Protein AF-A0A4S9BN67-F1 (afdb_monomer)

Solvent-accessible surface area (backbone atoms only — not comparable to full-atom values): 34639 Å² total; per-residue (Å²): 129,88,78,80,85,72,80,57,74,89,67,45,72,92,75,36,45,82,51,56,74,88,72,64,49,84,76,34,68,39,73,64,24,27,38,58,34,31,24,82,40,77,30,44,48,76,21,60,56,23,36,31,45,32,31,34,93,87,68,48,74,55,38,37,35,37,30,78,44,66,63,93,40,48,26,54,73,75,50,36,58,68,39,36,32,40,32,46,40,45,26,28,33,76,42,99,84,75,40,75,28,40,46,38,69,35,67,54,31,52,41,80,52,52,81,88,38,92,84,45,57,75,94,74,57,73,99,70,82,76,51,24,66,56,28,40,53,52,13,52,52,28,45,76,68,67,37,39,70,61,14,34,51,25,26,51,52,13,58,72,53,46,62,92,81,49,53,68,62,48,21,54,39,25,44,53,30,19,56,29,27,50,75,71,60,18,30,58,56,11,38,50,23,16,58,64,25,52,74,92,47,90,51,71,70,41,31,56,50,31,20,53,23,28,38,52,26,10,53,26,26,44,78,70,67,41,33,72,61,10,40,54,25,24,50,55,15,31,76,58,39,79,80,44,65,67,49,52,54,53,37,56,54,32,52,54,33,41,45,18,32,75,70,60,63,74,66,63,68,61,43,52,54,39,13,70,74,54,82,35,44,58,98,66,43,47,15,49,80,48,45,44,80,44,79,40,98,83,67,54,62,24,26,26,24,71,42,69,41,54,56,45,37,80,50,33,36,40,50,45,74,38,69,22,62,36,46,100,88,71,43,88,66,30,62,70,55,31,53,49,53,47,51,52,52,31,61,44,22,37,80,56,26,40,63,58,60,64,49,67,49,62,85,78,70,71,93,69,65,46,58,48,49,73,51,88,91,31,53,45,60,52,65,60,58,52,52,37,27,47,74,72,37,54,46,78,49,64,56,73,93,63,98,57,51,42,40,80,75,75,82,80,71,100,81,62,37,49,30,41,32,36,36,76,71,71,53,35,42,39,77,29,81,83,30,46,33,34,58,17,44,59,64,42,31,42,30,32,15,20,55,20,72,38,54,52,71,37,74,44,21,26,57,87,60,81,67,68,54,82,45,66,66,61,51,38,49,51,38,32,76,74,71,71,44,73,74,81,43,72,64,51,53,52,56,73,71,56,86,60,74,50,62,60,53,48,49,51,50,52,53,54,63,73,62,73,72,80,53,75,72,49,52,55,52,47,52,51,54,45,52,57,45,48,63,63,37,42,70,37,60,76,71,39,35,56,45,51,67,53,33,66,55,32,51,51,51,21,53,53,26,52,77,70,64,38,63,70,54,24,50,52,22,24,51,47,34,34,39,30,21,10,30,49,76,47,77,59,92,65,44,73,47,75,45,32,90,45,27,54,85,45,73,64,47,24,50,27,27,44,50,50,11,55,49,28,45,74,69,70,35,57,56,48,13,50,51,28,40,53,50,18,49,38,43,42,18,22,42,17,58,43,60,68,62,48,84,80,75,108

Mean predicted aligned error: 7.05 Å

Organism: Aureobasidium pullulans (NCBI:txid5580)

Nearest PDB structures (foldseek):
  4wuy-assembly1_A  TM=5.006E-01  e=1.202E-11  Homo sapiens
  5a7d-assembly2_E  TM=5.986E-01  e=4.647E-02  Drosophila melanogaster
  7t7t-assembly2_B  TM=6.307E-01  e=1.067E-01  Citrus unshiu
  4a1s-assembly1_B  TM=3.667E-01  e=1.932E-02  Drosophila melanogaster
  1hz4-assembly1_A  TM=2.964E-01  e=7.423E-01  Escherichia coli

Radius of gyration: 30.55 Å; Cα contacts (8 Å, |Δi|>4): 1208; chains: 1; bounding box: 81×44×96 Å

Secondary structure (DSSP, 8-state):
------PPP-S-GGGSEEE-GGGPPTTEE-TTEEEEEEE-S--B-BSSSEEEEEE-TTS-EEEEEE-S--TTSBHHHHS-TT-EEEEES-EEEE-TTS-EEEEE-STTSEEEEPTTSTTS-GGG--SSPPPHHHHHHHHHHHHHTT-HHHHHHHHHHHHHTS-TT-HHHHHHHHHHHHHHHHHHT-HHHHHHHHHHT-----SHHHHHHHHHHHHHHHHHHHHHT-HHHHHHHHHHHHHHSTT-HHHHHHHHHHHHHHHHHHH----HHHHHHHHHHTTT------B-TTEEEEE-SSSSEEEEESS-B-TT-EEEEEE-SEEEE--TTS-S--HHHHHHHHHHHHHH-GGGHHHHTTS---SSPP---SS--EETTEE---HHHHHHHHHHHEEEEEE-SSSS-EES--SS-TTPEEEEEE-TTGGGPEE-TT-SEEEEEETTEEEEEESS-B-TT-EEEE-SS-TTSS-HHHHHHHHHHHHS----SHHHHHHHT--S-HHHHHHHHHHHHHTT--SHHHHHHHHHHHHHHHHHTHHHHHTT---GGGHHHHHHHHHHHHHHT-HHHHHHHHHHHHHHTT-EEEEETTEEEEE-TT----HHHHHHHHHHHHHHHHTT-HHHHHHHHHHHHHHHHHHHSSSTTSTTT-

Sequence (650 aa):
MSRRSYPPCLHPFSDLSKISLVDLKLDTHHHGHYLLLRTFCQPLGVGSPLLAAIEDESGGVDRLACFNVKVALKASDVLPEGSVVGVKEPYYCLGPDEKWLVRVDHASDLVVLEEEHELYPEQWKTASPKTAMVWKLEGNAALAREKVLEAHRCYTRALAATEADAVDLKRDIYRNRSQASLRLGHYDATISDAFWALTNEQDQASKIKDAKAHFRRGLANYRFGHFSSALRSLSQALELSPSDKQVIAEKTKTEKRLGEQNEGVYDFAEIIEEVTKNGFVADRASFTSKTEVRESAEYGRGLFATQAISMGDLILCEKAFVVAHETVSGTKNPSPALWRSCIEKVTDNPSLGRGLFNLYAGEPLPSTPISIPIIDGKPVVDMMNISEILKHNIFSYTVGREARPYGTSAMTTTHELKSLALFLRASLANHNCLFNTKRSFIGDLIIFRATKDIPKDAEITIAYLDPGGADNDLLQDTLFKNLGFRCGCLVCQAEAKCTTDRKSLIRTVRTFLSSQRVGPMFVRQAEALAVDLEEAYSLHLSLGLPCVGISPIWQWLCQEYFLLGDRDQVERCAMNVLKVHGYKVEIEGSKVSFDATCGFPSMAVVGALSFLSKMYERDENVALSQEFETLAKTVYKIENGTPIGYDLRY

Structure (mmCIF, N/CA/C/O backbone):
data_AF-A0A4S9BN67-F1
#
_entry.id   AF-A0A4S9BN67-F1
#
loop_
_atom_site.group_PDB
_atom_site.id
_atom_site.type_symbol
_atom_site.label_atom_id
_atom_site.label_alt_id
_atom_site.label_comp_id
_atom_site.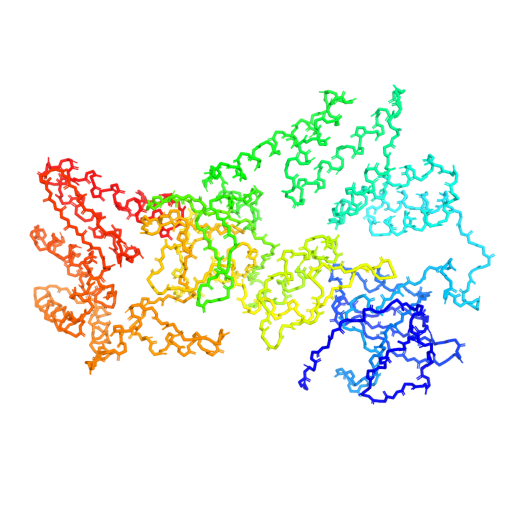label_asym_id
_atom_site.label_entity_id
_atom_site.label_seq_id
_atom_site.pdbx_PDB_ins_code
_atom_site.Cartn_x
_atom_site.Cartn_y
_atom_site.Cartn_z
_atom_site.occupancy
_atom_site.B_iso_or_equiv
_atom_site.auth_seq_id
_atom_site.auth_comp_id
_atom_site.auth_asym_id
_atom_site.auth_atom_id
_atom_site.pdbx_PDB_model_num
ATOM 1 N N . MET A 1 1 ? -20.713 5.867 -24.079 1.00 31.44 1 MET A N 1
ATOM 2 C CA . MET A 1 1 ? -20.636 4.465 -24.539 1.00 31.44 1 MET A CA 1
ATOM 3 C C . MET A 1 1 ? -19.972 3.634 -23.455 1.00 31.44 1 MET A C 1
ATOM 5 O O . MET A 1 1 ? -18.921 4.029 -22.963 1.00 31.44 1 MET A O 1
ATOM 9 N N . SER A 1 2 ? -20.633 2.559 -23.023 1.00 31.81 2 SER A N 1
ATOM 10 C CA . SER A 1 2 ? -20.079 1.551 -22.109 1.00 31.81 2 SER A CA 1
ATOM 11 C C . SER A 1 2 ? -18.741 1.050 -22.669 1.00 31.81 2 SER A C 1
ATOM 13 O O . SER A 1 2 ? -18.708 0.518 -23.777 1.00 31.81 2 SER A O 1
ATOM 15 N N . ARG A 1 3 ? -17.629 1.304 -21.963 1.00 55.59 3 ARG A N 1
ATOM 16 C CA . ARG A 1 3 ? -16.307 0.784 -22.340 1.00 55.59 3 ARG A CA 1
ATOM 17 C C . ARG A 1 3 ? -16.336 -0.719 -22.088 1.00 55.59 3 ARG A C 1
ATOM 19 O O . ARG A 1 3 ? -16.378 -1.129 -20.932 1.00 55.59 3 ARG A O 1
ATOM 26 N N . ARG A 1 4 ? -16.346 -1.535 -23.144 1.00 60.31 4 ARG A N 1
ATOM 27 C CA . ARG A 1 4 ? -16.098 -2.972 -22.989 1.00 60.31 4 ARG A CA 1
ATOM 28 C C . ARG A 1 4 ? -14.666 -3.135 -22.480 1.00 60.31 4 ARG A C 1
ATOM 30 O O . ARG A 1 4 ? -13.741 -2.655 -23.125 1.00 60.31 4 ARG A O 1
ATOM 37 N N . SER A 1 5 ? -14.511 -3.736 -21.304 1.00 75.88 5 SER A N 1
ATOM 38 C CA . SER A 1 5 ? -13.204 -4.157 -20.798 1.00 75.88 5 SER A CA 1
ATOM 39 C C . SER A 1 5 ? -12.680 -5.285 -21.686 1.00 75.88 5 SER A C 1
ATOM 41 O O . SER A 1 5 ? -13.453 -6.174 -22.047 1.00 75.88 5 SER A O 1
ATOM 43 N N . TYR A 1 6 ? -11.403 -5.236 -22.053 1.00 84.25 6 TYR A N 1
ATOM 44 C CA . TYR A 1 6 ? -10.732 -6.278 -22.827 1.00 84.25 6 TYR A CA 1
ATOM 45 C C . TYR A 1 6 ? -9.284 -6.445 -22.335 1.00 84.25 6 TYR A C 1
ATOM 47 O O . TYR A 1 6 ? -8.688 -5.455 -21.891 1.00 84.25 6 TYR A O 1
ATOM 55 N N . PRO A 1 7 ? -8.726 -7.669 -22.364 1.00 87.00 7 PRO A N 1
ATOM 56 C CA . PRO A 1 7 ? -7.366 -7.936 -21.900 1.00 87.00 7 PRO A CA 1
ATOM 57 C C . PRO A 1 7 ? -6.314 -7.423 -22.902 1.00 87.00 7 PRO A C 1
ATOM 59 O O . PRO A 1 7 ? -6.641 -7.224 -24.072 1.00 87.00 7 PRO A O 1
ATOM 62 N N . PRO A 1 8 ? -5.055 -7.219 -22.474 1.00 91.81 8 PRO A N 1
ATOM 63 C CA . PRO A 1 8 ? -3.951 -6.933 -23.389 1.00 91.81 8 PRO A CA 1
ATOM 64 C C . PRO A 1 8 ? -3.631 -8.141 -24.279 1.00 91.81 8 PRO A C 1
ATOM 66 O O . PRO A 1 8 ? -3.965 -9.281 -23.941 1.00 91.81 8 PRO A O 1
ATOM 69 N N . CYS A 1 9 ? -2.912 -7.912 -25.378 1.00 92.81 9 CYS A N 1
ATOM 70 C CA . CYS A 1 9 ? -2.427 -8.995 -26.225 1.00 92.81 9 CYS A CA 1
ATOM 71 C C . CYS A 1 9 ? -1.350 -9.818 -25.497 1.00 92.81 9 CYS A C 1
ATOM 73 O O . CYS A 1 9 ? -0.311 -9.301 -25.076 1.00 92.81 9 CYS A O 1
ATOM 75 N N . LEU A 1 10 ? -1.587 -11.128 -25.384 1.00 93.06 10 LEU A N 1
ATOM 76 C CA . LEU A 1 10 ? -0.672 -12.094 -24.762 1.00 93.06 10 LEU A CA 1
ATOM 77 C C . LEU A 1 10 ? 0.171 -12.877 -25.782 1.00 93.06 10 LEU A C 1
ATOM 79 O O . LEU A 1 10 ? 0.845 -13.834 -25.409 1.00 93.06 10 LEU A O 1
ATOM 83 N N . HIS A 1 11 ? 0.144 -12.480 -27.054 1.00 94.19 11 HIS A N 1
ATOM 84 C CA . HIS A 1 11 ? 0.861 -13.154 -28.132 1.00 94.19 11 HIS A CA 1
ATOM 85 C C . HIS A 1 11 ? 2.093 -12.344 -28.575 1.00 94.19 11 HIS A C 1
ATOM 87 O O . HIS A 1 11 ? 2.015 -11.111 -28.697 1.00 94.19 11 HIS A O 1
ATOM 93 N N . PRO A 1 12 ? 3.254 -12.989 -28.795 1.00 95.75 12 PRO A N 1
ATOM 94 C CA . PRO A 1 12 ? 4.374 -12.361 -29.493 1.00 95.75 12 PRO A CA 1
ATOM 95 C C . PRO A 1 12 ? 4.006 -12.092 -30.955 1.00 95.75 12 PRO A C 1
ATOM 97 O O . PRO A 1 12 ? 3.109 -12.735 -31.501 1.00 95.75 12 PRO A O 1
ATOM 100 N N . PHE A 1 13 ? 4.709 -11.172 -31.619 1.00 95.69 13 PHE A N 1
ATOM 101 C CA . PHE A 1 13 ? 4.452 -10.911 -33.042 1.00 95.69 13 PHE A CA 1
ATOM 102 C C . PHE A 1 13 ? 4.603 -12.153 -33.931 1.00 95.69 13 PHE A C 1
ATOM 104 O O . PHE A 1 13 ? 3.898 -12.250 -34.931 1.00 95.69 13 PHE A O 1
ATOM 111 N N . SER A 1 14 ? 5.462 -13.109 -33.560 1.00 95.19 14 SER A N 1
ATOM 112 C CA . SER A 1 14 ? 5.641 -14.377 -34.284 1.00 95.19 14 SER A CA 1
ATOM 113 C C . SER A 1 14 ? 4.358 -15.202 -34.418 1.00 95.19 14 SER A C 1
ATOM 115 O O . SER A 1 14 ? 4.252 -16.020 -35.328 1.00 95.19 14 SER A O 1
ATOM 117 N N . ASP A 1 15 ? 3.393 -14.982 -33.523 1.00 96.88 15 ASP A N 1
ATOM 118 C CA . ASP A 1 15 ? 2.130 -15.718 -33.465 1.00 96.88 15 ASP A CA 1
ATOM 119 C C . ASP A 1 15 ? 0.978 -14.936 -34.122 1.00 96.88 15 ASP A C 1
ATOM 121 O O . ASP A 1 15 ? -0.149 -15.427 -34.200 1.00 96.88 15 ASP A O 1
ATOM 125 N N . LEU A 1 16 ? 1.239 -13.706 -34.578 1.00 97.56 16 LEU A N 1
ATOM 126 C CA . LEU A 1 16 ? 0.244 -12.804 -35.147 1.00 97.56 16 LEU A CA 1
ATOM 127 C C . LEU A 1 16 ? 0.405 -12.700 -36.666 1.00 97.56 16 LEU A C 1
ATOM 129 O O . LEU A 1 16 ? 1.504 -12.743 -37.213 1.00 97.56 16 LEU A O 1
ATOM 133 N N . SER A 1 17 ? -0.712 -12.500 -37.362 1.00 98.00 17 SER A N 1
ATOM 134 C CA . SER A 1 17 ? -0.722 -12.283 -38.811 1.00 98.00 17 SER A CA 1
ATOM 135 C C . SER A 1 17 ? -0.706 -10.793 -39.153 1.00 98.00 17 SER A C 1
ATOM 137 O O . SER A 1 17 ? -1.498 -10.012 -38.627 1.00 98.00 17 SER A O 1
ATOM 139 N N . LYS A 1 18 ? 0.183 -10.380 -40.056 1.00 97.50 18 LYS A N 1
ATOM 140 C CA . LYS A 1 18 ? 0.262 -8.985 -40.503 1.00 97.50 18 LYS A CA 1
ATOM 141 C C . LYS A 1 18 ? -0.983 -8.599 -41.303 1.00 97.50 18 LYS A C 1
ATOM 143 O O . LYS A 1 18 ? -1.379 -9.333 -42.206 1.00 97.50 18 LYS A O 1
ATOM 148 N N . ILE A 1 19 ? -1.537 -7.427 -41.014 1.00 97.56 19 ILE A N 1
ATOM 149 C CA . ILE A 1 19 ? -2.570 -6.756 -41.815 1.00 97.56 19 ILE A CA 1
ATOM 150 C C . ILE A 1 19 ? -2.123 -5.335 -42.169 1.00 97.56 19 ILE A C 1
ATOM 152 O O . ILE A 1 19 ? -1.133 -4.834 -41.631 1.00 97.56 19 ILE A O 1
ATOM 156 N N . SER A 1 20 ? -2.842 -4.697 -43.087 1.00 96.94 20 SER A N 1
ATOM 157 C CA . SER A 1 20 ? -2.662 -3.296 -43.479 1.00 96.94 20 SER A CA 1
ATOM 158 C C . SER A 1 20 ? -3.841 -2.434 -43.019 1.00 96.94 20 SER A C 1
ATOM 160 O O . SER A 1 20 ? -4.861 -2.952 -42.558 1.00 96.94 20 SER A O 1
ATOM 162 N N . LEU A 1 21 ? -3.730 -1.108 -43.134 1.00 97.25 21 LEU A N 1
ATOM 163 C CA . LEU A 1 21 ? -4.810 -0.205 -42.721 1.00 97.25 21 LEU A CA 1
ATOM 164 C C . LEU A 1 21 ? -6.085 -0.414 -43.550 1.00 97.25 21 LEU A C 1
ATOM 166 O O . LEU A 1 21 ? -7.184 -0.246 -43.026 1.00 97.25 21 LEU A O 1
ATOM 170 N N . VAL A 1 22 ? -5.958 -0.830 -44.815 1.00 96.12 22 VAL A N 1
ATOM 171 C CA . VAL A 1 22 ? -7.113 -1.088 -45.692 1.00 96.12 22 VAL A CA 1
ATOM 172 C C . VAL A 1 22 ? -7.906 -2.338 -45.300 1.00 96.12 22 VAL A C 1
ATOM 174 O O . VAL A 1 22 ? -9.062 -2.471 -45.697 1.00 96.12 22 VAL A O 1
ATOM 177 N N . ASP A 1 23 ? -7.315 -3.230 -44.500 1.00 96.56 23 ASP A N 1
ATOM 178 C CA . ASP A 1 23 ? -7.966 -4.454 -44.023 1.00 96.56 23 ASP A CA 1
ATOM 179 C C . ASP A 1 23 ? -8.822 -4.218 -42.766 1.00 96.56 23 ASP A C 1
ATOM 181 O O . ASP A 1 23 ? -9.577 -5.104 -42.348 1.00 96.56 23 ASP A O 1
ATOM 185 N N . LEU A 1 24 ? -8.713 -3.035 -42.144 1.00 96.88 24 LEU A N 1
ATOM 186 C CA . LEU A 1 24 ? -9.399 -2.721 -40.895 1.00 96.88 24 LEU A CA 1
ATOM 187 C C . LEU A 1 24 ? -10.913 -2.599 -41.085 1.00 96.88 24 LEU A C 1
ATOM 189 O O . LEU A 1 24 ? -11.421 -1.893 -41.957 1.00 96.88 24 LEU A O 1
ATOM 193 N N . LYS A 1 25 ? -11.656 -3.250 -40.190 1.00 96.69 25 LYS A N 1
ATOM 194 C CA . LYS A 1 25 ? -13.115 -3.167 -40.104 1.00 96.69 25 LYS A CA 1
ATOM 195 C C . LYS A 1 25 ? -13.537 -2.202 -39.005 1.00 96.69 25 LYS A C 1
ATOM 197 O O . LYS A 1 25 ? -12.951 -2.167 -37.926 1.00 96.69 25 LYS A O 1
ATOM 202 N N . LEU A 1 26 ? -14.587 -1.433 -39.286 1.00 94.50 26 LEU A N 1
ATOM 203 C CA . LEU A 1 26 ? -15.172 -0.485 -38.339 1.00 94.50 26 LEU A CA 1
ATOM 204 C C . LEU A 1 26 ? -15.637 -1.202 -37.064 1.00 94.50 26 LEU A C 1
ATOM 206 O O . LEU A 1 26 ? -16.232 -2.276 -37.131 1.00 94.50 26 LEU A O 1
ATOM 210 N N . ASP A 1 27 ? -15.366 -0.586 -35.917 1.00 92.31 27 ASP A N 1
ATOM 211 C CA . ASP A 1 27 ? -15.749 -1.045 -34.573 1.00 92.31 27 ASP A CA 1
ATOM 212 C C . ASP A 1 27 ? -15.308 -2.489 -34.273 1.00 92.31 27 ASP A C 1
ATOM 214 O O . ASP A 1 27 ? -16.027 -3.275 -33.657 1.00 92.31 27 ASP A O 1
ATOM 218 N N . THR A 1 28 ? -14.116 -2.863 -34.753 1.00 94.12 28 THR A N 1
ATOM 219 C CA . THR A 1 28 ? -13.615 -4.243 -34.698 1.00 94.12 28 THR A CA 1
ATOM 220 C C . THR A 1 28 ? -12.247 -4.323 -34.030 1.00 94.12 28 THR A C 1
ATOM 222 O O . THR A 1 28 ? -11.318 -3.591 -34.380 1.00 94.12 28 THR A O 1
ATOM 225 N N . HIS A 1 29 ? -12.120 -5.254 -33.081 1.00 93.62 29 HIS A N 1
ATOM 226 C CA . HIS A 1 29 ? -10.851 -5.666 -32.483 1.00 93.62 29 HIS A CA 1
ATOM 227 C C . HIS A 1 29 ? -10.265 -6.818 -33.310 1.00 93.62 29 HIS A C 1
ATOM 229 O O . HIS A 1 29 ? -10.870 -7.888 -33.411 1.00 93.62 29 HIS A O 1
ATOM 235 N N . HIS A 1 30 ? -9.116 -6.603 -33.949 1.00 96.50 30 HIS A N 1
ATOM 236 C CA . HIS A 1 30 ? -8.546 -7.558 -34.906 1.00 96.50 30 HIS A CA 1
ATOM 237 C C . HIS A 1 30 ? -7.638 -8.566 -34.194 1.00 96.50 30 HIS A C 1
ATOM 239 O O . HIS A 1 30 ? -6.419 -8.545 -34.351 1.00 96.50 30 HIS A O 1
ATOM 245 N N . HIS A 1 31 ? -8.234 -9.442 -33.383 1.00 95.31 31 HIS A N 1
ATOM 246 C CA . HIS A 1 31 ? -7.503 -10.478 -32.644 1.00 95.31 31 HIS A CA 1
ATOM 247 C C . HIS A 1 31 ? -6.682 -11.385 -33.568 1.00 95.31 31 HIS A C 1
ATOM 249 O O . HIS A 1 31 ? -7.102 -11.666 -34.694 1.00 95.31 31 HIS A O 1
ATOM 255 N N . GLY A 1 32 ? -5.512 -11.830 -33.106 1.00 96.75 32 GLY A N 1
ATOM 256 C CA . GLY A 1 32 ? -4.589 -12.651 -33.899 1.00 96.75 32 GLY A CA 1
ATOM 257 C C . GLY A 1 32 ? -3.857 -11.914 -35.029 1.00 96.75 32 GLY A C 1
ATOM 258 O O . GLY A 1 32 ? -3.160 -12.554 -35.816 1.00 96.75 32 GLY A O 1
ATOM 259 N N . HIS A 1 33 ? -3.989 -10.586 -35.126 1.00 98.19 33 HIS A N 1
ATOM 260 C CA . HIS A 1 33 ? -3.348 -9.785 -36.170 1.00 98.19 33 HIS A CA 1
ATOM 261 C C . HIS A 1 33 ? -2.484 -8.655 -35.602 1.00 98.19 33 HIS A C 1
ATOM 263 O O . HIS A 1 33 ? -2.617 -8.280 -34.436 1.00 98.19 33 HIS A O 1
ATOM 269 N N . TYR A 1 34 ? -1.605 -8.088 -36.431 1.00 98.06 34 TYR A N 1
ATOM 270 C CA . TYR A 1 34 ? -0.835 -6.888 -36.099 1.00 98.06 34 TYR A CA 1
ATOM 271 C C . TYR A 1 34 ? -0.678 -5.937 -37.294 1.00 98.06 34 TYR A C 1
ATOM 273 O O . TYR A 1 34 ? -0.709 -6.364 -38.447 1.00 98.06 34 TYR A O 1
ATOM 281 N N . LEU A 1 35 ? -0.479 -4.648 -37.010 1.00 98.06 35 LEU A N 1
ATOM 282 C CA . LEU A 1 35 ? -0.107 -3.618 -37.989 1.00 98.06 35 LEU A CA 1
ATOM 283 C C . LEU A 1 35 ? 1.367 -3.242 -37.831 1.00 98.06 35 LEU A C 1
ATOM 285 O O . LEU A 1 35 ? 1.853 -3.152 -36.703 1.00 98.06 35 LEU A O 1
ATOM 289 N N . LEU A 1 36 ? 2.039 -2.936 -38.943 1.00 97.44 36 LEU A N 1
ATOM 290 C CA . LEU A 1 36 ? 3.306 -2.198 -38.958 1.00 97.44 36 LEU A CA 1
ATOM 291 C C . LEU A 1 36 ? 3.060 -0.790 -39.477 1.00 97.44 36 LEU A C 1
ATOM 293 O O . LEU A 1 36 ? 2.512 -0.610 -40.563 1.00 97.44 36 LEU A O 1
ATOM 297 N N . LEU A 1 37 ? 3.452 0.198 -38.682 1.00 97.31 37 LEU A N 1
ATOM 298 C CA . LEU A 1 37 ? 3.129 1.596 -38.922 1.00 97.31 37 LEU A CA 1
ATOM 299 C C . LEU A 1 37 ? 4.358 2.473 -38.705 1.00 97.31 37 LEU A C 1
ATOM 301 O O . LEU A 1 37 ? 5.181 2.180 -37.839 1.00 97.31 37 LEU A O 1
ATOM 305 N N . ARG A 1 38 ? 4.451 3.587 -39.426 1.00 96.31 38 ARG A N 1
ATOM 306 C CA . ARG A 1 38 ? 5.440 4.642 -39.186 1.00 96.31 38 ARG A CA 1
ATOM 307 C C . ARG A 1 38 ? 4.741 5.942 -38.824 1.00 96.31 38 ARG A C 1
ATOM 309 O O . ARG A 1 38 ? 3.768 6.327 -39.467 1.00 96.31 38 ARG A O 1
ATOM 316 N N . THR A 1 39 ? 5.230 6.642 -37.804 1.00 95.25 39 THR A N 1
ATOM 317 C CA . THR A 1 39 ? 4.798 8.020 -37.554 1.00 95.25 39 THR A CA 1
ATOM 318 C C . THR A 1 39 ? 5.481 8.966 -38.531 1.00 95.25 39 THR A C 1
ATOM 320 O O . THR A 1 39 ? 6.703 8.963 -38.654 1.00 95.25 39 THR A O 1
ATOM 323 N N . PHE A 1 40 ? 4.707 9.809 -39.211 1.00 92.19 40 PHE A N 1
ATOM 324 C CA . PHE A 1 40 ? 5.235 10.750 -40.212 1.00 92.19 40 PHE A CA 1
ATOM 325 C C . PHE A 1 40 ? 5.009 12.223 -39.840 1.00 92.19 40 PHE A C 1
ATOM 327 O O . PHE A 1 40 ? 5.290 13.123 -40.626 1.00 92.19 40 PHE A O 1
ATOM 334 N N . CYS A 1 41 ? 4.495 12.484 -38.635 1.00 89.69 41 CYS A N 1
ATOM 335 C CA . CYS A 1 41 ? 4.414 13.822 -38.064 1.00 89.69 41 CYS A CA 1
ATOM 336 C C . CYS A 1 41 ? 4.661 13.790 -36.553 1.00 89.69 41 CYS A C 1
ATOM 338 O O . CYS A 1 41 ? 4.590 12.737 -35.911 1.00 89.69 41 CYS A O 1
ATOM 340 N N . GLN A 1 42 ? 4.891 14.967 -35.968 1.00 88.31 42 GLN A N 1
ATOM 341 C CA . GLN A 1 42 ? 4.960 15.114 -34.517 1.00 88.31 42 GLN A CA 1
ATOM 342 C C . GLN A 1 42 ? 3.644 14.659 -33.867 1.00 88.31 42 GLN A C 1
ATOM 344 O O . GLN A 1 42 ? 2.573 15.125 -34.276 1.00 88.31 42 GLN A O 1
ATOM 349 N N . PRO A 1 43 ? 3.693 13.771 -32.859 1.00 88.12 43 PRO A N 1
ATOM 350 C CA . PRO A 1 43 ? 2.496 13.368 -32.142 1.00 88.12 43 PRO A CA 1
ATOM 351 C C . PRO A 1 43 ? 1.970 14.519 -31.273 1.00 88.12 43 PRO A C 1
ATOM 353 O O . PRO A 1 43 ? 2.722 15.364 -30.778 1.00 88.12 43 PRO A O 1
ATOM 356 N N . LEU A 1 44 ? 0.661 14.524 -31.050 1.00 86.44 44 LEU A N 1
ATOM 357 C CA . LEU A 1 44 ? -0.044 15.497 -30.229 1.00 86.44 44 LEU A CA 1
ATOM 358 C C . LEU A 1 44 ? -0.468 14.873 -28.898 1.00 86.44 44 LEU A C 1
ATOM 360 O O . LEU A 1 44 ? -0.878 13.715 -28.831 1.00 86.44 44 LEU A O 1
ATOM 364 N N . GLY A 1 45 ? -0.425 15.682 -27.843 1.00 74.12 45 GLY A N 1
ATOM 365 C CA . GLY A 1 45 ? -0.925 15.323 -26.518 1.00 74.12 45 GLY A CA 1
ATOM 366 C C . GLY A 1 45 ? 0.136 15.394 -25.421 1.00 74.12 45 GLY A C 1
ATOM 367 O O . GLY A 1 45 ? 1.331 15.211 -25.646 1.00 74.12 45 GLY A O 1
ATOM 368 N N . VAL A 1 46 ? -0.324 15.669 -24.203 1.00 60.94 46 VAL A N 1
ATOM 369 C CA . VAL A 1 46 ? 0.449 15.494 -22.968 1.00 60.94 46 VAL A CA 1
ATOM 370 C C . VAL A 1 46 ? -0.332 14.486 -22.131 1.00 60.94 46 VAL A C 1
ATOM 372 O O . VAL A 1 46 ? -1.429 14.789 -21.664 1.00 60.94 46 VAL A O 1
ATOM 375 N N . GLY A 1 47 ? 0.185 13.264 -22.003 1.00 63.00 47 GLY A N 1
ATOM 376 C CA . GLY A 1 47 ? -0.518 12.157 -21.352 1.00 63.00 47 GLY A CA 1
ATOM 377 C C . GLY A 1 47 ? -1.363 11.314 -22.315 1.00 63.00 47 GLY A C 1
ATOM 378 O O . GLY A 1 47 ? -0.836 10.761 -23.274 1.00 63.00 47 GLY A O 1
ATOM 379 N N . SER A 1 48 ? -2.659 11.161 -22.020 1.00 70.94 48 SER A N 1
ATOM 380 C CA . SER A 1 48 ? -3.556 10.188 -22.662 1.00 70.94 48 SER A CA 1
ATOM 381 C C . SER A 1 48 ? -4.882 10.832 -23.121 1.00 70.94 48 SER A C 1
ATOM 383 O O . SER A 1 48 ? -5.554 11.438 -22.283 1.00 70.94 48 SER A O 1
ATOM 385 N N . PRO A 1 49 ? -5.327 10.630 -24.380 1.00 82.94 49 PRO A N 1
ATOM 386 C CA . PRO A 1 49 ? -4.622 9.877 -25.413 1.00 82.94 49 PRO A CA 1
ATOM 387 C C . PRO A 1 49 ? -3.459 10.675 -26.016 1.00 82.94 49 PRO A C 1
ATOM 389 O O . PRO A 1 49 ? -3.565 11.880 -26.239 1.00 82.94 49 PRO A O 1
ATOM 392 N N . LEU A 1 50 ? -2.370 9.975 -26.321 1.00 88.31 50 LEU A N 1
ATOM 393 C CA . LEU A 1 50 ? -1.381 10.415 -27.298 1.00 88.31 50 LEU A CA 1
ATOM 394 C C . LEU A 1 50 ? -1.954 10.150 -28.688 1.00 88.31 50 LEU A C 1
ATOM 396 O O . LEU A 1 50 ? -2.392 9.035 -28.964 1.00 88.31 50 LEU A O 1
ATOM 400 N N . LEU A 1 51 ? -1.941 11.160 -29.554 1.00 90.75 51 LEU A N 1
ATOM 401 C CA . LEU A 1 51 ? -2.410 11.068 -30.933 1.00 90.75 51 LEU A CA 1
ATOM 402 C C . LEU A 1 51 ? -1.233 11.164 -31.901 1.00 90.75 51 LEU A C 1
ATOM 404 O O . LEU A 1 51 ? -0.422 12.079 -31.791 1.00 90.75 51 LEU A O 1
ATOM 408 N N . ALA A 1 52 ? -1.153 10.262 -32.871 1.00 92.94 52 ALA A N 1
ATOM 409 C CA . ALA A 1 52 ? -0.140 10.300 -33.923 1.00 92.94 52 ALA A CA 1
ATOM 410 C C . ALA A 1 52 ? -0.773 10.059 -35.296 1.00 92.94 52 ALA A C 1
ATOM 412 O O . ALA A 1 52 ? -1.710 9.269 -35.408 1.00 92.94 52 ALA A O 1
ATOM 413 N N . ALA A 1 53 ? -0.262 10.726 -36.334 1.00 94.88 53 ALA A N 1
ATOM 414 C CA . ALA A 1 53 ? -0.551 10.331 -37.708 1.00 94.88 53 ALA A CA 1
ATOM 415 C C . ALA A 1 53 ? 0.394 9.191 -38.099 1.00 94.88 53 ALA A C 1
ATOM 417 O O . ALA A 1 53 ? 1.600 9.262 -37.838 1.00 94.88 53 ALA A O 1
ATOM 418 N N . ILE A 1 54 ? -0.179 8.143 -38.677 1.00 96.50 54 ILE A N 1
ATOM 419 C CA . ILE A 1 54 ? 0.499 6.886 -38.985 1.00 96.50 54 ILE A CA 1
ATOM 420 C C . ILE A 1 54 ? 0.321 6.533 -40.454 1.00 96.50 54 ILE A C 1
ATOM 422 O O . ILE A 1 54 ? -0.753 6.747 -41.013 1.00 96.50 54 ILE A O 1
ATOM 426 N N . GLU A 1 55 ? 1.364 5.985 -41.062 1.00 97.25 55 GLU A N 1
ATOM 427 C CA . GLU A 1 55 ? 1.306 5.377 -42.389 1.00 97.25 55 GLU A CA 1
ATOM 428 C C . GLU A 1 55 ? 1.678 3.894 -42.315 1.00 97.25 55 GLU A C 1
ATOM 430 O O . GLU A 1 55 ? 2.506 3.510 -41.485 1.00 97.25 55 GLU A O 1
ATOM 435 N N . ASP A 1 56 ? 1.073 3.066 -43.163 1.00 96.62 56 ASP A N 1
ATOM 436 C CA . ASP A 1 56 ? 1.498 1.679 -43.366 1.00 96.62 56 ASP A CA 1
ATOM 437 C C . ASP A 1 56 ? 2.445 1.542 -44.570 1.00 96.62 56 ASP A C 1
ATOM 439 O O . ASP A 1 56 ? 2.745 2.504 -45.280 1.00 96.62 56 ASP A O 1
ATOM 443 N N . GLU A 1 57 ? 2.944 0.331 -44.820 1.00 94.38 57 GLU A N 1
ATOM 444 C CA . GLU A 1 57 ? 3.874 0.081 -45.928 1.00 94.38 57 GLU A CA 1
ATOM 445 C C . GLU A 1 57 ? 3.267 0.293 -47.320 1.00 94.38 57 GLU A C 1
ATOM 447 O O . GLU A 1 57 ? 4.015 0.504 -48.274 1.00 94.38 57 GLU A O 1
ATOM 452 N N . SER A 1 58 ? 1.935 0.269 -47.442 1.00 92.56 58 SER A N 1
ATOM 453 C CA . SER A 1 58 ? 1.226 0.532 -48.699 1.00 92.56 58 SER A CA 1
ATOM 454 C C . SER A 1 58 ? 1.040 2.028 -48.981 1.00 92.56 58 SER A C 1
ATOM 456 O O . SER A 1 58 ? 0.582 2.398 -50.063 1.00 92.56 58 SER A O 1
ATOM 458 N N . GLY A 1 59 ? 1.407 2.892 -48.026 1.00 91.94 59 GLY A N 1
ATOM 459 C CA . GLY A 1 59 ? 1.175 4.335 -48.075 1.00 91.94 59 GLY A CA 1
ATOM 460 C C . GLY A 1 59 ? -0.226 4.747 -47.615 1.00 91.94 59 GLY A C 1
ATOM 461 O O . GLY A 1 59 ? -0.597 5.913 -47.761 1.00 91.94 59 GLY A O 1
ATOM 462 N N . GLY A 1 60 ? -1.014 3.816 -47.065 1.00 95.06 60 GLY A N 1
ATOM 463 C CA . GLY A 1 60 ? -2.266 4.136 -46.388 1.00 95.06 60 GLY A CA 1
ATOM 464 C C . GLY A 1 60 ? -1.983 4.968 -45.142 1.00 95.06 60 GLY A C 1
ATOM 465 O O . GLY A 1 60 ? -0.989 4.728 -44.462 1.00 95.06 60 GLY A O 1
ATOM 466 N N . VAL A 1 61 ? -2.838 5.946 -44.838 1.00 96.56 61 VAL A N 1
ATOM 467 C CA . VAL A 1 61 ? -2.662 6.841 -43.684 1.00 96.56 61 VAL A CA 1
ATOM 468 C C . VAL A 1 61 ? -3.890 6.845 -42.789 1.00 96.56 61 VAL A C 1
ATOM 470 O O . VAL A 1 61 ? -5.020 6.884 -43.274 1.00 96.56 61 VAL A O 1
ATOM 473 N N . ASP A 1 62 ? -3.669 6.859 -41.478 1.00 95.56 62 ASP A N 1
ATOM 474 C CA . ASP A 1 62 ? -4.731 7.028 -40.486 1.00 95.56 62 ASP A CA 1
ATOM 475 C C . ASP A 1 62 ? -4.175 7.651 -39.186 1.00 95.56 62 ASP A C 1
ATOM 477 O O . ASP A 1 62 ? -3.077 8.220 -39.146 1.00 95.56 62 ASP A O 1
ATOM 481 N N . ARG A 1 63 ? -4.956 7.593 -38.109 1.00 93.62 63 ARG A N 1
ATOM 482 C CA . ARG A 1 63 ? -4.668 8.139 -36.788 1.00 93.62 63 ARG A CA 1
ATOM 483 C C . ARG A 1 63 ? -4.514 7.009 -35.783 1.00 93.62 63 ARG A C 1
ATOM 485 O O . ARG A 1 63 ? -5.354 6.117 -35.704 1.00 93.62 63 ARG A O 1
ATOM 492 N N . LEU A 1 64 ? -3.490 7.109 -34.949 1.00 94.12 64 LEU A N 1
ATOM 493 C CA . LEU A 1 64 ? -3.262 6.247 -33.796 1.00 94.12 64 LEU A CA 1
ATOM 494 C C . LEU A 1 64 ? -3.578 7.017 -32.513 1.00 94.12 64 LEU A C 1
ATOM 496 O O . LEU A 1 64 ? -3.046 8.107 -32.308 1.00 94.12 64 LEU A O 1
ATOM 500 N N . ALA A 1 65 ? -4.395 6.439 -31.634 1.00 92.12 65 ALA A N 1
ATOM 501 C CA . ALA A 1 65 ? -4.638 6.937 -30.286 1.00 92.12 65 ALA A CA 1
ATOM 502 C C . ALA A 1 65 ? -4.128 5.937 -29.246 1.00 92.12 65 ALA A C 1
ATOM 504 O O . ALA A 1 65 ? -4.696 4.858 -29.076 1.00 92.12 65 ALA A O 1
ATOM 505 N N . CYS A 1 66 ? -3.079 6.319 -28.522 1.00 89.31 66 CYS A N 1
ATOM 506 C CA . CYS A 1 66 ? -2.516 5.533 -27.430 1.00 89.31 66 CYS A CA 1
ATOM 507 C C . CYS A 1 66 ? -3.010 6.087 -26.097 1.00 89.31 66 CYS A C 1
ATOM 509 O O . CYS A 1 66 ? -2.689 7.218 -25.724 1.00 89.31 66 CYS A O 1
ATOM 511 N N . PHE A 1 67 ? -3.787 5.299 -25.370 1.00 85.81 67 PHE A N 1
ATOM 512 C CA . PHE A 1 67 ? -4.266 5.637 -24.041 1.00 85.81 67 PHE A CA 1
ATOM 513 C C . PHE A 1 67 ? -3.299 5.127 -22.968 1.00 85.81 67 PHE A C 1
ATOM 515 O O . PHE A 1 67 ? -2.455 4.269 -23.211 1.00 85.81 67 PHE A O 1
ATOM 522 N N . ASN A 1 68 ? -3.416 5.690 -21.764 1.00 78.94 68 ASN A N 1
ATOM 523 C CA . ASN A 1 68 ? -2.717 5.241 -20.551 1.00 78.94 68 ASN A CA 1
ATOM 524 C C . ASN A 1 68 ? -1.184 5.287 -20.640 1.00 78.94 68 ASN A C 1
ATOM 526 O O . ASN A 1 68 ? -0.468 4.553 -19.962 1.00 78.94 68 ASN A O 1
ATOM 530 N N . VAL A 1 69 ? -0.680 6.204 -21.461 1.00 76.94 69 VAL A N 1
ATOM 531 C CA . VAL A 1 69 ? 0.738 6.533 -21.571 1.00 76.94 69 VAL A CA 1
ATOM 532 C C . VAL A 1 69 ? 1.197 7.314 -20.331 1.00 76.94 69 VAL A C 1
ATOM 534 O O . VAL A 1 69 ? 0.429 8.106 -19.775 1.00 76.94 69 VAL A O 1
ATOM 537 N N . LYS A 1 70 ? 2.456 7.118 -19.905 1.00 76.25 70 LYS A N 1
ATOM 538 C CA . LYS A 1 70 ? 3.047 7.813 -18.746 1.00 76.25 70 LYS A CA 1
ATOM 539 C C . LYS A 1 70 ? 2.878 9.329 -18.850 1.00 76.25 70 LYS A C 1
ATOM 541 O O . LYS A 1 70 ? 3.390 9.952 -19.778 1.00 76.25 70 LYS A O 1
ATOM 546 N N . VAL A 1 71 ? 2.227 9.932 -17.854 1.00 70.12 71 VAL A N 1
ATOM 547 C CA . VAL A 1 71 ? 1.847 11.362 -17.874 1.00 70.12 71 VAL A CA 1
ATOM 548 C C . VAL A 1 71 ? 3.063 12.288 -17.831 1.00 70.12 71 VAL A C 1
ATOM 550 O O . VAL A 1 71 ? 3.029 13.384 -18.384 1.00 70.12 71 VAL A O 1
ATOM 553 N N . ALA A 1 72 ? 4.148 11.847 -17.194 1.00 72.50 72 ALA A N 1
ATOM 554 C CA . ALA A 1 72 ? 5.382 12.621 -17.087 1.00 72.50 72 ALA A CA 1
ATOM 555 C C . ALA A 1 72 ? 6.129 12.781 -18.426 1.00 72.50 72 ALA A C 1
ATOM 557 O O . ALA A 1 72 ? 7.060 13.581 -18.507 1.00 72.50 72 ALA A O 1
ATOM 558 N N . LEU A 1 73 ? 5.755 12.019 -19.459 1.00 76.31 73 LEU A N 1
ATOM 559 C CA . LEU A 1 73 ? 6.422 12.030 -20.756 1.00 76.31 73 LEU A CA 1
ATOM 560 C C . LEU A 1 73 ? 5.675 12.920 -21.751 1.00 76.31 73 LEU A C 1
ATOM 562 O O . LEU A 1 73 ? 4.444 12.910 -21.822 1.00 76.31 73 LEU A O 1
ATOM 566 N N . LYS A 1 74 ? 6.423 13.667 -22.570 1.00 81.31 74 LYS A N 1
ATOM 567 C CA . LYS A 1 74 ? 5.841 14.350 -23.732 1.00 81.31 74 LYS A CA 1
ATOM 568 C C . LYS A 1 74 ? 5.469 13.311 -24.784 1.00 81.31 74 LYS A C 1
ATOM 570 O O . LYS A 1 74 ? 6.111 12.265 -24.873 1.00 81.31 74 LYS A O 1
ATOM 575 N N . ALA A 1 75 ? 4.503 13.614 -25.650 1.00 80.88 75 ALA A N 1
ATOM 576 C CA . ALA A 1 75 ? 4.168 12.706 -26.746 1.00 80.88 75 ALA A CA 1
ATOM 577 C C . ALA A 1 75 ? 5.387 12.368 -27.624 1.00 80.88 75 ALA A C 1
ATOM 579 O O . ALA A 1 75 ? 5.606 11.201 -27.940 1.00 80.88 75 ALA A O 1
ATOM 580 N N . SER A 1 76 ? 6.241 13.355 -27.913 1.00 82.88 76 SER A N 1
ATOM 581 C CA . SER A 1 76 ? 7.506 13.159 -28.637 1.00 82.88 76 SER A CA 1
ATOM 582 C C . SER A 1 76 ? 8.510 12.280 -27.888 1.00 82.88 76 SER A C 1
ATOM 584 O O . SER A 1 76 ? 9.367 11.667 -28.512 1.00 82.88 76 SER A O 1
ATOM 586 N N . ASP A 1 77 ? 8.428 12.215 -26.556 1.00 82.38 77 ASP A N 1
ATOM 587 C CA . ASP A 1 77 ? 9.261 11.310 -25.768 1.00 82.38 77 ASP A CA 1
ATOM 588 C C . ASP A 1 77 ? 8.735 9.883 -25.868 1.00 82.38 77 ASP A C 1
ATOM 590 O O . ASP A 1 77 ? 9.520 8.953 -25.785 1.00 82.38 77 ASP A O 1
ATOM 594 N N . VAL A 1 78 ? 7.435 9.670 -26.053 1.00 80.44 78 VAL A N 1
ATOM 595 C CA . VAL A 1 78 ? 6.836 8.329 -26.116 1.00 80.44 78 VAL A CA 1
ATOM 596 C C . VAL A 1 78 ? 6.960 7.756 -27.520 1.00 80.44 78 VAL A C 1
ATOM 598 O O . VAL A 1 78 ? 7.454 6.639 -27.671 1.00 80.44 78 VAL A O 1
ATOM 601 N N . LEU A 1 79 ? 6.552 8.536 -28.521 1.00 85.94 79 LEU A N 1
ATOM 602 C CA . LEU A 1 79 ? 6.478 8.129 -29.916 1.00 85.94 79 LEU A CA 1
ATOM 603 C C . LEU A 1 79 ? 7.023 9.241 -30.835 1.00 85.94 79 LEU A C 1
ATOM 605 O O . LEU A 1 79 ? 6.238 9.955 -31.455 1.00 85.94 79 LEU A O 1
ATOM 609 N N . PRO A 1 80 ? 8.354 9.436 -30.904 1.00 85.81 80 PRO A N 1
ATOM 610 C CA . PRO A 1 80 ? 8.968 10.432 -31.785 1.00 85.81 80 PRO A CA 1
ATOM 611 C C . PRO A 1 80 ? 8.486 10.332 -33.241 1.00 85.81 80 PRO A C 1
ATOM 613 O O . PRO A 1 80 ? 8.112 9.253 -33.704 1.00 85.81 80 PRO A O 1
ATOM 616 N N . GLU A 1 81 ? 8.554 11.432 -33.989 1.00 90.56 81 GLU A N 1
ATOM 617 C CA . GLU A 1 81 ? 8.385 11.403 -35.449 1.00 90.56 81 GLU A CA 1
ATOM 618 C C . GLU A 1 81 ? 9.408 10.454 -36.099 1.00 90.56 81 GLU A C 1
ATOM 620 O O . GLU A 1 81 ? 10.567 10.402 -35.681 1.00 90.56 81 GLU A O 1
ATOM 625 N N . GLY A 1 82 ? 8.966 9.687 -37.096 1.00 90.88 82 GLY A N 1
ATOM 626 C CA . GLY A 1 82 ? 9.761 8.659 -37.767 1.00 90.88 82 GLY A CA 1
ATOM 627 C C . GLY A 1 82 ? 9.826 7.323 -37.022 1.00 90.88 82 GLY A C 1
ATOM 628 O O . GLY A 1 82 ? 10.509 6.410 -37.482 1.00 90.88 82 GLY A O 1
ATOM 629 N N . SER A 1 83 ? 9.137 7.177 -35.886 1.00 91.06 83 SER A N 1
ATOM 630 C CA . SER A 1 83 ? 9.105 5.913 -35.146 1.00 91.06 83 SER A CA 1
ATOM 631 C C . SER A 1 83 ? 8.341 4.858 -35.933 1.00 91.06 83 SER A C 1
ATOM 633 O O . SER A 1 83 ? 7.198 5.086 -36.330 1.00 91.06 83 SER A O 1
ATOM 635 N N . VAL A 1 84 ? 8.946 3.684 -36.089 1.00 94.69 84 VAL A N 1
ATOM 636 C CA . VAL A 1 84 ? 8.269 2.491 -36.599 1.00 94.69 84 VAL A CA 1
ATOM 637 C C . VAL A 1 84 ? 7.696 1.726 -35.415 1.00 94.69 84 VAL A C 1
ATOM 639 O O . VAL A 1 84 ? 8.382 1.497 -34.417 1.00 94.69 84 VAL A O 1
ATOM 642 N N . VAL A 1 85 ? 6.424 1.356 -35.501 1.00 95.00 85 VAL A N 1
ATOM 643 C CA . VAL A 1 85 ? 5.704 0.659 -34.441 1.00 95.00 85 VAL A CA 1
ATOM 644 C C . VAL A 1 85 ? 4.960 -0.552 -34.967 1.00 95.00 85 VAL A C 1
ATOM 646 O O . VAL A 1 85 ? 4.358 -0.515 -36.038 1.00 95.00 85 VAL A O 1
ATOM 649 N N . GLY A 1 86 ? 4.966 -1.612 -34.168 1.00 96.25 86 GLY A N 1
ATOM 650 C CA . GLY A 1 86 ? 4.025 -2.711 -34.286 1.00 96.25 86 GLY A CA 1
ATOM 651 C C . GLY A 1 86 ? 2.838 -2.485 -33.351 1.00 96.25 86 GLY A C 1
ATOM 652 O O . GLY A 1 86 ? 3.043 -2.268 -32.154 1.00 96.25 86 GLY A O 1
ATOM 653 N N . VAL A 1 87 ? 1.613 -2.538 -33.876 1.00 97.00 87 VAL A N 1
ATOM 654 C CA . VAL A 1 87 ? 0.377 -2.530 -33.073 1.00 97.00 87 VAL A CA 1
ATOM 655 C C . VAL A 1 87 ? -0.228 -3.925 -33.094 1.00 97.00 87 VAL A C 1
ATOM 657 O O . VAL A 1 87 ? -0.654 -4.394 -34.147 1.00 97.00 87 VAL A O 1
ATOM 660 N N . LYS A 1 88 ? -0.264 -4.581 -31.937 1.00 96.94 88 LYS A N 1
ATOM 661 C CA . LYS A 1 88 ? -0.865 -5.902 -31.750 1.00 96.94 88 LYS A CA 1
ATOM 662 C C . LYS A 1 88 ? -2.369 -5.785 -31.568 1.00 96.94 88 LYS A C 1
ATOM 664 O O . LYS A 1 88 ? -2.833 -4.876 -30.889 1.00 96.94 88 LYS A O 1
ATOM 669 N N . GLU A 1 89 ? -3.101 -6.724 -32.157 1.00 95.75 89 GLU A N 1
ATOM 670 C CA . GLU A 1 89 ? -4.561 -6.837 -32.094 1.00 95.75 89 GLU A CA 1
ATOM 671 C C . GLU A 1 89 ? -5.284 -5.484 -32.198 1.00 95.75 89 GLU A C 1
ATOM 673 O O . GLU A 1 89 ? -6.023 -5.101 -31.291 1.00 95.75 89 GLU A O 1
ATOM 678 N N . PRO A 1 90 ? -5.057 -4.712 -33.274 1.00 95.62 90 PRO A N 1
ATOM 679 C CA . PRO A 1 90 ? -5.502 -3.328 -33.349 1.00 95.62 90 PRO A CA 1
ATOM 680 C C . PRO A 1 90 ? -7.023 -3.211 -33.226 1.00 95.62 90 PRO A C 1
ATOM 682 O O . PRO A 1 90 ? -7.787 -3.918 -33.899 1.00 95.62 90 PRO A O 1
ATOM 685 N N . TYR A 1 91 ? -7.463 -2.254 -32.410 1.00 94.88 91 TYR A N 1
ATOM 686 C CA . TYR A 1 91 ? -8.868 -1.896 -32.299 1.00 94.88 91 TYR A CA 1
ATOM 687 C C . TYR A 1 91 ? -9.174 -0.685 -33.174 1.00 94.88 91 TYR A C 1
ATOM 689 O O . TYR A 1 91 ? -8.690 0.411 -32.902 1.00 94.88 91 TYR A O 1
ATOM 697 N N . TYR A 1 92 ? -9.978 -0.865 -34.221 1.00 96.06 92 TYR A N 1
ATOM 698 C CA . TYR A 1 92 ? -10.400 0.246 -35.071 1.00 96.06 92 TYR A CA 1
ATOM 699 C C . TYR A 1 92 ? -11.787 0.723 -34.651 1.00 96.06 92 TYR A C 1
ATOM 701 O O . TYR A 1 92 ? -12.776 0.019 -34.851 1.00 96.06 92 TYR A O 1
ATOM 709 N N . CYS A 1 93 ? -11.866 1.894 -34.017 1.00 93.00 93 CYS A N 1
ATOM 710 C CA . CYS A 1 93 ? -13.093 2.363 -33.374 1.00 93.00 93 CYS A CA 1
ATOM 711 C C . CYS A 1 93 ? -13.309 3.871 -33.533 1.00 93.00 93 CYS A C 1
ATOM 713 O O . CYS A 1 93 ? -12.415 4.613 -33.946 1.00 93.00 93 CYS A O 1
ATOM 715 N N . LEU A 1 94 ? -14.506 4.333 -33.169 1.00 91.31 94 LEU A N 1
ATOM 716 C CA . LEU A 1 94 ? -14.832 5.754 -33.160 1.00 91.31 94 LEU A CA 1
ATOM 717 C C . LEU A 1 94 ? -14.164 6.452 -31.962 1.00 91.31 94 LEU A C 1
ATOM 719 O O . LEU A 1 94 ? -14.316 6.036 -30.810 1.00 91.31 94 LEU A O 1
ATOM 723 N N . GLY A 1 95 ? -13.408 7.511 -32.236 1.00 83.94 95 GLY A N 1
ATOM 724 C CA . GLY A 1 95 ? -12.786 8.374 -31.242 1.00 83.94 95 GLY A CA 1
ATOM 725 C C . GLY A 1 95 ? -13.774 9.338 -30.570 1.00 83.94 95 GLY A C 1
ATOM 726 O O . GLY A 1 95 ? -14.926 9.460 -30.991 1.00 83.94 95 GLY A O 1
ATOM 727 N N . PRO A 1 96 ? -13.336 10.069 -29.525 1.00 77.19 96 PRO A N 1
ATOM 728 C CA . PRO A 1 96 ? -14.164 11.074 -28.850 1.00 77.19 96 PRO A CA 1
ATOM 729 C C . PRO A 1 96 ? -14.601 12.241 -29.746 1.00 77.19 96 PRO A C 1
ATOM 731 O O . PRO A 1 96 ? -15.563 12.926 -29.421 1.00 77.19 96 PRO A O 1
ATOM 734 N N . ASP A 1 97 ? -13.882 12.483 -30.843 1.00 82.75 97 ASP A N 1
ATOM 735 C CA . ASP A 1 97 ? -14.174 13.494 -31.862 1.00 82.75 97 ASP A CA 1
ATOM 736 C C . ASP A 1 97 ? -15.069 12.961 -32.995 1.00 82.75 97 ASP A C 1
ATOM 738 O O . ASP A 1 97 ? -15.160 13.592 -34.047 1.00 82.75 97 ASP A O 1
ATOM 742 N N . GLU A 1 98 ? -15.697 11.798 -32.790 1.00 86.19 98 GLU A N 1
ATOM 743 C CA . GLU A 1 98 ? -16.535 11.098 -33.770 1.00 86.19 98 GLU A CA 1
ATOM 744 C C . GLU A 1 98 ? -15.794 10.745 -35.072 1.00 86.19 98 GLU A C 1
ATOM 746 O O . GLU A 1 98 ? -16.397 10.623 -36.139 1.00 86.19 98 GLU A O 1
ATOM 751 N N . LYS A 1 99 ? -14.469 10.556 -35.000 1.00 90.00 99 LYS A N 1
ATOM 752 C CA . LYS A 1 99 ? -13.636 10.113 -36.128 1.00 90.00 99 LYS A CA 1
ATOM 753 C C . LYS A 1 99 ? -13.019 8.752 -35.855 1.00 90.00 99 LYS A C 1
ATOM 755 O O . LYS A 1 99 ? -12.654 8.448 -34.723 1.00 90.00 99 LYS A O 1
ATOM 760 N N . TRP A 1 100 ? -12.907 7.933 -36.895 1.00 92.94 100 TRP A N 1
ATOM 761 C CA . TRP A 1 100 ? -12.272 6.621 -36.803 1.00 92.94 100 TRP A CA 1
ATOM 762 C C . TRP A 1 100 ? -10.773 6.750 -36.544 1.00 92.94 100 TRP A C 1
ATOM 764 O O . TRP A 1 100 ? -10.137 7.707 -36.993 1.00 92.94 100 TRP A O 1
ATOM 774 N N . LEU A 1 101 ? -10.243 5.816 -35.760 1.00 94.94 101 LEU A N 1
ATOM 775 C CA . LEU A 1 101 ? -8.834 5.747 -35.398 1.00 94.94 101 LEU A CA 1
ATOM 776 C C . LEU A 1 101 ? -8.449 4.325 -34.978 1.00 94.94 101 LEU A C 1
ATOM 778 O O . LEU A 1 101 ? -9.296 3.535 -34.551 1.00 94.94 101 LEU A O 1
ATOM 782 N N . VAL A 1 102 ? -7.153 4.025 -35.045 1.00 95.94 102 VAL A N 1
ATOM 783 C CA . VAL A 1 102 ? -6.549 2.850 -34.408 1.00 95.94 102 VAL A CA 1
ATOM 784 C C . VAL A 1 102 ? -6.331 3.169 -32.932 1.00 95.94 102 VAL A C 1
ATOM 786 O O . VAL A 1 102 ? -5.610 4.103 -32.584 1.00 95.94 102 VAL A O 1
ATOM 789 N N . ARG A 1 103 ? -6.968 2.411 -32.046 1.00 93.25 103 ARG A N 1
ATOM 790 C CA . ARG A 1 103 ? -6.946 2.601 -30.596 1.00 93.25 103 ARG A CA 1
ATOM 791 C C . ARG A 1 103 ? -6.051 1.566 -29.925 1.00 93.25 103 ARG A C 1
ATOM 793 O O . ARG A 1 103 ? -6.186 0.372 -30.169 1.00 93.25 103 ARG A O 1
ATOM 800 N N . VAL A 1 104 ? -5.205 2.033 -29.010 1.00 92.12 104 VAL A N 1
ATOM 801 C CA . VAL A 1 104 ? -4.390 1.199 -28.119 1.00 92.12 104 VAL A CA 1
ATOM 802 C C . VAL A 1 104 ? -4.668 1.607 -26.676 1.00 92.12 104 VAL A C 1
ATOM 804 O O . VAL A 1 104 ? -4.355 2.732 -26.294 1.00 92.12 104 VAL A O 1
ATOM 807 N N . ASP A 1 105 ? -5.259 0.717 -25.875 1.00 88.88 105 ASP A N 1
ATOM 808 C CA . ASP A 1 105 ? -5.517 0.969 -24.448 1.00 88.88 105 ASP A CA 1
ATOM 809 C C . ASP A 1 105 ? -4.433 0.413 -23.519 1.00 88.88 105 ASP A C 1
ATOM 811 O O . ASP A 1 105 ? -4.166 1.018 -22.476 1.00 88.88 105 ASP A O 1
ATOM 815 N N . HIS A 1 106 ? -3.797 -0.701 -23.892 1.00 90.19 106 HIS A N 1
ATOM 816 C CA . HIS A 1 106 ? -2.715 -1.312 -23.122 1.00 90.19 106 HIS A CA 1
AT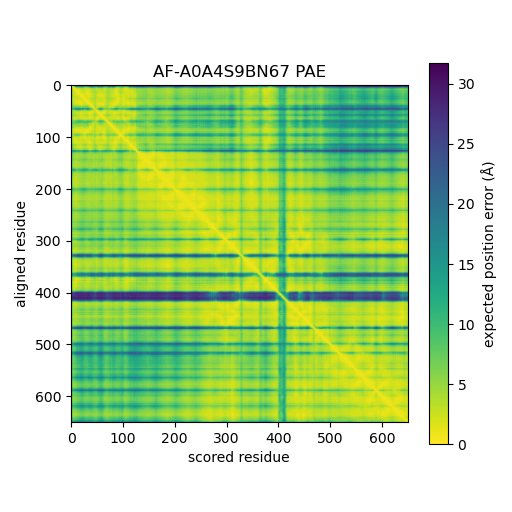OM 817 C C . HIS A 1 106 ? -1.364 -0.976 -23.752 1.00 90.19 106 HIS A C 1
ATOM 819 O O . HIS A 1 106 ? -1.120 -1.244 -24.926 1.00 90.19 106 HIS A O 1
ATOM 825 N N . ALA A 1 107 ? -0.447 -0.406 -22.970 1.00 87.62 107 ALA A N 1
ATOM 826 C CA . ALA A 1 107 ? 0.851 0.055 -23.477 1.00 87.62 107 ALA A CA 1
ATOM 827 C C . ALA A 1 107 ? 1.755 -1.057 -24.045 1.00 87.62 107 ALA A C 1
ATOM 829 O O . ALA A 1 107 ? 2.698 -0.754 -24.780 1.00 87.62 107 ALA A O 1
ATOM 830 N N . SER A 1 108 ? 1.501 -2.322 -23.702 1.00 89.94 108 SER A N 1
ATOM 831 C CA . SER A 1 108 ? 2.210 -3.486 -24.246 1.00 89.94 108 SER A CA 1
ATOM 832 C C . SER A 1 108 ? 1.830 -3.812 -25.687 1.00 89.94 108 SER A C 1
ATOM 834 O O . SER A 1 108 ? 2.636 -4.406 -26.399 1.00 89.94 108 SER A O 1
ATOM 836 N N . ASP A 1 109 ? 0.637 -3.405 -26.122 1.00 93.75 109 ASP A N 1
ATOM 837 C CA . ASP A 1 109 ? 0.119 -3.724 -27.456 1.00 93.75 109 ASP A CA 1
ATOM 838 C C . ASP A 1 109 ? 0.723 -2.807 -28.531 1.00 93.75 109 ASP A C 1
ATOM 840 O O . ASP A 1 109 ? 0.615 -3.085 -29.721 1.00 93.75 109 ASP A O 1
ATOM 844 N N . LEU A 1 110 ? 1.416 -1.738 -28.124 1.00 92.75 110 LEU A N 1
ATOM 845 C CA . LEU A 1 110 ? 2.233 -0.895 -28.993 1.00 92.75 110 LEU A CA 1
ATOM 846 C C . LEU A 1 110 ? 3.716 -1.147 -28.719 1.00 92.75 110 LEU A C 1
ATOM 848 O O . LEU A 1 110 ? 4.232 -0.785 -27.658 1.00 92.75 110 LEU A O 1
ATOM 852 N N . VAL A 1 111 ? 4.448 -1.672 -29.695 1.00 91.75 111 VAL A N 1
ATOM 853 C CA . VAL A 1 111 ? 5.899 -1.889 -29.601 1.00 91.75 111 VAL A CA 1
ATOM 854 C C . VAL A 1 111 ? 6.609 -0.949 -30.566 1.00 91.75 111 VAL A C 1
ATOM 856 O O . VAL A 1 111 ? 6.326 -0.962 -31.756 1.00 91.75 111 VAL A O 1
ATOM 859 N N . VAL A 1 112 ? 7.530 -0.124 -30.059 1.00 89.94 112 VAL A N 1
ATOM 860 C CA . VAL A 1 112 ? 8.414 0.679 -30.917 1.00 89.94 112 VAL A CA 1
ATOM 861 C C . VAL A 1 112 ? 9.527 -0.238 -31.394 1.00 89.94 112 VAL A C 1
ATOM 863 O O . VAL A 1 112 ? 10.237 -0.804 -30.562 1.00 89.94 112 VAL A O 1
ATOM 866 N N . LEU A 1 113 ? 9.630 -0.413 -32.708 1.00 89.31 113 LEU A N 1
ATOM 867 C CA . LEU A 1 113 ? 10.605 -1.289 -33.335 1.00 89.31 113 LEU A CA 1
ATOM 868 C C . LEU A 1 113 ? 11.887 -0.505 -33.604 1.00 89.31 113 LEU A C 1
ATOM 870 O O . LEU A 1 113 ? 11.860 0.586 -34.174 1.00 89.31 113 LEU A O 1
ATOM 874 N N . GLU A 1 114 ? 13.008 -1.077 -33.183 1.00 84.62 114 GLU A N 1
ATOM 875 C CA . GLU A 1 114 ? 14.331 -0.589 -33.562 1.00 84.62 114 GLU A CA 1
ATOM 876 C C . GLU A 1 114 ? 14.693 -1.111 -34.956 1.00 84.62 114 GLU A C 1
ATOM 878 O O . GLU A 1 114 ? 14.154 -2.124 -35.398 1.00 84.62 114 GLU A O 1
ATOM 883 N N . GLU A 1 115 ? 15.596 -0.423 -35.651 1.00 85.38 115 GLU A N 1
ATOM 884 C CA . GLU A 1 115 ? 15.947 -0.721 -37.046 1.00 85.38 115 GLU A CA 1
ATOM 885 C C . GLU A 1 115 ? 16.496 -2.144 -37.243 1.00 85.38 115 GLU A C 1
ATOM 887 O O . GLU A 1 115 ? 16.310 -2.767 -38.289 1.00 85.38 115 GLU A O 1
ATOM 892 N N . GLU A 1 116 ? 17.136 -2.678 -36.205 1.00 80.62 116 GLU A N 1
ATOM 893 C CA . GLU A 1 116 ? 17.687 -4.029 -36.155 1.00 80.62 116 GLU A CA 1
ATOM 894 C C . GLU A 1 116 ? 16.626 -5.113 -35.884 1.00 80.62 116 GLU A C 1
ATOM 896 O O . GLU A 1 116 ? 16.937 -6.303 -35.937 1.00 80.62 116 GLU A O 1
ATOM 901 N N . HIS A 1 117 ? 15.381 -4.734 -35.574 1.00 85.94 117 HIS A N 1
ATOM 902 C CA . HIS A 1 117 ? 14.294 -5.677 -35.318 1.00 85.94 117 HIS A CA 1
ATOM 903 C C . HIS A 1 117 ? 13.891 -6.415 -36.605 1.00 85.94 117 HIS A C 1
ATOM 905 O O . HIS A 1 117 ? 13.764 -5.807 -37.665 1.00 85.94 117 HIS A O 1
ATOM 911 N N . GLU A 1 118 ? 13.610 -7.718 -36.514 1.00 88.50 118 GLU A N 1
ATOM 912 C CA . GLU A 1 118 ? 13.312 -8.573 -37.680 1.00 88.50 118 GLU A CA 1
ATOM 913 C C . GLU A 1 118 ? 12.106 -8.091 -38.507 1.00 88.50 118 GLU A C 1
ATOM 915 O O . GLU A 1 118 ? 12.090 -8.200 -39.728 1.00 88.50 118 GLU A O 1
ATOM 920 N N . LEU A 1 119 ? 11.111 -7.512 -37.830 1.00 91.81 119 LEU A N 1
ATOM 921 C CA . LEU A 1 119 ? 9.899 -6.960 -38.445 1.00 91.81 119 LEU A CA 1
ATOM 922 C C . LEU A 1 119 ? 10.054 -5.527 -38.965 1.00 91.81 119 LEU A C 1
ATOM 924 O O . LEU A 1 119 ? 9.076 -4.966 -39.452 1.00 91.81 119 LEU A O 1
ATOM 928 N N . TYR A 1 120 ? 11.222 -4.899 -38.824 1.00 92.50 120 TYR A N 1
ATOM 929 C CA . TYR A 1 120 ? 11.410 -3.521 -39.262 1.00 92.50 120 TYR A CA 1
ATOM 930 C C . TYR A 1 120 ? 11.408 -3.440 -40.802 1.00 92.50 120 TYR A C 1
ATOM 932 O O . TYR A 1 120 ? 12.283 -4.039 -41.435 1.00 92.50 120 TYR A O 1
ATOM 940 N N . PRO A 1 121 ? 10.479 -2.698 -41.438 1.00 93.62 121 PRO A N 1
ATOM 941 C CA . PRO A 1 121 ? 10.379 -2.662 -42.897 1.00 93.62 121 PRO A CA 1
ATOM 942 C C . PRO A 1 121 ? 11.619 -2.073 -43.578 1.00 93.62 121 PRO A C 1
ATOM 944 O O . PRO A 1 121 ? 12.052 -0.967 -43.252 1.00 93.62 121 PRO A O 1
ATOM 947 N N . GLU A 1 122 ? 12.147 -2.776 -44.586 1.00 90.50 122 GLU A N 1
ATOM 948 C CA . GLU A 1 122 ? 13.354 -2.378 -45.336 1.00 90.50 122 GLU A CA 1
ATOM 949 C C . GLU A 1 122 ? 13.257 -0.963 -45.923 1.00 90.50 122 GLU A C 1
ATOM 951 O O . GLU A 1 122 ? 14.214 -0.196 -45.879 1.00 90.50 122 GLU A O 1
ATOM 956 N N . GLN A 1 123 ? 12.075 -0.575 -46.411 1.00 91.06 123 GLN A N 1
ATOM 957 C CA . GLN A 1 123 ? 11.830 0.748 -46.998 1.00 91.06 123 GLN A CA 1
ATOM 958 C C . GLN A 1 123 ? 11.974 1.920 -46.013 1.00 91.06 123 GLN A C 1
ATOM 960 O O . GLN A 1 123 ? 12.029 3.076 -46.435 1.00 91.06 123 GLN A O 1
ATOM 965 N N . TRP A 1 124 ? 11.998 1.645 -44.708 1.00 92.06 124 TRP A N 1
ATOM 966 C CA . TRP A 1 124 ? 12.128 2.658 -43.663 1.00 92.06 124 TRP A CA 1
ATOM 967 C C . TRP A 1 124 ? 13.496 2.636 -42.973 1.00 92.06 124 TRP A C 1
ATOM 969 O O . TRP A 1 124 ? 13.739 3.488 -42.120 1.00 92.06 124 TRP A O 1
ATOM 979 N N . LYS A 1 125 ? 14.390 1.701 -43.332 1.00 88.31 125 LYS A N 1
ATOM 980 C CA . LYS A 1 125 ? 15.731 1.596 -42.741 1.00 88.31 125 LYS A CA 1
ATOM 981 C C . LYS A 1 125 ? 16.623 2.769 -43.143 1.00 88.31 125 LYS A C 1
ATOM 983 O O . LYS A 1 125 ? 16.513 3.327 -44.237 1.00 88.31 125 LYS A O 1
ATOM 988 N N . THR A 1 126 ? 17.523 3.150 -42.245 1.00 79.62 126 THR A N 1
ATOM 989 C CA . THR A 1 126 ? 18.556 4.143 -42.509 1.00 79.62 126 THR A CA 1
ATOM 990 C C . THR A 1 126 ? 19.737 3.494 -43.227 1.00 79.62 126 THR A C 1
ATOM 992 O O . THR A 1 126 ? 20.097 2.343 -43.015 1.00 79.62 126 THR A O 1
ATOM 995 N N . ALA A 1 127 ? 20.399 4.247 -44.105 1.00 69.94 127 ALA A N 1
ATOM 996 C CA . ALA A 1 127 ? 21.495 3.705 -44.908 1.00 69.94 127 ALA A CA 1
ATOM 997 C C . ALA A 1 127 ? 22.777 3.394 -44.101 1.00 69.94 127 ALA A C 1
ATOM 999 O O . ALA A 1 127 ? 23.759 2.924 -44.673 1.00 69.94 127 ALA A O 1
ATOM 1000 N N . SER A 1 128 ? 22.843 3.731 -42.806 1.00 78.19 128 SER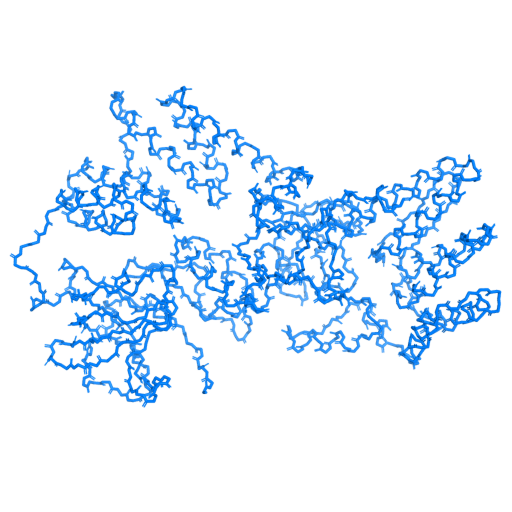 A N 1
ATOM 1001 C CA . SER A 1 128 ? 24.058 3.599 -41.989 1.00 78.19 128 SER A CA 1
ATOM 1002 C C . SER A 1 128 ? 23.724 3.439 -40.495 1.00 78.19 128 SER A C 1
ATOM 1004 O O . SER A 1 128 ? 23.628 4.450 -39.789 1.00 78.19 128 SER A O 1
ATOM 1006 N N . PRO A 1 129 ? 23.581 2.197 -39.986 1.00 80.75 129 PRO A N 1
ATOM 1007 C CA . PRO A 1 129 ? 23.282 1.949 -38.579 1.00 80.75 129 PRO A CA 1
ATOM 1008 C C . PRO A 1 129 ? 24.445 2.387 -37.678 1.00 80.75 129 PRO A C 1
ATOM 1010 O O . PRO A 1 129 ? 25.625 2.250 -38.017 1.00 80.75 129 PRO A O 1
ATOM 1013 N N . LYS A 1 130 ? 24.123 2.933 -36.501 1.00 86.81 130 LYS A N 1
ATOM 1014 C CA . LYS A 1 130 ? 25.133 3.384 -35.532 1.00 86.81 130 LYS A CA 1
ATOM 1015 C C . LYS A 1 130 ? 25.732 2.191 -34.784 1.00 86.81 130 LYS A C 1
ATOM 1017 O O . LYS A 1 130 ? 25.025 1.274 -34.384 1.00 86.81 130 LYS A O 1
ATOM 1022 N N . THR A 1 131 ? 27.033 2.248 -34.501 1.00 91.12 131 THR A N 1
ATOM 1023 C CA . THR A 1 131 ? 27.707 1.216 -33.696 1.00 91.12 131 THR A CA 1
ATOM 1024 C C . THR A 1 131 ? 27.331 1.308 -32.213 1.00 91.12 131 THR A C 1
ATOM 1026 O O . THR A 1 131 ? 26.965 2.377 -31.710 1.00 91.12 131 THR A O 1
ATOM 1029 N N . ALA A 1 132 ? 27.515 0.212 -31.466 1.00 93.25 132 ALA A N 1
ATOM 1030 C CA . ALA A 1 132 ? 27.304 0.181 -30.014 1.00 93.25 132 ALA A CA 1
ATOM 1031 C C . ALA A 1 132 ? 28.064 1.289 -29.262 1.00 93.25 132 ALA A C 1
ATOM 1033 O O . ALA A 1 132 ? 27.541 1.887 -28.318 1.00 93.25 132 ALA A O 1
ATOM 1034 N N . MET A 1 133 ? 29.292 1.600 -29.691 1.00 95.56 133 MET A N 1
ATOM 1035 C CA . MET A 1 133 ? 30.104 2.650 -29.075 1.00 95.56 133 MET A CA 1
ATOM 1036 C C . MET A 1 133 ? 29.507 4.043 -29.303 1.00 95.56 133 MET A C 1
ATOM 1038 O O . MET A 1 133 ? 29.475 4.849 -28.372 1.00 95.56 133 MET A O 1
ATOM 1042 N N . VAL A 1 134 ? 28.993 4.323 -30.505 1.00 95.00 134 VAL A N 1
ATOM 1043 C CA . VAL A 1 134 ? 28.325 5.600 -30.799 1.00 95.00 134 VAL A CA 1
ATOM 1044 C C . VAL A 1 134 ? 27.076 5.749 -29.931 1.00 95.00 134 VAL A C 1
ATOM 1046 O O . VAL A 1 134 ? 26.933 6.762 -29.246 1.00 95.00 134 VAL A O 1
ATOM 1049 N N . TRP A 1 135 ? 26.232 4.715 -29.857 1.00 95.19 135 TRP A N 1
ATOM 1050 C CA . TRP A 1 135 ? 25.056 4.725 -28.982 1.00 95.19 135 TRP A CA 1
ATOM 1051 C C . TRP A 1 135 ? 25.419 4.921 -27.502 1.00 95.19 135 TRP A C 1
ATOM 1053 O O . TRP A 1 135 ? 24.794 5.728 -26.812 1.00 95.19 135 TRP A O 1
ATOM 1063 N N . LYS A 1 136 ? 26.472 4.255 -27.004 1.00 97.38 136 LYS A N 1
ATOM 1064 C CA . LYS A 1 136 ? 26.984 4.458 -25.637 1.00 97.38 136 LYS A CA 1
ATOM 1065 C C . LYS A 1 136 ? 27.386 5.916 -25.395 1.00 97.38 136 LYS A C 1
ATOM 1067 O O . LYS A 1 136 ? 27.043 6.475 -24.353 1.00 97.38 136 LYS A O 1
ATOM 1072 N N . LEU A 1 137 ? 28.130 6.529 -26.317 1.00 97.75 137 LEU A N 1
ATOM 1073 C CA . LEU A 1 137 ? 28.594 7.913 -26.180 1.00 97.75 137 LEU A CA 1
ATOM 1074 C C . LEU A 1 137 ? 27.434 8.915 -26.217 1.00 97.75 137 LEU A C 1
ATOM 1076 O O . LEU A 1 137 ? 27.405 9.837 -25.401 1.00 97.75 137 LEU A O 1
ATOM 1080 N N . GLU A 1 138 ? 26.449 8.706 -27.089 1.00 96.81 138 GLU A N 1
ATOM 1081 C CA . GLU A 1 138 ? 25.222 9.509 -27.108 1.00 96.81 138 GLU A CA 1
ATOM 1082 C C . GLU A 1 138 ? 24.431 9.362 -25.807 1.00 96.81 138 GLU A C 1
ATOM 1084 O O . GLU A 1 138 ? 23.981 10.361 -25.248 1.00 96.81 138 GLU A O 1
ATOM 1089 N N . GLY A 1 139 ? 24.334 8.144 -25.266 1.00 97.19 139 GLY A N 1
ATOM 1090 C CA . GLY A 1 139 ? 23.719 7.897 -23.962 1.00 97.19 139 GLY A CA 1
ATOM 1091 C C . GLY A 1 139 ? 24.427 8.636 -22.825 1.00 97.19 139 GLY A C 1
ATOM 1092 O O . GLY A 1 139 ? 23.770 9.254 -21.983 1.00 97.19 139 GLY A O 1
ATOM 1093 N N . ASN A 1 140 ? 25.764 8.654 -22.830 1.00 98.00 140 ASN A N 1
ATOM 1094 C CA . ASN A 1 140 ? 26.553 9.416 -21.858 1.00 98.00 140 ASN A CA 1
ATOM 1095 C C . ASN A 1 140 ? 26.271 10.921 -21.973 1.00 98.00 140 ASN A C 1
ATOM 1097 O O . ASN A 1 140 ? 26.060 11.590 -20.960 1.00 98.00 140 ASN A O 1
ATOM 1101 N N . ALA A 1 141 ? 26.233 11.446 -23.201 1.00 98.00 141 ALA A N 1
ATOM 1102 C CA . ALA A 1 141 ? 25.939 12.851 -23.460 1.00 98.00 141 ALA A CA 1
ATOM 1103 C C . ALA A 1 141 ? 24.505 13.224 -23.045 1.00 98.00 141 ALA A C 1
ATOM 1105 O O . ALA A 1 141 ? 24.293 14.279 -22.451 1.00 98.00 141 ALA A O 1
ATOM 1106 N N . ALA A 1 142 ? 23.524 12.356 -23.301 1.00 96.44 142 ALA A N 1
ATOM 1107 C CA . ALA A 1 142 ? 22.144 12.541 -22.860 1.00 96.44 142 ALA A CA 1
ATOM 1108 C C . ALA A 1 142 ? 22.035 12.552 -21.327 1.00 96.44 142 ALA A C 1
ATOM 1110 O O . ALA A 1 142 ? 21.383 13.432 -20.767 1.00 96.44 142 ALA A O 1
ATOM 1111 N N . LEU A 1 143 ? 22.734 11.642 -20.635 1.00 95.19 143 LEU A N 1
ATOM 1112 C CA . LEU A 1 143 ? 22.740 11.580 -19.172 1.00 95.19 143 LEU A CA 1
ATOM 1113 C C . LEU A 1 143 ? 23.397 12.818 -18.542 1.00 95.19 143 LEU A C 1
ATOM 1115 O O . LEU A 1 143 ? 22.915 13.302 -17.519 1.00 95.19 143 LEU A O 1
ATOM 1119 N N . ALA A 1 144 ? 24.456 13.348 -19.165 1.00 96.38 144 ALA A N 1
ATOM 1120 C CA . ALA A 1 144 ? 25.098 14.600 -18.760 1.00 96.38 144 ALA A CA 1
ATOM 1121 C C . ALA A 1 144 ? 24.182 15.826 -18.938 1.00 96.38 144 ALA A C 1
ATOM 1123 O O . ALA A 1 144 ? 24.312 16.793 -18.197 1.00 96.38 144 ALA A O 1
ATOM 1124 N N . ARG A 1 145 ? 23.231 15.768 -19.882 1.00 96.31 145 ARG A N 1
ATOM 1125 C CA . ARG A 1 145 ? 22.177 16.778 -20.091 1.00 96.31 145 ARG A CA 1
ATOM 1126 C C . ARG A 1 145 ? 20.887 16.488 -19.308 1.00 96.31 145 ARG A C 1
ATOM 1128 O O . ARG A 1 145 ? 19.848 17.047 -19.638 1.00 96.31 145 ARG A O 1
ATOM 1135 N N . GLU A 1 146 ? 20.927 15.564 -18.346 1.00 93.50 146 GLU A N 1
ATOM 1136 C CA . GLU A 1 146 ? 19.777 15.123 -17.536 1.00 93.50 146 GLU A CA 1
ATOM 1137 C C . GLU A 1 146 ? 18.598 14.529 -18.329 1.00 93.50 146 GLU A C 1
ATOM 1139 O O . GLU A 1 146 ? 17.516 14.294 -17.790 1.00 93.50 146 GLU A O 1
ATOM 1144 N N . LYS A 1 147 ? 18.811 14.169 -19.598 1.00 92.44 147 LYS A N 1
ATOM 1145 C CA . LYS A 1 147 ? 17.821 13.474 -20.424 1.00 92.44 147 LYS A CA 1
ATOM 1146 C C . LYS A 1 147 ? 17.868 11.971 -20.156 1.00 92.44 147 LYS A C 1
ATOM 1148 O O . LYS A 1 147 ? 18.349 11.182 -20.968 1.00 92.44 147 LYS A O 1
ATOM 1153 N N . VAL A 1 148 ? 17.403 11.571 -18.973 1.00 93.69 148 VAL A N 1
ATOM 1154 C CA . VAL A 1 148 ? 17.570 10.200 -18.456 1.00 93.69 148 VAL A CA 1
ATOM 1155 C C . VAL A 1 148 ? 16.881 9.147 -19.335 1.00 93.69 148 VAL A C 1
ATOM 1157 O O . VAL A 1 148 ? 17.466 8.093 -19.582 1.00 93.69 148 VAL A O 1
ATOM 1160 N N . LEU A 1 149 ? 15.677 9.428 -19.847 1.00 89.44 149 LEU A N 1
ATOM 1161 C CA . LEU A 1 149 ? 14.955 8.499 -20.726 1.00 89.44 149 LEU A CA 1
ATOM 1162 C C . LEU A 1 149 ? 15.676 8.295 -22.069 1.00 89.44 149 LEU A C 1
ATOM 1164 O O . LEU A 1 149 ? 15.826 7.161 -22.520 1.00 89.44 149 LEU A O 1
ATOM 1168 N N . GLU A 1 150 ? 16.164 9.379 -22.679 1.00 90.31 150 GLU A N 1
ATOM 1169 C CA . GLU A 1 150 ? 16.972 9.327 -23.907 1.00 90.31 150 GLU A CA 1
ATOM 1170 C C . GLU A 1 150 ? 18.250 8.510 -23.667 1.00 90.31 150 GLU A C 1
ATOM 1172 O O . GLU A 1 150 ? 18.551 7.596 -24.430 1.00 90.31 150 GLU A O 1
ATOM 1177 N N . ALA A 1 151 ? 18.941 8.747 -22.547 1.00 95.62 151 ALA A N 1
ATOM 1178 C CA . ALA A 1 151 ? 20.122 7.976 -22.173 1.00 95.62 151 ALA A CA 1
ATOM 1179 C C . ALA A 1 151 ? 19.823 6.475 -22.039 1.00 95.62 151 ALA A C 1
ATOM 1181 O O . ALA A 1 151 ? 20.552 5.650 -22.587 1.00 95.62 151 ALA A O 1
ATOM 1182 N N . HIS A 1 152 ? 18.733 6.112 -21.356 1.00 94.19 152 HIS A N 1
ATOM 1183 C CA . HIS A 1 152 ? 18.305 4.720 -21.212 1.00 94.19 152 HIS A CA 1
ATOM 1184 C C . HIS A 1 152 ? 18.048 4.047 -22.571 1.00 94.19 152 HIS A C 1
ATOM 1186 O O . HIS A 1 152 ? 18.474 2.907 -22.783 1.00 94.19 152 HIS A O 1
ATOM 1192 N N . ARG A 1 153 ? 17.393 4.748 -23.509 1.00 89.62 153 ARG A N 1
ATOM 1193 C CA . ARG A 1 153 ? 17.181 4.260 -24.883 1.00 89.62 153 ARG A CA 1
ATOM 1194 C C . ARG A 1 153 ? 18.495 4.047 -25.617 1.00 89.62 153 ARG A C 1
ATOM 1196 O O . ARG A 1 153 ? 18.716 2.959 -26.137 1.00 89.62 153 ARG A O 1
ATOM 1203 N N . CYS A 1 154 ? 19.395 5.027 -25.582 1.00 93.44 154 CYS A N 1
ATOM 1204 C CA . CYS A 1 154 ? 20.712 4.911 -26.202 1.00 93.44 154 CYS A CA 1
ATOM 1205 C C . CYS A 1 154 ? 21.509 3.726 -25.642 1.00 93.44 154 CYS A C 1
ATOM 1207 O O . CYS A 1 154 ? 22.079 2.967 -26.413 1.00 93.44 154 CYS A O 1
ATOM 1209 N N . TYR A 1 155 ? 21.509 3.491 -24.326 1.00 96.62 155 TYR A N 1
ATOM 1210 C CA . TYR A 1 155 ? 22.185 2.316 -23.761 1.00 96.62 155 TYR A CA 1
ATOM 1211 C C . TYR A 1 155 ? 21.511 0.992 -24.134 1.00 96.62 155 TYR A C 1
ATOM 1213 O O . TYR A 1 155 ? 22.192 -0.017 -24.293 1.00 96.62 155 TYR A O 1
ATOM 1221 N N . THR A 1 156 ? 20.188 0.983 -24.289 1.00 92.56 156 THR A N 1
ATOM 1222 C CA . THR A 1 156 ? 19.454 -0.204 -24.750 1.00 92.56 156 THR A CA 1
ATOM 1223 C C . THR A 1 156 ? 19.814 -0.534 -26.199 1.00 92.56 156 THR A C 1
ATOM 1225 O O . THR A 1 156 ? 20.179 -1.672 -26.480 1.00 92.56 156 THR A O 1
ATOM 1228 N N . ARG A 1 157 ? 19.837 0.474 -27.081 1.00 89.25 157 ARG A N 1
ATOM 1229 C CA . ARG A 1 157 ? 20.318 0.345 -28.467 1.00 89.25 157 ARG A CA 1
ATOM 1230 C C . ARG A 1 157 ? 21.788 -0.055 -28.532 1.00 89.25 157 ARG A C 1
ATOM 1232 O O . ARG A 1 157 ? 22.160 -0.911 -29.323 1.00 89.25 157 ARG A O 1
ATOM 1239 N N . ALA A 1 158 ? 22.620 0.499 -27.650 1.00 93.88 158 ALA A N 1
ATOM 1240 C CA . ALA A 1 158 ? 24.023 0.122 -27.556 1.00 93.88 158 ALA A CA 1
ATOM 1241 C C . ALA A 1 158 ? 24.179 -1.370 -27.237 1.00 93.88 158 ALA A C 1
ATOM 1243 O O . ALA A 1 158 ? 24.955 -2.038 -27.908 1.00 93.88 158 ALA A O 1
ATOM 1244 N N . LEU A 1 159 ? 23.426 -1.905 -26.267 1.00 93.00 159 LEU A N 1
ATOM 1245 C CA . LEU A 1 159 ? 23.455 -3.335 -25.936 1.00 93.00 159 LEU A CA 1
ATOM 1246 C C . LEU A 1 159 ? 22.986 -4.213 -27.099 1.00 93.00 159 LEU A C 1
ATOM 1248 O O . LEU A 1 159 ? 23.630 -5.225 -27.360 1.00 93.00 159 LEU A O 1
ATOM 1252 N N . ALA A 1 160 ? 21.918 -3.816 -27.797 1.00 87.94 160 ALA A N 1
ATOM 1253 C CA . ALA A 1 160 ? 21.414 -4.539 -28.966 1.00 87.94 160 ALA A CA 1
ATOM 1254 C C . ALA A 1 160 ? 22.443 -4.585 -30.110 1.00 87.94 160 ALA A C 1
ATOM 1256 O O . ALA A 1 160 ? 22.629 -5.625 -30.729 1.00 87.94 160 ALA A O 1
ATOM 1257 N N . ALA A 1 161 ? 23.171 -3.486 -30.328 1.00 88.56 161 ALA A N 1
ATOM 1258 C CA . ALA A 1 161 ? 24.217 -3.381 -31.343 1.00 88.56 161 ALA A CA 1
ATOM 1259 C C . ALA A 1 161 ? 25.583 -3.952 -30.904 1.00 88.56 161 ALA A C 1
ATOM 1261 O O . ALA A 1 161 ? 26.562 -3.819 -31.640 1.00 88.56 161 ALA A O 1
ATOM 1262 N N . THR A 1 162 ? 25.711 -4.506 -29.688 1.00 91.44 162 THR A N 1
ATOM 1263 C CA . THR A 1 162 ? 27.001 -5.008 -29.186 1.00 91.44 162 THR A CA 1
ATOM 1264 C C . THR A 1 162 ? 27.212 -6.471 -29.570 1.00 91.44 162 THR A C 1
ATOM 1266 O O . THR A 1 162 ? 26.409 -7.335 -29.216 1.00 91.44 162 THR A O 1
ATOM 1269 N N . GLU A 1 163 ? 28.350 -6.767 -30.199 1.00 89.00 163 GLU A N 1
ATOM 1270 C CA . GLU A 1 163 ? 28.758 -8.128 -30.565 1.00 89.00 163 GLU A CA 1
ATOM 1271 C C . GLU A 1 163 ? 28.857 -9.066 -29.347 1.00 89.00 163 GLU A C 1
ATOM 1273 O O . GLU A 1 163 ? 29.008 -8.638 -28.196 1.00 89.00 163 GLU A O 1
ATOM 1278 N N . ALA A 1 164 ? 28.715 -10.374 -29.581 1.00 83.56 164 ALA A N 1
ATOM 1279 C CA . ALA A 1 164 ? 28.642 -11.387 -28.527 1.00 83.56 164 ALA A CA 1
ATOM 1280 C C . ALA A 1 164 ? 29.855 -11.349 -27.575 1.00 83.56 164 ALA A C 1
ATOM 1282 O O . ALA A 1 164 ? 29.665 -11.390 -26.357 1.00 83.56 164 ALA A O 1
ATOM 1283 N N . ASP A 1 165 ? 31.051 -11.194 -28.136 1.00 90.44 165 ASP A N 1
ATOM 1284 C CA . ASP A 1 165 ? 32.380 -11.270 -27.525 1.00 90.44 165 ASP A CA 1
ATOM 1285 C C . ASP A 1 165 ? 32.907 -9.943 -26.945 1.00 90.44 165 ASP A C 1
ATOM 1287 O O . ASP A 1 165 ? 33.868 -9.951 -26.175 1.00 90.44 165 ASP A O 1
ATOM 1291 N N . ALA A 1 166 ? 32.248 -8.810 -27.207 1.00 92.44 166 ALA A N 1
ATOM 1292 C CA . ALA A 1 166 ? 32.604 -7.497 -26.657 1.00 92.44 166 ALA A CA 1
ATOM 1293 C C . ALA A 1 166 ? 32.186 -7.327 -25.174 1.00 92.44 166 ALA A C 1
ATOM 1295 O O . ALA A 1 166 ? 31.457 -6.401 -24.798 1.00 92.44 166 ALA A O 1
ATOM 1296 N N . VAL A 1 167 ? 32.646 -8.238 -24.309 1.00 92.69 167 VAL A N 1
ATOM 1297 C CA . VAL A 1 167 ? 32.232 -8.384 -22.900 1.00 92.69 167 VAL A CA 1
ATOM 1298 C C . VAL A 1 167 ? 32.448 -7.105 -22.085 1.00 92.69 167 VAL A C 1
ATOM 1300 O O . VAL A 1 167 ? 31.541 -6.670 -21.372 1.00 92.69 167 VAL A O 1
ATOM 1303 N N . ASP A 1 168 ? 33.607 -6.458 -22.209 1.00 92.19 168 ASP A N 1
ATOM 1304 C CA . ASP A 1 168 ? 33.915 -5.251 -21.430 1.00 92.19 168 ASP A CA 1
ATOM 1305 C C . ASP A 1 168 ? 33.055 -4.057 -21.834 1.00 92.19 168 ASP A C 1
ATOM 1307 O O . ASP A 1 168 ? 32.591 -3.295 -20.978 1.00 92.19 168 ASP A O 1
ATOM 1311 N N . LEU A 1 169 ? 32.773 -3.925 -23.134 1.00 94.94 169 LEU A N 1
ATOM 1312 C CA . LEU A 1 169 ? 31.858 -2.907 -23.632 1.00 94.94 169 LEU A CA 1
ATOM 1313 C C . LEU A 1 169 ? 30.443 -3.154 -23.095 1.00 94.94 169 LEU A C 1
ATOM 1315 O O . LEU A 1 169 ? 29.827 -2.214 -22.591 1.00 94.94 169 LEU A O 1
ATOM 1319 N N . LYS A 1 170 ? 29.959 -4.406 -23.110 1.00 96.19 170 LYS A N 1
ATOM 1320 C CA . LYS A 1 170 ? 28.656 -4.769 -22.523 1.00 96.19 170 LYS A CA 1
ATOM 1321 C C . LYS A 1 170 ? 28.583 -4.418 -21.043 1.00 96.19 170 LYS A C 1
ATOM 1323 O O . LYS A 1 170 ? 27.637 -3.753 -20.632 1.00 96.19 170 LYS A O 1
ATOM 1328 N N . ARG A 1 171 ? 29.584 -4.804 -20.245 1.00 96.62 171 ARG A N 1
ATOM 1329 C CA . ARG A 1 171 ? 29.652 -4.494 -18.804 1.00 96.62 171 ARG A CA 1
ATOM 1330 C C . ARG A 1 171 ? 29.609 -2.989 -18.544 1.00 96.62 171 ARG A C 1
ATOM 1332 O O . ARG A 1 171 ? 28.893 -2.530 -17.654 1.00 96.62 171 ARG A O 1
ATOM 1339 N N . ASP A 1 172 ? 30.343 -2.204 -19.330 1.00 96.00 172 ASP A N 1
ATOM 1340 C CA . ASP A 1 172 ? 30.316 -0.744 -19.243 1.00 96.00 172 ASP A CA 1
ATOM 1341 C C . ASP A 1 172 ? 28.937 -0.163 -19.599 1.00 96.00 172 ASP A C 1
ATOM 1343 O O . ASP A 1 172 ? 28.460 0.742 -18.907 1.00 96.00 172 ASP A O 1
ATOM 1347 N N . ILE A 1 173 ? 28.277 -0.682 -20.640 1.00 97.88 173 ILE A N 1
ATOM 1348 C CA . ILE A 1 173 ? 26.932 -0.236 -21.020 1.00 97.88 173 ILE A CA 1
ATOM 1349 C C . ILE A 1 173 ? 25.907 -0.632 -19.953 1.00 97.88 173 ILE A C 1
ATOM 1351 O O . ILE A 1 173 ? 25.127 0.225 -19.545 1.00 97.88 173 ILE A O 1
ATOM 1355 N N . TYR A 1 174 ? 25.939 -1.861 -19.425 1.00 98.44 174 TYR A N 1
ATOM 1356 C CA . TYR A 1 174 ? 25.096 -2.280 -18.299 1.00 98.44 174 TYR A CA 1
ATOM 1357 C C . TYR A 1 174 ? 25.295 -1.376 -17.082 1.00 98.44 174 TYR A C 1
ATOM 1359 O O . TYR A 1 174 ? 24.328 -0.911 -16.474 1.00 98.44 174 TYR A O 1
ATOM 1367 N N . ARG A 1 175 ? 26.546 -1.021 -16.761 1.00 97.75 175 ARG A N 1
ATOM 1368 C CA . ARG A 1 175 ? 26.836 -0.076 -15.680 1.00 97.75 175 ARG A CA 1
ATOM 1369 C C . ARG A 1 175 ? 26.152 1.263 -15.942 1.00 97.75 175 ARG A C 1
ATOM 1371 O O . ARG A 1 175 ? 25.514 1.798 -15.040 1.00 97.75 175 ARG A O 1
ATOM 1378 N N . ASN A 1 176 ? 26.221 1.806 -17.150 1.00 97.75 176 ASN A N 1
ATOM 1379 C CA . ASN A 1 176 ? 25.590 3.089 -17.458 1.00 97.75 176 ASN A CA 1
ATOM 1380 C C . ASN A 1 176 ? 24.056 3.006 -17.524 1.00 97.75 176 ASN A C 1
ATOM 1382 O O . ASN A 1 176 ? 23.381 3.886 -16.981 1.00 97.75 176 ASN A O 1
ATOM 1386 N N . ARG A 1 177 ? 23.498 1.928 -18.085 1.00 98.12 177 ARG A N 1
ATOM 1387 C CA . ARG A 1 177 ? 22.050 1.697 -18.119 1.00 98.12 177 ARG A CA 1
ATOM 1388 C C . ARG A 1 177 ? 21.483 1.531 -16.717 1.00 98.12 177 ARG A C 1
ATOM 1390 O O . ARG A 1 177 ? 20.522 2.218 -16.404 1.00 98.12 177 ARG A O 1
ATOM 1397 N N . SER A 1 178 ? 22.152 0.794 -15.823 1.00 98.19 178 SER A N 1
ATOM 1398 C CA . SER A 1 178 ? 21.728 0.654 -14.418 1.00 98.19 178 SER A CA 1
ATOM 1399 C C . SER A 1 178 ? 21.573 2.005 -13.706 1.00 98.19 178 SER A C 1
ATOM 1401 O O . SER A 1 178 ? 20.643 2.185 -12.923 1.00 98.19 178 SER A O 1
ATOM 1403 N N . GLN A 1 179 ? 22.442 2.981 -14.006 1.00 97.62 179 GLN A N 1
ATOM 1404 C CA . GLN A 1 179 ? 22.362 4.340 -13.466 1.00 97.62 179 GLN A CA 1
ATOM 1405 C C . GLN A 1 179 ? 21.158 5.111 -14.005 1.00 97.62 179 GLN A C 1
ATOM 1407 O O . GLN A 1 179 ? 20.531 5.852 -13.246 1.00 97.62 179 GLN A O 1
ATOM 1412 N N . ALA A 1 180 ? 20.878 4.981 -15.304 1.00 97.62 180 ALA A N 1
ATOM 1413 C CA . ALA A 1 180 ? 19.716 5.601 -15.926 1.00 97.62 180 ALA A CA 1
ATOM 1414 C C . ALA A 1 180 ? 18.425 4.957 -15.398 1.00 97.62 180 ALA A C 1
ATOM 1416 O O . ALA A 1 180 ? 17.565 5.669 -14.892 1.00 97.62 180 ALA A O 1
ATOM 1417 N N . SER A 1 181 ? 18.348 3.623 -15.391 1.00 97.44 181 SER A N 1
ATOM 1418 C CA . SER A 1 181 ? 17.246 2.834 -14.827 1.00 97.44 181 SER A CA 1
ATOM 1419 C C . SER A 1 181 ? 16.971 3.191 -13.366 1.00 97.44 181 SER A C 1
ATOM 1421 O O . SER A 1 181 ? 15.820 3.398 -12.995 1.00 97.44 181 SER A O 1
ATOM 1423 N N . LEU A 1 182 ? 18.016 3.388 -12.551 1.00 97.81 182 LEU A N 1
ATOM 1424 C CA . LEU A 1 182 ? 17.854 3.750 -11.139 1.00 97.81 182 LEU A CA 1
ATOM 1425 C C . LEU A 1 182 ? 17.208 5.131 -10.980 1.00 97.81 182 LEU A C 1
ATOM 1427 O O . LEU A 1 182 ? 16.360 5.318 -10.113 1.00 97.81 182 LEU A O 1
ATOM 1431 N N . ARG A 1 183 ? 17.597 6.092 -11.829 1.00 95.88 183 ARG A N 1
ATOM 1432 C CA . ARG A 1 183 ? 17.011 7.442 -11.857 1.00 95.88 183 ARG A CA 1
ATOM 1433 C C . ARG A 1 183 ? 15.578 7.447 -12.396 1.00 95.88 183 ARG A C 1
ATOM 1435 O O . ARG A 1 183 ? 14.812 8.321 -12.015 1.00 95.88 183 ARG A O 1
ATOM 1442 N N . LEU A 1 184 ? 15.229 6.486 -13.253 1.00 93.44 184 LEU A N 1
ATOM 1443 C CA . LEU A 1 184 ? 13.869 6.286 -13.767 1.00 93.44 184 LEU A CA 1
ATOM 1444 C C . LEU A 1 184 ? 12.969 5.489 -12.808 1.00 93.44 184 LEU A C 1
ATOM 1446 O O . LEU A 1 184 ? 11.777 5.389 -13.058 1.00 93.44 184 LEU A O 1
ATOM 1450 N N . GLY A 1 185 ? 13.513 4.911 -11.730 1.00 95.31 185 GLY A N 1
ATOM 1451 C CA . GLY A 1 185 ? 12.754 4.041 -10.824 1.00 95.31 185 GLY A CA 1
ATOM 1452 C C . GLY A 1 185 ? 12.526 2.617 -11.351 1.00 95.31 185 GLY A C 1
ATOM 1453 O O . GLY A 1 185 ? 11.710 1.885 -10.797 1.00 95.31 185 GLY A O 1
ATOM 1454 N N . HIS A 1 186 ? 13.248 2.209 -12.400 1.00 95.81 186 HIS A N 1
ATOM 1455 C CA . HIS A 1 186 ? 13.205 0.860 -12.974 1.00 95.81 186 HIS A CA 1
ATOM 1456 C C . HIS A 1 186 ? 14.139 -0.073 -12.183 1.00 95.81 186 HIS A C 1
ATOM 1458 O O . HIS A 1 186 ? 15.219 -0.457 -12.640 1.00 95.81 186 HIS A O 1
ATOM 1464 N N . TYR A 1 187 ? 13.772 -0.380 -10.945 1.00 98.00 187 TYR A N 1
ATOM 1465 C CA . TYR A 1 187 ? 14.619 -1.090 -9.995 1.00 98.00 187 TYR A CA 1
ATOM 1466 C C . TYR A 1 187 ? 14.888 -2.548 -10.389 1.00 98.00 187 TYR A C 1
ATOM 1468 O O . TYR A 1 187 ? 16.022 -2.992 -10.212 1.00 98.00 187 TYR A O 1
ATOM 1476 N N . ASP A 1 188 ? 13.918 -3.268 -10.968 1.00 96.19 188 ASP A N 1
ATOM 1477 C CA . ASP A 1 188 ? 14.142 -4.624 -11.510 1.00 96.19 188 ASP A CA 1
ATOM 1478 C C . ASP A 1 188 ? 15.291 -4.613 -12.535 1.00 96.19 188 ASP A C 1
ATOM 1480 O O . ASP A 1 188 ? 16.271 -5.361 -12.420 1.00 96.19 188 ASP A O 1
ATOM 1484 N N . ALA A 1 189 ? 15.215 -3.686 -13.496 1.00 96.25 189 ALA A N 1
ATOM 1485 C CA . ALA A 1 189 ? 16.243 -3.494 -14.511 1.00 96.25 189 ALA A CA 1
ATOM 1486 C C . ALA A 1 189 ? 17.578 -3.055 -13.892 1.00 96.25 189 ALA A C 1
ATOM 1488 O O . ALA A 1 189 ? 18.621 -3.585 -14.262 1.00 96.25 189 ALA A O 1
ATOM 1489 N N . THR A 1 190 ? 17.576 -2.144 -12.909 1.00 98.62 190 THR A N 1
ATOM 1490 C CA . THR A 1 190 ? 18.806 -1.739 -12.210 1.00 98.62 190 THR A CA 1
ATOM 1491 C C . THR A 1 190 ? 19.475 -2.903 -11.490 1.00 98.62 190 THR A C 1
ATOM 1493 O O . THR A 1 190 ? 20.696 -3.012 -11.556 1.00 98.62 190 THR A O 1
ATOM 1496 N N . ILE A 1 191 ? 18.719 -3.758 -10.792 1.00 98.56 191 ILE A N 1
ATOM 1497 C CA . ILE A 1 191 ? 19.274 -4.903 -10.057 1.00 98.56 191 ILE A CA 1
ATOM 1498 C C . ILE A 1 191 ? 19.944 -5.878 -11.029 1.00 98.56 191 ILE A C 1
ATOM 1500 O O . ILE A 1 191 ? 21.065 -6.318 -10.760 1.00 98.56 191 ILE A O 1
ATOM 1504 N N . SER A 1 192 ? 19.280 -6.176 -12.149 1.00 97.38 192 SER A N 1
ATOM 1505 C CA . SER A 1 192 ? 19.813 -7.039 -13.209 1.00 97.38 192 SER A CA 1
ATOM 1506 C C . SER A 1 192 ? 21.044 -6.422 -13.879 1.00 97.38 192 SER A C 1
ATOM 1508 O O . SER A 1 192 ? 22.115 -7.026 -13.886 1.00 97.38 192 SER A O 1
ATOM 1510 N N . ASP A 1 193 ? 20.944 -5.183 -14.365 1.00 98.38 193 ASP A N 1
ATOM 1511 C CA . ASP A 1 193 ? 22.037 -4.499 -15.063 1.00 98.38 193 ASP A CA 1
ATOM 1512 C C . ASP A 1 193 ? 23.261 -4.309 -14.162 1.00 98.38 193 ASP A C 1
ATOM 1514 O O . ASP A 1 193 ? 24.395 -4.490 -14.595 1.00 98.38 193 ASP A O 1
ATOM 1518 N N . ALA A 1 194 ? 23.056 -3.967 -12.888 1.00 98.38 194 ALA A N 1
ATOM 1519 C CA . ALA A 1 194 ? 24.154 -3.838 -11.940 1.00 98.38 194 ALA A CA 1
ATOM 1520 C C . ALA A 1 194 ? 24.849 -5.183 -11.680 1.00 98.38 194 ALA A C 1
ATOM 1522 O O . ALA A 1 194 ? 26.060 -5.203 -11.495 1.00 98.38 194 ALA A O 1
ATOM 1523 N N . PHE A 1 195 ? 24.118 -6.301 -11.697 1.00 98.00 195 PHE A N 1
ATOM 1524 C CA . PHE A 1 195 ? 24.716 -7.633 -11.613 1.00 98.00 195 PHE A CA 1
ATOM 1525 C C . PHE A 1 195 ? 25.532 -7.970 -12.870 1.00 98.00 195 PHE A C 1
ATOM 1527 O O . PHE A 1 195 ? 26.688 -8.370 -12.752 1.00 98.00 195 PHE A O 1
ATOM 1534 N N . TRP A 1 196 ? 24.982 -7.733 -14.065 1.00 97.31 196 TRP A N 1
ATOM 1535 C CA . TRP A 1 196 ? 25.679 -7.981 -15.336 1.00 97.31 196 TRP A CA 1
ATOM 1536 C C . TRP A 1 196 ? 26.870 -7.045 -15.594 1.00 97.31 196 TRP A C 1
ATOM 1538 O O . TRP A 1 196 ? 27.718 -7.335 -16.436 1.00 97.31 196 TRP A O 1
ATOM 1548 N N . ALA A 1 197 ? 26.962 -5.934 -14.863 1.00 97.50 197 ALA A N 1
ATOM 1549 C CA . ALA A 1 197 ? 28.071 -4.988 -14.936 1.00 97.50 197 ALA A CA 1
ATOM 1550 C C . ALA A 1 197 ? 29.317 -5.386 -14.117 1.00 97.50 197 ALA A C 1
ATOM 1552 O O . ALA A 1 197 ? 30.332 -4.684 -14.221 1.00 97.50 197 ALA A O 1
ATOM 1553 N N . LEU A 1 198 ? 29.240 -6.439 -13.293 1.00 97.12 198 LEU A N 1
ATOM 1554 C CA . LEU A 1 198 ? 30.343 -6.889 -12.436 1.00 97.12 198 LEU A CA 1
ATOM 1555 C C . LEU A 1 198 ? 31.476 -7.520 -13.261 1.00 97.12 198 LEU A C 1
ATOM 1557 O O . LEU A 1 198 ? 31.226 -8.340 -14.151 1.00 97.12 198 LEU A O 1
ATOM 1561 N N . THR A 1 199 ? 32.723 -7.156 -12.956 1.00 94.62 199 THR A N 1
ATOM 1562 C CA . THR A 1 199 ? 33.917 -7.765 -13.561 1.00 94.62 199 THR A CA 1
ATOM 1563 C C . THR A 1 199 ? 34.442 -8.925 -12.716 1.00 94.62 199 THR A C 1
ATOM 1565 O O . THR A 1 199 ? 34.812 -9.955 -13.280 1.00 94.62 199 THR A O 1
ATOM 1568 N N . ASN A 1 200 ? 34.384 -8.803 -11.383 1.00 91.19 200 ASN A N 1
ATOM 1569 C CA . ASN A 1 200 ? 34.976 -9.707 -10.386 1.00 91.19 200 ASN A CA 1
ATOM 1570 C C . ASN A 1 200 ? 36.505 -9.848 -10.500 1.00 91.19 200 ASN A C 1
ATOM 1572 O O . ASN A 1 200 ? 37.097 -10.821 -10.026 1.00 91.19 200 ASN A O 1
ATOM 1576 N N . GLU A 1 201 ? 37.152 -8.872 -11.126 1.00 91.31 201 GLU A N 1
ATOM 1577 C CA . GLU A 1 201 ? 38.601 -8.829 -11.298 1.00 91.31 201 GLU A CA 1
ATOM 1578 C C . GLU A 1 201 ? 39.276 -8.117 -10.116 1.00 91.31 201 GLU A C 1
ATOM 1580 O O . GLU A 1 201 ? 38.685 -7.289 -9.420 1.00 91.31 201 GLU A O 1
ATOM 1585 N N . GLN A 1 202 ? 40.537 -8.467 -9.852 1.00 89.88 202 GLN A N 1
ATOM 1586 C CA . GLN A 1 202 ? 41.241 -8.031 -8.641 1.00 89.88 202 GLN A CA 1
ATOM 1587 C C . GLN A 1 202 ? 42.009 -6.717 -8.791 1.00 89.88 202 GLN A C 1
ATOM 1589 O O . GLN A 1 202 ? 42.496 -6.184 -7.784 1.00 89.88 202 GLN A O 1
ATOM 1594 N N . ASP A 1 203 ? 42.128 -6.193 -10.010 1.00 94.44 203 ASP A N 1
ATOM 1595 C CA . ASP A 1 203 ? 42.793 -4.922 -10.256 1.00 94.44 203 ASP A CA 1
ATOM 1596 C C . ASP A 1 203 ? 41.980 -3.745 -9.693 1.00 94.44 203 ASP A C 1
ATOM 1598 O O . ASP A 1 203 ? 40.767 -3.809 -9.474 1.00 94.44 203 ASP A O 1
ATOM 1602 N N . GLN A 1 204 ? 42.671 -2.636 -9.438 1.00 92.38 204 GLN A N 1
ATOM 1603 C CA . GLN A 1 204 ? 42.065 -1.489 -8.773 1.00 92.38 204 GLN A CA 1
ATOM 1604 C C . GLN A 1 204 ? 40.943 -0.844 -9.603 1.00 92.38 204 GLN A C 1
ATOM 1606 O O . GLN A 1 204 ? 39.971 -0.348 -9.030 1.00 92.38 204 GLN A O 1
ATOM 1611 N N . ALA A 1 205 ? 41.050 -0.836 -10.935 1.00 93.50 205 ALA A N 1
ATOM 1612 C CA . ALA A 1 205 ? 40.044 -0.219 -11.795 1.00 93.50 205 ALA A CA 1
ATOM 1613 C C . ALA A 1 205 ? 38.749 -1.044 -11.802 1.00 93.50 205 ALA A C 1
ATOM 1615 O O . ALA A 1 205 ? 37.658 -0.473 -11.695 1.00 93.50 205 ALA A O 1
ATOM 1616 N N . SER A 1 206 ? 38.869 -2.369 -11.849 1.00 93.75 206 SER A N 1
ATOM 1617 C CA . SER A 1 206 ? 37.761 -3.313 -11.692 1.00 93.75 206 SER A CA 1
ATOM 1618 C C . SER A 1 206 ? 37.085 -3.207 -10.333 1.00 93.75 206 SER A C 1
ATOM 1620 O O . SER A 1 206 ? 35.871 -3.033 -10.276 1.00 93.75 206 SER A O 1
ATOM 1622 N N . LYS A 1 207 ? 37.851 -3.155 -9.238 1.00 95.31 207 LYS A N 1
ATOM 1623 C CA . LYS A 1 207 ? 37.292 -2.960 -7.889 1.00 95.31 207 LYS A CA 1
ATOM 1624 C C . LYS A 1 207 ? 36.464 -1.680 -7.770 1.00 95.31 207 LYS A C 1
ATOM 1626 O O . LYS A 1 207 ? 35.383 -1.696 -7.189 1.00 95.31 207 LYS A O 1
ATOM 1631 N N . ILE A 1 208 ? 36.912 -0.577 -8.376 1.00 95.56 208 ILE A N 1
ATOM 1632 C CA . ILE A 1 208 ? 36.150 0.686 -8.417 1.00 95.56 208 ILE A CA 1
ATOM 1633 C C . ILE A 1 208 ? 34.854 0.535 -9.230 1.00 95.56 208 ILE A C 1
ATOM 1635 O O . ILE A 1 208 ? 33.813 1.091 -8.866 1.00 95.56 208 ILE A O 1
ATOM 1639 N N . LYS A 1 209 ? 34.907 -0.182 -10.357 1.00 96.06 209 LYS A N 1
ATOM 1640 C CA . LYS A 1 209 ? 33.740 -0.457 -11.206 1.00 96.06 209 LYS A CA 1
ATOM 1641 C C . LYS A 1 209 ? 32.713 -1.338 -10.485 1.00 96.06 209 LYS A C 1
ATOM 1643 O O . LYS A 1 209 ? 31.521 -1.018 -10.532 1.00 96.06 209 LYS A O 1
ATOM 1648 N N . ASP A 1 210 ? 33.171 -2.372 -9.790 1.00 97.50 210 ASP A N 1
ATOM 1649 C CA . ASP A 1 210 ? 32.339 -3.310 -9.037 1.00 97.50 210 ASP A CA 1
ATOM 1650 C C . ASP A 1 210 ? 31.739 -2.660 -7.792 1.00 97.50 210 ASP A C 1
ATOM 1652 O O . ASP A 1 210 ? 30.545 -2.818 -7.543 1.00 97.50 210 ASP A O 1
ATOM 1656 N N . ALA A 1 211 ? 32.494 -1.815 -7.080 1.00 97.44 211 ALA A N 1
ATOM 1657 C CA . ALA A 1 211 ? 31.968 -1.028 -5.963 1.00 97.44 211 ALA A CA 1
ATOM 1658 C C . ALA A 1 211 ? 30.751 -0.188 -6.392 1.00 97.44 211 ALA A C 1
ATOM 1660 O O . ALA A 1 211 ? 29.710 -0.201 -5.733 1.00 97.44 211 ALA A O 1
ATOM 1661 N N . LYS A 1 212 ? 30.833 0.483 -7.552 1.00 96.88 212 LYS A N 1
ATOM 1662 C CA . LYS A 1 212 ? 29.713 1.261 -8.119 1.00 96.88 212 LYS A CA 1
ATOM 1663 C C . LYS A 1 212 ? 28.519 0.382 -8.493 1.00 96.88 212 LYS A C 1
ATOM 1665 O O . LYS A 1 212 ? 27.376 0.802 -8.309 1.00 96.88 212 LYS A O 1
ATOM 1670 N N . ALA A 1 213 ? 28.768 -0.804 -9.044 1.00 98.00 213 ALA A N 1
ATOM 1671 C CA . ALA A 1 213 ? 27.721 -1.751 -9.409 1.00 98.00 213 ALA A CA 1
ATOM 1672 C C . ALA A 1 213 ? 26.991 -2.277 -8.159 1.00 98.00 213 ALA A C 1
ATOM 1674 O O . ALA A 1 213 ? 25.767 -2.163 -8.069 1.00 98.00 213 ALA A O 1
ATOM 1675 N N . HIS A 1 214 ? 27.734 -2.736 -7.150 1.00 98.56 214 HIS A N 1
ATOM 1676 C CA . HIS A 1 214 ? 27.191 -3.156 -5.859 1.00 98.56 214 HIS A CA 1
ATOM 1677 C C . HIS A 1 214 ? 26.409 -2.040 -5.163 1.00 98.56 214 HIS A C 1
ATOM 1679 O O . HIS A 1 214 ? 25.293 -2.276 -4.699 1.00 98.56 214 HIS A O 1
ATOM 1685 N N . PHE A 1 215 ? 26.927 -0.809 -5.166 1.00 98.50 215 PHE A N 1
ATOM 1686 C CA . PHE A 1 215 ? 26.235 0.335 -4.579 1.00 98.50 215 PHE A CA 1
ATOM 1687 C C . PHE A 1 215 ? 24.880 0.601 -5.253 1.00 98.50 215 PHE A C 1
ATOM 1689 O O . PHE A 1 215 ? 23.855 0.702 -4.578 1.00 98.50 215 PHE A O 1
ATOM 1696 N N . ARG A 1 216 ? 24.832 0.629 -6.592 1.00 98.38 216 ARG A N 1
ATOM 1697 C CA . ARG A 1 216 ? 23.579 0.821 -7.348 1.00 98.38 216 ARG A CA 1
ATOM 1698 C C . ARG A 1 216 ? 22.588 -0.316 -7.137 1.00 98.38 216 ARG A C 1
ATOM 1700 O O . ARG A 1 216 ? 21.397 -0.055 -6.977 1.00 98.38 216 ARG A O 1
ATOM 1707 N N . ARG A 1 217 ? 23.069 -1.561 -7.093 1.00 98.50 217 ARG A N 1
ATOM 1708 C CA . ARG A 1 217 ? 22.247 -2.732 -6.762 1.00 98.50 217 ARG A CA 1
ATOM 1709 C C . ARG A 1 217 ? 21.681 -2.627 -5.345 1.00 98.50 217 ARG A C 1
ATOM 1711 O O . ARG A 1 217 ? 20.515 -2.959 -5.138 1.00 98.50 217 ARG A O 1
ATOM 1718 N N . GLY A 1 218 ? 22.476 -2.138 -4.394 1.00 98.56 218 GLY A N 1
ATOM 1719 C CA . GLY A 1 218 ? 22.063 -1.857 -3.020 1.00 98.56 218 GLY A CA 1
ATOM 1720 C C . GLY A 1 218 ? 20.943 -0.825 -2.951 1.00 98.56 218 GLY A C 1
ATOM 1721 O O . GLY A 1 218 ? 19.888 -1.109 -2.391 1.00 98.56 218 GLY A O 1
ATOM 1722 N N . LEU A 1 219 ? 21.123 0.323 -3.610 1.00 98.62 219 LEU A N 1
ATOM 1723 C CA . LEU A 1 219 ? 20.101 1.371 -3.699 1.00 98.62 219 LEU A CA 1
ATOM 1724 C C . LEU A 1 219 ? 18.804 0.881 -4.350 1.00 98.62 219 LEU A C 1
ATOM 1726 O O . LEU A 1 219 ? 17.719 1.179 -3.853 1.00 98.62 219 LEU A O 1
ATOM 1730 N N . ALA A 1 220 ? 18.902 0.124 -5.444 1.00 98.56 220 ALA A N 1
ATOM 1731 C CA . ALA A 1 220 ? 17.728 -0.419 -6.115 1.00 98.56 220 ALA A CA 1
ATOM 1732 C C . ALA A 1 220 ? 16.969 -1.392 -5.209 1.00 98.56 220 ALA A C 1
ATOM 1734 O O . ALA A 1 220 ? 15.771 -1.220 -5.029 1.00 98.56 220 ALA A O 1
ATOM 1735 N N . ASN A 1 221 ? 17.659 -2.342 -4.563 1.00 98.62 221 ASN A N 1
ATOM 1736 C CA . ASN A 1 221 ? 17.029 -3.251 -3.599 1.00 98.62 221 ASN A CA 1
ATOM 1737 C C . ASN A 1 221 ? 16.414 -2.500 -2.413 1.00 98.62 221 ASN A C 1
ATOM 1739 O O . ASN A 1 221 ? 15.337 -2.875 -1.960 1.00 98.62 221 ASN A O 1
ATOM 1743 N N . TYR A 1 222 ? 17.055 -1.431 -1.931 1.00 98.50 222 TYR A N 1
ATOM 1744 C CA . TYR A 1 222 ? 16.505 -0.602 -0.861 1.00 98.50 222 TYR A CA 1
ATOM 1745 C C . TYR A 1 222 ? 15.174 0.022 -1.282 1.00 98.50 222 TYR A C 1
ATOM 1747 O O . TYR A 1 222 ? 14.178 -0.108 -0.578 1.00 98.50 222 TYR A O 1
ATOM 1755 N N . ARG A 1 223 ? 15.141 0.680 -2.449 1.00 96.81 223 ARG A N 1
ATOM 1756 C CA . ARG A 1 223 ? 13.925 1.326 -2.970 1.00 96.81 223 ARG A CA 1
ATOM 1757 C C . ARG A 1 223 ? 12.850 0.308 -3.365 1.00 96.81 223 ARG A C 1
ATOM 1759 O O . ARG A 1 223 ? 11.669 0.629 -3.294 1.00 96.81 223 ARG A O 1
ATOM 1766 N N . PHE A 1 224 ? 13.254 -0.918 -3.698 1.00 95.06 224 PHE A N 1
ATOM 1767 C CA . PHE A 1 224 ? 12.357 -2.059 -3.891 1.00 95.06 224 PHE A CA 1
ATOM 1768 C C . PHE A 1 224 ? 11.698 -2.544 -2.589 1.00 95.06 224 PHE A C 1
ATOM 1770 O O . PHE A 1 224 ? 10.654 -3.185 -2.635 1.00 95.06 224 PHE A O 1
ATOM 1777 N N . GLY A 1 225 ? 12.311 -2.279 -1.428 1.00 95.44 225 GLY A N 1
ATOM 1778 C CA . GLY A 1 225 ? 11.929 -2.864 -0.137 1.00 95.44 225 GLY A CA 1
ATOM 1779 C C . GLY A 1 225 ? 12.613 -4.205 0.176 1.00 95.44 225 GLY A C 1
ATOM 1780 O O . GLY A 1 225 ? 12.306 -4.844 1.179 1.00 95.44 225 GLY A O 1
ATOM 1781 N N . HIS A 1 226 ? 13.570 -4.643 -0.647 1.00 97.25 226 HIS A N 1
ATOM 1782 C CA . HIS A 1 226 ? 14.387 -5.840 -0.422 1.00 97.25 226 HIS A CA 1
ATOM 1783 C C . HIS A 1 226 ? 15.586 -5.533 0.492 1.00 97.25 226 HIS A C 1
ATOM 1785 O O . HIS A 1 226 ? 16.746 -5.644 0.083 1.00 97.25 226 HIS A O 1
ATOM 1791 N N . PHE A 1 227 ? 15.323 -5.137 1.740 1.00 98.31 227 PHE A N 1
ATOM 1792 C CA . PHE A 1 227 ? 16.347 -4.595 2.643 1.00 98.31 227 PHE A CA 1
ATOM 1793 C C . PHE A 1 227 ? 17.501 -5.566 2.939 1.00 98.31 227 PHE A C 1
ATOM 1795 O O . PHE A 1 227 ? 18.656 -5.147 2.933 1.00 98.31 227 PHE A O 1
ATOM 1802 N N . SER A 1 228 ? 17.249 -6.871 3.078 1.00 98.25 228 SER A N 1
ATOM 1803 C CA . SER A 1 228 ? 18.321 -7.870 3.253 1.00 98.25 228 SER A CA 1
ATOM 1804 C C . SER A 1 228 ? 19.270 -7.947 2.046 1.00 98.25 228 SER A C 1
ATOM 1806 O O . SER A 1 228 ? 20.492 -8.015 2.201 1.00 98.25 228 SER A O 1
ATOM 1808 N N . SER A 1 229 ? 18.727 -7.898 0.826 1.00 98.50 229 SER A N 1
ATOM 1809 C CA . SER A 1 229 ? 19.517 -7.881 -0.415 1.00 98.50 229 SER A CA 1
ATOM 1810 C C . SER A 1 229 ? 20.244 -6.549 -0.612 1.00 98.50 229 SER A C 1
ATOM 1812 O O . SER A 1 229 ? 21.372 -6.525 -1.119 1.00 98.50 229 SER A O 1
ATOM 1814 N N . ALA A 1 230 ? 19.622 -5.447 -0.184 1.00 98.69 230 ALA A N 1
ATOM 1815 C CA . ALA A 1 230 ? 20.232 -4.125 -0.169 1.00 98.69 230 ALA A CA 1
ATOM 1816 C C . ALA A 1 230 ? 21.448 -4.102 0.760 1.00 98.69 230 ALA A C 1
ATOM 1818 O O . ALA A 1 230 ? 22.537 -3.749 0.316 1.00 98.69 230 ALA A O 1
ATOM 1819 N N . LEU A 1 231 ? 21.286 -4.580 1.998 1.00 98.56 231 LEU A N 1
ATOM 1820 C CA . LEU A 1 231 ? 22.346 -4.644 3.000 1.00 98.56 231 LEU A CA 1
ATOM 1821 C C . LEU A 1 231 ? 23.528 -5.473 2.499 1.00 98.56 231 LEU A C 1
ATOM 1823 O O . LEU A 1 231 ? 24.666 -5.021 2.575 1.00 98.56 231 LEU A O 1
ATOM 1827 N N . ARG A 1 232 ? 23.264 -6.648 1.913 1.00 98.56 232 ARG A N 1
ATOM 1828 C CA . ARG A 1 232 ? 24.311 -7.487 1.311 1.00 98.56 232 ARG A CA 1
ATOM 1829 C C . ARG A 1 232 ? 25.089 -6.737 0.229 1.00 98.56 232 ARG A C 1
ATOM 1831 O O . ARG A 1 232 ? 26.314 -6.734 0.252 1.00 98.56 232 ARG A O 1
ATOM 1838 N N . SER A 1 233 ? 24.384 -6.087 -0.696 1.00 98.62 233 SER A N 1
ATOM 1839 C CA . SER A 1 233 ? 25.018 -5.365 -1.806 1.00 98.62 233 SER A CA 1
ATOM 1840 C C . SER A 1 233 ? 25.808 -4.145 -1.318 1.00 98.62 233 SER A C 1
ATOM 1842 O O . SER A 1 233 ? 26.894 -3.880 -1.817 1.00 98.62 233 SER A O 1
ATOM 1844 N N . LEU A 1 234 ? 25.300 -3.420 -0.317 1.00 98.69 234 LEU A N 1
ATOM 1845 C CA . LEU A 1 234 ? 25.995 -2.279 0.285 1.00 98.69 234 LEU A CA 1
ATOM 1846 C C . LEU A 1 234 ? 27.241 -2.718 1.065 1.00 98.69 234 LEU A C 1
ATOM 1848 O O . LEU A 1 234 ? 28.269 -2.056 0.969 1.00 98.69 234 LEU A O 1
ATOM 1852 N N . SER A 1 235 ? 27.189 -3.852 1.769 1.00 98.50 235 SER A N 1
ATOM 1853 C CA . SER A 1 235 ? 28.370 -4.435 2.419 1.00 98.50 235 SER A CA 1
ATOM 1854 C C . SER A 1 235 ? 29.453 -4.797 1.400 1.00 98.50 235 SER A C 1
ATOM 1856 O O . SER A 1 235 ? 30.601 -4.419 1.592 1.00 98.50 235 SER A O 1
ATOM 1858 N N . GLN A 1 236 ? 29.086 -5.413 0.271 1.00 98.25 236 GLN A N 1
ATOM 1859 C CA . GLN A 1 236 ? 30.032 -5.705 -0.815 1.00 98.25 236 GLN A CA 1
ATOM 1860 C C . GLN A 1 236 ? 30.631 -4.430 -1.432 1.00 98.25 236 GLN A C 1
ATOM 1862 O O . GLN A 1 236 ? 31.821 -4.379 -1.732 1.00 98.25 236 GLN A O 1
ATOM 1867 N N . ALA A 1 237 ? 29.835 -3.367 -1.593 1.00 97.94 237 ALA A N 1
ATOM 1868 C CA . ALA A 1 237 ? 30.353 -2.076 -2.046 1.00 97.94 237 ALA A CA 1
ATOM 1869 C C . ALA A 1 237 ? 31.368 -1.485 -1.050 1.00 97.94 237 ALA A C 1
ATOM 1871 O O . ALA A 1 237 ? 32.388 -0.937 -1.466 1.00 97.94 237 ALA A O 1
ATOM 1872 N N . LEU A 1 238 ? 31.108 -1.627 0.254 1.00 97.50 238 LEU A N 1
ATOM 1873 C CA . LEU A 1 238 ? 31.974 -1.126 1.320 1.00 97.50 238 LEU A CA 1
ATOM 1874 C C . LEU A 1 238 ? 33.261 -1.951 1.462 1.00 97.50 238 LEU A C 1
ATOM 1876 O O . LEU A 1 238 ? 34.313 -1.381 1.713 1.00 97.50 238 LEU A O 1
ATOM 1880 N N . GLU A 1 239 ? 33.220 -3.265 1.239 1.00 97.25 239 GLU A N 1
ATOM 1881 C CA . GLU A 1 239 ? 34.427 -4.106 1.179 1.00 97.25 239 GLU A CA 1
ATOM 1882 C C . GLU A 1 239 ? 35.404 -3.621 0.095 1.00 97.25 239 GLU A C 1
ATOM 1884 O O . GLU A 1 239 ? 36.618 -3.610 0.301 1.00 97.25 239 GLU A O 1
ATOM 1889 N N . LEU A 1 240 ? 34.875 -3.165 -1.045 1.00 96.62 240 LEU A N 1
ATOM 1890 C CA . LEU A 1 240 ? 35.660 -2.638 -2.165 1.00 96.62 240 LEU A CA 1
ATOM 1891 C C . LEU A 1 240 ? 36.042 -1.157 -1.996 1.00 96.62 240 LEU A C 1
ATOM 1893 O O . LEU A 1 240 ? 37.032 -0.706 -2.578 1.00 96.62 240 LEU A O 1
ATOM 1897 N N . SER A 1 241 ? 35.275 -0.390 -1.216 1.00 94.12 241 SER A N 1
ATOM 1898 C CA . SER A 1 241 ? 35.530 1.025 -0.924 1.00 94.12 241 SER A CA 1
ATOM 1899 C C . SER A 1 241 ? 35.221 1.374 0.545 1.00 94.12 241 SER A C 1
ATOM 1901 O O . SER A 1 241 ? 34.193 1.989 0.834 1.00 94.12 241 SER A O 1
ATOM 1903 N N . PRO A 1 242 ? 36.109 1.020 1.499 1.00 94.06 242 PRO A N 1
ATOM 1904 C CA . PRO A 1 242 ? 35.793 1.040 2.938 1.00 94.06 242 PRO A CA 1
ATOM 1905 C C . PRO A 1 242 ? 35.485 2.409 3.547 1.00 94.06 242 PRO A C 1
ATOM 1907 O O . PRO A 1 242 ? 34.902 2.491 4.625 1.00 94.06 242 PRO A O 1
ATOM 1910 N N . SER A 1 243 ? 35.894 3.492 2.889 1.00 94.19 243 SER A N 1
ATOM 1911 C CA . SER A 1 243 ? 35.730 4.868 3.366 1.00 94.19 243 SER A CA 1
ATOM 1912 C C . SER A 1 243 ? 34.650 5.652 2.615 1.00 94.19 243 SER A C 1
ATOM 1914 O O . SER A 1 243 ? 34.521 6.863 2.823 1.00 94.19 243 SER A O 1
ATOM 1916 N N . ASP A 1 244 ? 33.863 4.994 1.755 1.00 95.88 244 ASP A N 1
ATOM 1917 C CA . ASP A 1 244 ? 32.777 5.646 1.030 1.00 95.88 244 ASP A CA 1
ATOM 1918 C C . ASP A 1 244 ? 31.635 6.028 1.988 1.00 95.88 244 ASP A C 1
ATOM 1920 O O . ASP A 1 244 ? 30.802 5.213 2.395 1.00 95.88 244 ASP A O 1
ATOM 1924 N N . LYS A 1 245 ? 31.591 7.317 2.343 1.00 96.94 245 LYS A N 1
ATOM 1925 C CA . LYS A 1 245 ? 30.594 7.886 3.258 1.00 96.94 245 LYS A CA 1
ATOM 1926 C C . LYS A 1 245 ? 29.159 7.683 2.771 1.00 96.94 245 LYS A C 1
ATOM 1928 O O . LYS A 1 245 ? 28.262 7.561 3.602 1.00 96.94 245 LYS A O 1
ATOM 1933 N N . GLN A 1 246 ? 28.933 7.661 1.456 1.00 96.69 246 GLN A N 1
ATOM 1934 C CA . GLN A 1 246 ? 27.599 7.475 0.898 1.00 96.69 246 GLN A CA 1
ATOM 1935 C C . GLN A 1 246 ? 27.134 6.029 1.093 1.00 96.69 246 GLN A C 1
ATOM 1937 O O . GLN A 1 246 ? 26.002 5.803 1.520 1.00 96.69 246 GLN A O 1
ATOM 1942 N N . VAL A 1 247 ? 28.018 5.057 0.849 1.00 97.69 247 VAL A N 1
ATOM 1943 C CA . VAL A 1 247 ? 27.731 3.633 1.085 1.00 97.69 247 VAL A CA 1
ATOM 1944 C C . VAL A 1 247 ? 27.447 3.379 2.567 1.00 97.69 247 VAL A C 1
ATOM 1946 O O . VAL A 1 247 ? 26.467 2.709 2.889 1.00 97.69 247 VAL A O 1
ATOM 1949 N N . ILE A 1 248 ? 28.254 3.953 3.470 1.00 98.19 248 ILE A N 1
ATOM 1950 C CA . ILE A 1 248 ? 28.060 3.830 4.924 1.00 98.19 248 ILE A CA 1
ATOM 1951 C C . ILE A 1 248 ? 26.683 4.369 5.336 1.00 98.19 248 ILE A C 1
ATOM 1953 O O . ILE A 1 248 ? 25.934 3.669 6.015 1.00 98.19 248 ILE A O 1
ATOM 1957 N N . ALA A 1 249 ? 26.320 5.576 4.889 1.00 98.06 249 ALA A N 1
ATOM 1958 C CA . ALA A 1 249 ? 25.039 6.193 5.231 1.00 98.06 249 ALA A CA 1
ATOM 1959 C C . ALA A 1 249 ? 23.837 5.356 4.753 1.00 98.06 249 ALA A C 1
ATOM 1961 O O . ALA A 1 249 ? 22.901 5.118 5.519 1.00 98.06 249 ALA A O 1
ATOM 1962 N N . GLU A 1 250 ? 23.870 4.861 3.512 1.00 98.12 250 GLU A N 1
ATOM 1963 C CA . GLU A 1 250 ? 22.799 4.016 2.964 1.00 98.12 250 GLU A CA 1
ATOM 1964 C C . GLU A 1 250 ? 22.735 2.646 3.658 1.00 98.12 250 GLU A C 1
ATOM 1966 O O . GLU A 1 250 ? 21.644 2.112 3.871 1.00 98.12 250 GLU A O 1
ATOM 1971 N N . LYS A 1 251 ? 23.876 2.084 4.081 1.00 98.00 251 LYS A N 1
ATOM 1972 C CA . LYS A 1 251 ? 23.918 0.836 4.859 1.00 98.00 251 LYS A CA 1
ATOM 1973 C C . LYS A 1 251 ? 23.245 1.012 6.219 1.00 98.00 251 LYS A C 1
ATOM 1975 O O . LYS A 1 251 ? 22.335 0.249 6.531 1.00 98.00 251 LYS A O 1
ATOM 1980 N N . THR A 1 252 ? 23.610 2.048 6.976 1.00 97.81 252 THR A N 1
ATOM 1981 C CA . THR A 1 252 ? 22.987 2.362 8.275 1.00 97.81 252 THR A CA 1
ATOM 1982 C C . THR A 1 252 ? 21.484 2.598 8.132 1.00 97.81 252 THR A C 1
ATOM 1984 O O . THR A 1 252 ? 20.681 2.091 8.915 1.00 97.81 252 THR A O 1
ATOM 1987 N N . LYS A 1 253 ? 21.073 3.312 7.077 1.00 97.25 253 LYS A N 1
ATOM 1988 C CA . LYS A 1 253 ? 19.656 3.501 6.754 1.00 97.25 253 LYS A CA 1
ATOM 1989 C C . LYS A 1 253 ? 18.946 2.169 6.478 1.00 97.25 253 LYS A C 1
ATOM 1991 O O . LYS A 1 253 ? 17.815 1.972 6.915 1.00 97.25 253 LYS A O 1
ATOM 1996 N N . THR A 1 254 ? 19.602 1.251 5.770 1.00 98.38 254 THR A N 1
ATOM 1997 C CA . THR A 1 254 ? 19.082 -0.093 5.466 1.00 98.38 254 THR A CA 1
ATOM 1998 C C . THR A 1 254 ? 18.943 -0.953 6.720 1.00 98.38 254 THR A C 1
ATOM 2000 O O . THR A 1 254 ? 17.940 -1.644 6.868 1.00 98.38 254 THR A O 1
ATOM 2003 N N . GLU A 1 255 ? 19.901 -0.886 7.645 1.00 97.56 255 GLU A N 1
ATOM 2004 C CA . GLU A 1 255 ? 19.849 -1.601 8.928 1.00 97.56 255 GLU A CA 1
ATOM 2005 C C . GLU A 1 255 ? 18.639 -1.155 9.765 1.00 97.56 255 GLU A C 1
ATOM 2007 O O . GLU A 1 255 ? 17.908 -2.004 10.275 1.00 97.56 255 GLU A O 1
ATOM 2012 N N . LYS A 1 256 ? 18.341 0.154 9.809 1.00 96.50 256 LYS A N 1
ATOM 2013 C CA . LYS A 1 256 ? 17.126 0.679 10.462 1.00 96.50 256 LYS A CA 1
ATOM 2014 C C . LYS A 1 256 ? 15.842 0.111 9.842 1.00 96.50 256 LYS A C 1
ATOM 2016 O O . LYS A 1 256 ? 14.954 -0.331 10.567 1.00 96.50 256 LYS A O 1
ATOM 2021 N N . ARG A 1 257 ? 15.752 0.078 8.506 1.00 97.88 257 ARG A N 1
ATOM 2022 C CA . ARG A 1 257 ? 14.610 -0.522 7.785 1.00 97.88 257 ARG A CA 1
ATOM 2023 C C . ARG A 1 257 ? 14.463 -2.017 8.065 1.00 97.88 257 ARG A C 1
ATOM 2025 O O . ARG A 1 257 ? 13.349 -2.514 8.168 1.00 97.88 257 ARG A O 1
ATOM 2032 N N . LEU A 1 258 ? 15.574 -2.736 8.200 1.00 96.62 258 LEU A N 1
ATOM 2033 C CA . LEU A 1 258 ? 15.552 -4.163 8.502 1.00 96.62 258 LEU A CA 1
ATOM 2034 C C . LEU A 1 258 ? 15.054 -4.437 9.932 1.00 96.62 258 LEU A C 1
ATOM 2036 O O . LEU A 1 258 ? 14.282 -5.373 10.128 1.00 96.62 258 LEU A O 1
ATOM 2040 N N . GLY A 1 259 ? 15.432 -3.599 10.904 1.00 96.25 259 GLY A N 1
ATOM 2041 C CA . GLY A 1 259 ? 14.878 -3.641 12.263 1.00 96.25 259 GLY A CA 1
ATOM 2042 C C . GLY A 1 259 ? 13.361 -3.425 12.272 1.00 96.25 259 GLY A C 1
ATOM 2043 O O . GLY A 1 259 ? 12.625 -4.246 12.813 1.00 96.25 259 GLY A O 1
ATOM 2044 N N . GLU A 1 260 ? 12.877 -2.394 11.570 1.00 97.75 260 GLU A N 1
ATOM 2045 C CA . GLU A 1 260 ? 11.436 -2.153 11.381 1.00 97.75 260 GLU A CA 1
ATOM 2046 C C . GLU A 1 260 ? 10.734 -3.379 10.755 1.00 97.75 260 GLU A C 1
ATOM 2048 O O . GLU A 1 260 ? 9.719 -3.839 11.273 1.00 97.75 260 GLU A O 1
ATOM 2053 N N . GLN A 1 261 ? 11.296 -3.957 9.684 1.00 97.94 261 GLN A N 1
ATOM 2054 C CA . GLN A 1 261 ? 10.726 -5.111 8.972 1.00 97.94 261 GLN A CA 1
ATOM 2055 C C . GLN A 1 261 ? 10.637 -6.381 9.831 1.00 97.94 261 GLN A C 1
ATOM 2057 O O . GLN A 1 261 ? 9.668 -7.137 9.711 1.00 97.94 261 GLN A O 1
ATOM 2062 N N . ASN A 1 262 ? 11.654 -6.637 10.655 1.00 96.56 262 ASN A N 1
ATOM 2063 C CA . ASN A 1 262 ? 11.776 -7.880 11.414 1.00 96.56 262 ASN A CA 1
ATOM 2064 C C . ASN A 1 262 ? 11.073 -7.808 12.771 1.00 96.56 262 ASN A C 1
ATOM 2066 O O . ASN A 1 262 ? 10.440 -8.780 13.182 1.00 96.56 262 ASN A O 1
ATOM 2070 N N . GLU A 1 263 ? 11.179 -6.670 13.456 1.00 95.75 263 GLU A N 1
ATOM 2071 C CA . GLU A 1 263 ? 10.774 -6.520 14.858 1.00 95.75 263 GLU A CA 1
ATOM 2072 C C . GLU A 1 263 ? 9.491 -5.697 15.017 1.00 95.75 263 GLU A C 1
ATOM 2074 O O . GLU A 1 263 ? 8.823 -5.789 16.046 1.00 95.75 263 GLU A O 1
ATOM 2079 N N . GLY A 1 264 ? 9.116 -4.900 14.010 1.00 95.81 264 GLY A N 1
ATOM 2080 C CA . GLY A 1 264 ? 7.927 -4.048 14.077 1.00 95.81 264 GLY A CA 1
ATOM 2081 C C . GLY A 1 264 ? 8.063 -2.899 15.075 1.00 95.81 264 GLY A C 1
ATOM 2082 O O . GLY A 1 264 ? 7.059 -2.388 15.573 1.00 95.81 264 GLY A O 1
ATOM 2083 N N . VAL A 1 265 ? 9.299 -2.501 15.389 1.00 93.69 265 VAL A N 1
ATOM 2084 C CA . VAL A 1 265 ? 9.598 -1.372 16.271 1.00 93.69 265 VAL A CA 1
ATOM 2085 C C . VAL A 1 265 ? 9.676 -0.102 15.432 1.00 93.69 265 VAL A C 1
ATOM 2087 O O . VAL A 1 265 ? 10.545 0.040 14.574 1.00 93.69 265 VAL A O 1
ATOM 2090 N N . TYR A 1 266 ? 8.758 0.826 15.693 1.00 94.62 266 TYR A N 1
ATOM 2091 C CA . TYR A 1 266 ? 8.650 2.097 14.983 1.00 94.62 266 TYR A CA 1
ATOM 2092 C C . TYR A 1 266 ? 8.705 3.263 15.962 1.00 94.62 266 TYR A C 1
ATOM 2094 O O . TYR A 1 266 ? 7.977 3.284 16.956 1.00 94.62 266 TYR A O 1
ATOM 2102 N N . ASP A 1 267 ? 9.503 4.276 15.629 1.00 93.75 267 ASP A N 1
ATOM 2103 C CA . ASP A 1 267 ? 9.375 5.596 16.236 1.00 93.75 267 ASP A CA 1
ATOM 2104 C C . ASP A 1 267 ? 8.249 6.356 15.526 1.00 93.75 267 ASP A C 1
ATOM 2106 O O . ASP A 1 267 ? 8.438 6.999 14.492 1.00 93.75 267 ASP A O 1
ATOM 2110 N N . PHE A 1 268 ? 7.034 6.232 16.057 1.00 89.69 268 PHE A N 1
ATOM 2111 C CA . PHE A 1 268 ? 5.869 6.890 15.471 1.00 89.69 268 PHE A CA 1
ATOM 2112 C C . PHE A 1 268 ? 5.932 8.419 15.557 1.00 89.69 268 PHE A C 1
ATOM 2114 O O . PHE A 1 268 ? 5.298 9.073 14.733 1.00 89.69 268 PHE A O 1
ATOM 2121 N N . ALA A 1 269 ? 6.684 8.999 16.499 1.00 87.94 269 ALA A N 1
ATOM 2122 C CA . ALA A 1 269 ? 6.845 10.449 16.574 1.00 87.94 269 ALA A CA 1
ATOM 2123 C C . ALA A 1 269 ? 7.710 10.949 15.409 1.00 87.94 269 ALA A C 1
ATOM 2125 O O . ALA A 1 269 ? 7.318 11.884 14.710 1.00 87.94 269 ALA A O 1
ATOM 2126 N N . GLU A 1 270 ? 8.821 10.259 15.136 1.00 91.00 270 GLU A N 1
ATOM 2127 C CA . GLU A 1 270 ? 9.678 10.526 13.976 1.00 91.00 270 GLU A CA 1
ATOM 2128 C C . GLU A 1 270 ? 8.906 10.363 12.656 1.00 91.00 270 GLU A C 1
ATOM 2130 O O . GLU A 1 270 ? 9.027 11.193 11.756 1.00 91.00 270 GLU A O 1
ATOM 2135 N N . ILE A 1 271 ? 8.072 9.322 12.540 1.00 90.75 271 ILE A N 1
ATOM 2136 C CA . ILE A 1 271 ? 7.233 9.105 11.350 1.00 90.75 271 ILE A CA 1
ATOM 2137 C C . ILE A 1 271 ? 6.263 10.272 11.157 1.00 90.75 271 ILE A C 1
ATOM 2139 O O . ILE A 1 271 ? 6.154 10.784 10.046 1.00 90.75 271 ILE A O 1
ATOM 2143 N N . ILE A 1 272 ? 5.568 10.706 12.215 1.00 84.75 272 ILE A N 1
ATOM 2144 C CA . ILE A 1 272 ? 4.625 11.834 12.151 1.00 84.75 272 ILE A CA 1
ATOM 2145 C C . ILE A 1 272 ? 5.344 13.115 11.697 1.00 84.75 272 ILE A C 1
ATOM 2147 O O . ILE A 1 272 ? 4.833 13.851 10.848 1.00 84.75 272 ILE A O 1
ATOM 2151 N N . GLU A 1 273 ? 6.545 13.376 12.212 1.00 84.69 273 GLU A N 1
ATOM 2152 C CA . GLU A 1 273 ? 7.359 14.518 11.788 1.00 84.69 273 GLU A CA 1
ATOM 2153 C C . GLU A 1 273 ? 7.771 14.412 10.309 1.00 84.69 273 GLU A C 1
ATOM 2155 O O . GLU A 1 273 ? 7.680 15.390 9.562 1.00 84.69 273 GLU A O 1
ATOM 2160 N N . GLU A 1 274 ? 8.182 13.224 9.866 1.00 87.19 274 GLU A N 1
ATOM 2161 C CA . GLU A 1 274 ? 8.597 12.958 8.489 1.00 87.19 274 GLU A CA 1
ATOM 2162 C C . GLU A 1 274 ? 7.447 13.163 7.494 1.00 87.19 274 GLU A C 1
ATOM 2164 O O . GLU A 1 274 ? 7.594 13.929 6.539 1.00 87.19 274 GLU A O 1
ATOM 2169 N N . VAL A 1 275 ? 6.281 12.554 7.739 1.00 85.12 275 VAL A N 1
ATOM 2170 C CA . VAL A 1 275 ? 5.114 12.684 6.847 1.00 85.12 275 VAL A CA 1
ATOM 2171 C C . VAL A 1 275 ? 4.608 14.126 6.783 1.00 85.12 275 VAL A C 1
ATOM 2173 O O . VAL A 1 275 ? 4.128 14.561 5.736 1.00 85.12 275 VAL A O 1
ATOM 2176 N N . THR A 1 276 ? 4.766 14.897 7.864 1.00 80.94 276 THR A N 1
ATOM 2177 C CA . THR A 1 276 ? 4.403 16.323 7.902 1.00 80.94 276 THR A CA 1
ATOM 2178 C C . THR A 1 276 ? 5.304 17.158 6.989 1.00 80.94 276 THR A C 1
ATOM 2180 O O . THR A 1 276 ? 4.834 18.091 6.338 1.00 80.94 276 THR A O 1
ATOM 2183 N N . LYS A 1 277 ? 6.596 16.820 6.904 1.00 83.81 277 LYS A N 1
ATOM 2184 C CA . LYS A 1 277 ? 7.575 17.535 6.067 1.00 83.81 277 LYS A CA 1
ATOM 2185 C C . LYS A 1 277 ? 7.558 17.081 4.606 1.00 83.81 277 LYS A C 1
ATOM 2187 O O . LYS A 1 277 ? 7.810 17.892 3.718 1.00 83.81 277 LYS A O 1
ATOM 2192 N N . ASN A 1 278 ? 7.240 15.812 4.356 1.00 83.00 278 ASN A N 1
ATOM 2193 C CA . ASN A 1 278 ? 7.452 15.154 3.064 1.00 83.00 278 ASN A CA 1
ATOM 2194 C C . ASN A 1 278 ? 6.154 14.860 2.292 1.00 83.00 278 ASN A C 1
ATOM 2196 O O . ASN A 1 278 ? 6.111 13.931 1.488 1.00 83.00 278 ASN A O 1
ATOM 2200 N N . GLY A 1 279 ? 5.085 15.627 2.524 1.00 80.44 279 GLY A N 1
ATOM 2201 C CA . GLY A 1 279 ? 3.840 15.478 1.761 1.00 80.44 279 GLY A CA 1
ATOM 2202 C C . GLY A 1 279 ? 3.147 14.132 1.987 1.00 80.44 279 GLY A C 1
ATOM 2203 O O . GLY A 1 279 ? 2.719 13.498 1.029 1.00 80.44 279 GLY A O 1
ATOM 2204 N N . PHE A 1 280 ? 3.044 13.719 3.253 1.00 85.81 280 PHE A N 1
ATOM 2205 C CA . PHE A 1 280 ? 2.371 12.505 3.727 1.00 85.81 280 PHE A CA 1
ATOM 2206 C C . PHE A 1 280 ? 3.064 11.170 3.415 1.00 85.81 280 PHE A C 1
ATOM 2208 O O . PHE A 1 280 ? 2.440 10.121 3.549 1.00 85.81 280 PHE A O 1
ATOM 2215 N N . VAL A 1 281 ? 4.352 11.180 3.062 1.00 87.00 281 VAL A N 1
ATOM 2216 C CA . VAL A 1 281 ? 5.132 9.963 2.783 1.00 87.00 281 VAL A CA 1
ATOM 2217 C C . VAL A 1 281 ? 6.264 9.806 3.795 1.00 87.00 281 VAL A C 1
ATOM 2219 O O . VAL A 1 281 ? 7.016 10.753 4.026 1.00 87.00 281 VAL A O 1
ATOM 2222 N N . ALA A 1 282 ? 6.420 8.605 4.356 1.00 91.00 282 ALA A N 1
ATOM 2223 C CA . ALA A 1 282 ? 7.564 8.257 5.197 1.00 91.00 282 ALA A CA 1
ATOM 2224 C C . ALA A 1 282 ? 8.380 7.120 4.588 1.00 91.00 282 ALA A C 1
ATOM 2226 O O . ALA A 1 282 ? 7.846 6.121 4.101 1.00 91.00 282 ALA A O 1
ATOM 2227 N N . ASP A 1 283 ? 9.701 7.224 4.640 1.00 95.00 283 ASP A N 1
ATOM 2228 C CA . ASP A 1 283 ? 10.566 6.092 4.357 1.00 95.00 283 ASP A CA 1
ATOM 2229 C C . ASP A 1 283 ? 10.518 5.157 5.571 1.00 95.00 283 ASP A C 1
ATOM 2231 O O . ASP A 1 283 ? 11.100 5.474 6.604 1.00 95.00 283 ASP A O 1
ATOM 2235 N N . ARG A 1 284 ? 9.787 4.040 5.478 1.00 96.38 284 ARG A N 1
ATOM 2236 C CA . ARG A 1 284 ? 9.679 2.991 6.508 1.00 96.38 284 ARG A CA 1
ATOM 2237 C C . ARG A 1 284 ? 9.527 1.620 5.860 1.00 96.38 284 ARG A C 1
ATOM 2239 O O . ARG A 1 284 ? 9.039 1.514 4.734 1.00 96.38 284 ARG A O 1
ATOM 2246 N N . ALA A 1 285 ? 9.942 0.572 6.560 1.00 97.88 285 ALA A N 1
ATOM 2247 C CA . ALA A 1 285 ? 9.712 -0.801 6.125 1.00 97.88 285 ALA A CA 1
ATOM 2248 C C . ALA A 1 285 ? 8.351 -1.326 6.593 1.00 97.88 285 ALA A C 1
ATOM 2250 O O . ALA A 1 285 ? 7.854 -0.926 7.645 1.00 97.88 285 ALA A O 1
ATOM 2251 N N . SER A 1 286 ? 7.778 -2.267 5.842 1.00 98.19 286 SER A N 1
ATOM 2252 C CA . SER A 1 286 ? 6.581 -2.995 6.269 1.00 98.19 286 SER A CA 1
ATOM 2253 C C . SER A 1 286 ? 6.936 -4.123 7.242 1.00 98.19 286 SER A C 1
ATOM 2255 O O . SER A 1 286 ? 7.771 -4.971 6.929 1.00 98.19 286 SER A O 1
ATOM 2257 N N . PHE A 1 287 ? 6.232 -4.192 8.366 1.00 98.50 287 PHE A N 1
ATOM 2258 C CA . PHE A 1 287 ? 6.221 -5.294 9.322 1.00 98.50 287 PHE A CA 1
ATOM 2259 C C . PHE A 1 287 ? 4.946 -6.117 9.134 1.00 98.50 287 PHE A C 1
ATOM 2261 O O . PHE A 1 287 ? 3.845 -5.625 9.378 1.00 98.50 287 PHE A O 1
ATOM 2268 N N . THR A 1 288 ? 5.081 -7.370 8.692 1.00 97.62 288 THR A N 1
ATOM 2269 C CA . THR A 1 288 ? 3.929 -8.265 8.445 1.00 97.62 288 THR A CA 1
ATOM 2270 C C . THR A 1 288 ? 4.127 -9.688 8.978 1.00 97.62 288 THR A C 1
ATOM 2272 O O . THR A 1 288 ? 3.300 -10.558 8.719 1.00 97.62 288 THR A O 1
ATOM 2275 N N . SER A 1 289 ? 5.209 -9.950 9.721 1.00 97.06 289 SER A N 1
ATOM 2276 C CA . SER A 1 289 ? 5.639 -11.303 10.116 1.00 97.06 289 SER A CA 1
ATOM 2277 C C . SER A 1 289 ? 4.722 -11.992 11.132 1.00 97.06 289 SER A C 1
ATOM 2279 O O . SER A 1 289 ? 4.729 -13.220 11.222 1.00 97.06 289 SER A O 1
ATOM 2281 N N . LYS A 1 290 ? 3.876 -11.239 11.854 1.00 98.25 290 LYS A N 1
ATOM 2282 C CA . LYS A 1 290 ? 2.837 -11.819 12.726 1.00 98.25 290 LYS A CA 1
ATOM 2283 C C . LYS A 1 290 ? 1.633 -12.363 11.956 1.00 98.25 290 LYS A C 1
ATOM 2285 O O . LYS A 1 290 ? 0.671 -12.814 12.573 1.00 98.25 290 LYS A O 1
ATOM 2290 N N . THR A 1 291 ? 1.655 -12.266 10.629 1.00 98.31 291 THR A N 1
ATOM 2291 C CA . THR A 1 291 ? 0.508 -12.571 9.782 1.00 98.31 291 THR A CA 1
ATOM 2292 C C . THR A 1 291 ? 0.895 -13.450 8.606 1.00 98.31 291 THR A C 1
ATOM 2294 O O . THR A 1 291 ? 1.980 -13.313 8.037 1.00 98.31 291 THR A O 1
ATOM 2297 N N . GLU A 1 292 ? -0.015 -14.321 8.203 1.00 97.75 292 GLU A N 1
ATOM 2298 C CA . GLU A 1 292 ? 0.112 -15.133 7.000 1.00 97.75 292 GLU A CA 1
ATOM 2299 C C . GLU A 1 292 ? -1.221 -15.237 6.265 1.00 97.75 292 GLU A C 1
ATOM 2301 O O . GLU A 1 292 ? -2.275 -14.943 6.821 1.00 97.75 292 GLU A O 1
ATOM 2306 N N . VAL A 1 293 ? -1.168 -15.622 4.994 1.00 96.12 293 VAL A N 1
ATOM 2307 C CA . VAL A 1 293 ? -2.353 -15.723 4.140 1.00 96.12 293 VAL A CA 1
ATOM 2308 C C . VAL A 1 293 ? -2.736 -17.191 4.034 1.00 96.12 293 VAL A C 1
ATOM 2310 O O . VAL A 1 293 ? -1.895 -18.005 3.656 1.00 96.12 293 VAL A O 1
ATOM 2313 N N . ARG A 1 294 ? -3.988 -17.523 4.351 1.00 95.31 294 ARG A N 1
ATOM 2314 C CA . ARG A 1 294 ? -4.547 -18.881 4.240 1.00 95.31 294 ARG A CA 1
ATOM 2315 C C . ARG A 1 294 ? -5.957 -18.813 3.654 1.00 95.31 294 ARG A C 1
ATOM 2317 O O . ARG A 1 294 ? -6.526 -17.729 3.552 1.00 95.31 294 ARG A O 1
ATOM 2324 N N . GLU A 1 295 ? -6.521 -19.957 3.287 1.00 95.12 295 GLU A N 1
ATOM 2325 C CA . GLU A 1 295 ? -7.954 -20.050 2.997 1.00 95.12 295 GLU A CA 1
ATOM 2326 C C . GLU A 1 295 ? -8.755 -19.893 4.301 1.00 95.12 295 GLU A C 1
ATOM 2328 O O . GLU A 1 295 ? -8.488 -20.560 5.302 1.00 95.12 295 GLU A O 1
ATOM 2333 N N . SER A 1 296 ? -9.715 -18.979 4.279 1.00 92.12 296 SER A N 1
ATOM 2334 C CA . SER A 1 296 ? -10.778 -18.795 5.260 1.00 92.12 296 SER A CA 1
ATOM 2335 C C . SER A 1 296 ? -11.920 -19.762 4.966 1.00 92.12 296 SER A C 1
ATOM 2337 O O . SER A 1 296 ? -12.184 -20.132 3.822 1.00 92.12 296 SER A O 1
ATOM 2339 N N . ALA A 1 297 ? -12.628 -20.160 6.020 1.00 87.06 297 ALA A N 1
ATOM 2340 C CA . ALA A 1 297 ? -13.783 -21.040 5.902 1.00 87.06 297 ALA A CA 1
ATOM 2341 C C . ALA A 1 297 ? -14.964 -20.380 5.165 1.00 87.06 297 ALA A C 1
ATOM 2343 O O . ALA A 1 297 ? -15.778 -21.084 4.574 1.00 87.06 297 ALA A O 1
ATOM 2344 N N . GLU A 1 298 ? -15.065 -19.046 5.208 1.00 79.38 298 GLU A N 1
ATOM 2345 C CA . GLU A 1 298 ? -16.257 -18.311 4.760 1.00 79.38 298 GLU A CA 1
ATOM 2346 C C . GLU A 1 298 ? -15.983 -17.304 3.631 1.00 79.38 298 GLU A C 1
ATOM 2348 O O . GLU A 1 298 ? -16.894 -16.991 2.866 1.00 79.38 298 GLU A O 1
ATOM 2353 N N . TYR A 1 299 ? -14.752 -16.794 3.502 1.00 82.38 299 TYR A N 1
ATOM 2354 C CA . TYR A 1 299 ? -14.480 -15.564 2.738 1.00 82.38 299 TYR A CA 1
ATOM 2355 C C . TYR A 1 299 ? -13.400 -15.710 1.649 1.00 82.38 299 TYR A C 1
ATOM 2357 O O . TYR A 1 299 ? -12.809 -14.722 1.217 1.00 82.38 299 TYR A O 1
ATOM 2365 N N . GLY A 1 300 ? -13.115 -16.931 1.190 1.00 88.88 300 GLY A N 1
ATOM 2366 C CA . GLY A 1 300 ? -11.978 -17.180 0.296 1.00 88.88 300 GLY A CA 1
ATOM 2367 C C . GLY A 1 300 ? -10.674 -17.044 1.073 1.00 88.88 300 GLY A C 1
ATOM 2368 O O . GLY A 1 300 ? -10.552 -17.636 2.131 1.00 88.88 300 GLY A O 1
ATOM 2369 N N . ARG A 1 301 ? -9.705 -16.241 0.628 1.00 92.56 301 ARG A N 1
ATOM 2370 C CA . ARG A 1 301 ? -8.455 -16.053 1.391 1.00 92.56 301 ARG A CA 1
ATOM 2371 C C . ARG A 1 301 ? -8.626 -15.048 2.524 1.00 92.56 301 ARG A C 1
ATOM 2373 O O . ARG A 1 301 ? -9.340 -14.063 2.385 1.00 92.56 301 ARG A O 1
ATOM 2380 N N . GLY A 1 302 ? -7.908 -15.274 3.616 1.00 95.19 302 GLY A N 1
ATOM 2381 C CA . GLY A 1 302 ? -7.878 -14.402 4.783 1.00 95.19 302 GLY A CA 1
ATOM 2382 C C . GLY A 1 302 ? -6.476 -14.246 5.356 1.00 95.19 302 GLY A C 1
ATOM 2383 O O . GLY A 1 302 ? -5.541 -14.976 5.008 1.00 95.19 302 GLY A O 1
ATOM 2384 N N . LEU A 1 303 ? -6.341 -13.277 6.255 1.00 97.50 303 LEU A N 1
ATOM 2385 C CA . LEU A 1 303 ? -5.130 -13.033 7.023 1.00 97.50 303 LEU A CA 1
ATOM 2386 C C . LEU A 1 303 ? -5.238 -13.749 8.374 1.00 97.50 303 LEU A C 1
ATOM 2388 O O . LEU A 1 303 ? -6.246 -13.615 9.051 1.00 97.50 303 LEU A O 1
ATOM 2392 N N . PHE A 1 304 ? -4.213 -14.486 8.788 1.00 98.50 304 PHE A N 1
ATOM 2393 C CA . PHE A 1 304 ? -4.211 -15.287 10.015 1.00 98.50 304 PHE A CA 1
ATOM 2394 C C . PHE A 1 304 ? -3.007 -14.950 10.886 1.00 98.50 304 PHE A C 1
ATOM 2396 O O . PHE A 1 304 ? -1.929 -14.647 10.372 1.00 98.50 304 PHE A O 1
ATOM 2403 N N . ALA A 1 305 ? -3.186 -15.005 12.204 1.00 98.62 305 ALA A N 1
ATOM 2404 C CA . ALA A 1 305 ? -2.124 -14.749 13.165 1.00 98.62 305 ALA A CA 1
ATOM 2405 C C . ALA A 1 305 ? -1.134 -15.926 13.215 1.00 98.62 305 ALA A C 1
ATOM 2407 O O . ALA A 1 305 ? -1.525 -17.065 13.460 1.00 98.62 305 ALA A O 1
ATOM 2408 N N . THR A 1 306 ? 0.163 -15.666 13.046 1.00 98.38 306 THR A N 1
ATOM 2409 C CA . THR A 1 306 ? 1.215 -16.706 13.111 1.00 98.38 306 THR A CA 1
ATOM 2410 C C . THR A 1 306 ? 1.622 -17.053 14.548 1.00 98.38 306 THR A C 1
ATOM 2412 O O . THR A 1 306 ? 2.292 -18.057 14.803 1.00 98.38 306 THR A O 1
ATOM 2415 N N . GLN A 1 307 ? 1.202 -16.225 15.503 1.00 98.25 307 GLN A N 1
ATOM 2416 C CA . GLN A 1 307 ? 1.434 -16.353 16.939 1.00 98.25 307 GLN A CA 1
ATOM 2417 C C . GLN A 1 307 ? 0.289 -15.695 17.715 1.00 98.25 307 GLN A C 1
ATOM 2419 O O . GLN A 1 307 ? -0.521 -14.987 17.123 1.00 98.25 307 GLN A O 1
ATOM 2424 N N . ALA A 1 308 ? 0.232 -15.907 19.031 1.00 98.62 308 ALA A N 1
ATOM 2425 C CA . ALA A 1 308 ? -0.697 -15.166 19.878 1.00 98.62 308 ALA A CA 1
ATOM 2426 C C . ALA A 1 308 ? -0.323 -13.671 19.913 1.00 98.62 308 ALA A C 1
ATOM 2428 O O . ALA A 1 308 ? 0.861 -13.324 19.929 1.00 98.62 308 ALA A O 1
ATOM 2429 N N . ILE A 1 309 ? -1.324 -12.793 19.909 1.00 98.62 309 ILE A N 1
ATOM 2430 C CA . ILE A 1 309 ? -1.156 -11.336 19.905 1.00 98.62 309 ILE A CA 1
ATOM 2431 C C . ILE A 1 309 ? -2.051 -10.750 20.991 1.00 98.62 309 ILE A C 1
ATOM 2433 O O . ILE A 1 309 ? -3.264 -10.937 20.949 1.00 98.62 309 ILE A O 1
ATOM 2437 N N . SER A 1 310 ? -1.461 -10.040 21.948 1.00 98.06 310 SER A N 1
ATOM 2438 C CA . SER A 1 310 ? -2.210 -9.422 23.040 1.00 98.06 310 SER A CA 1
ATOM 2439 C C . SER A 1 310 ? -2.964 -8.171 22.589 1.00 98.06 310 SER A C 1
ATOM 2441 O O . SER A 1 310 ? -2.556 -7.478 21.652 1.00 98.06 310 SER A O 1
ATOM 2443 N N . MET A 1 311 ? -4.055 -7.848 23.279 1.00 97.75 311 MET A N 1
ATOM 2444 C CA . MET A 1 311 ? -4.812 -6.618 23.069 1.00 97.75 311 MET A CA 1
ATOM 2445 C C . MET A 1 311 ? -3.890 -5.384 23.060 1.00 97.75 311 MET A C 1
ATOM 2447 O O . MET A 1 311 ? -3.058 -5.175 23.938 1.00 97.75 311 MET A O 1
ATOM 2451 N N . GLY A 1 312 ? -4.050 -4.530 22.049 1.00 97.12 312 GLY A N 1
ATOM 2452 C CA . GLY A 1 312 ? -3.268 -3.309 21.867 1.00 97.12 312 GLY A CA 1
ATOM 2453 C C . GLY A 1 312 ? -1.915 -3.496 21.183 1.00 97.12 312 GLY A C 1
ATOM 2454 O O . GLY A 1 312 ? -1.306 -2.496 20.772 1.00 97.12 312 GLY A O 1
ATOM 2455 N N . ASP A 1 313 ? -1.442 -4.728 21.009 1.00 97.81 313 ASP A N 1
ATOM 2456 C CA . ASP A 1 313 ? -0.189 -4.984 20.311 1.00 97.81 313 ASP A CA 1
ATOM 2457 C C . ASP A 1 313 ? -0.301 -4.749 18.810 1.00 97.81 313 ASP A C 1
ATOM 2459 O O . ASP A 1 313 ? -1.369 -4.823 18.196 1.00 97.81 313 ASP A O 1
ATOM 2463 N N . LEU A 1 314 ? 0.851 -4.432 18.217 1.00 98.12 314 LEU A N 1
ATOM 2464 C CA . LEU A 1 314 ? 0.985 -4.301 16.776 1.00 98.12 314 LEU A CA 1
ATOM 2465 C C . LEU A 1 314 ? 0.818 -5.679 16.127 1.00 98.12 314 LEU A C 1
ATOM 2467 O O . LEU A 1 314 ? 1.546 -6.617 16.472 1.00 98.12 314 LEU A O 1
ATOM 2471 N N . ILE A 1 315 ? -0.111 -5.767 15.176 1.00 98.62 315 ILE A N 1
ATOM 2472 C CA . ILE A 1 315 ? -0.318 -6.926 14.301 1.00 98.62 315 ILE A CA 1
ATOM 2473 C C . ILE A 1 315 ? 0.539 -6.761 13.048 1.00 98.62 315 ILE A C 1
ATOM 2475 O O . ILE A 1 315 ? 1.374 -7.610 12.745 1.00 98.62 315 ILE A O 1
ATOM 2479 N N . LEU A 1 316 ? 0.357 -5.642 12.344 1.00 98.50 316 LEU A N 1
ATOM 2480 C CA . LEU A 1 316 ? 1.173 -5.247 11.202 1.00 98.50 316 LEU A CA 1
ATOM 2481 C C . LEU A 1 316 ? 1.286 -3.723 11.112 1.00 98.50 316 LEU A C 1
ATOM 2483 O O . LEU A 1 316 ? 0.438 -2.990 11.624 1.00 98.50 316 LEU A O 1
ATOM 2487 N N . CYS A 1 317 ? 2.338 -3.266 10.447 1.00 98.25 317 CYS A N 1
ATOM 2488 C CA . CYS A 1 317 ? 2.491 -1.897 9.971 1.00 98.25 317 CYS A CA 1
ATOM 2489 C C . CYS A 1 317 ? 2.965 -2.000 8.525 1.00 98.25 317 CYS A C 1
ATOM 2491 O O . CYS A 1 317 ? 4.041 -2.537 8.274 1.00 98.25 317 CYS A O 1
ATOM 2493 N N . GLU A 1 318 ? 2.159 -1.576 7.561 1.00 98.19 318 GLU A N 1
ATOM 2494 C CA . GLU A 1 318 ? 2.463 -1.764 6.144 1.00 98.19 318 GLU A CA 1
ATOM 2495 C C . GLU A 1 318 ? 2.582 -0.420 5.432 1.00 98.19 318 GLU A C 1
ATOM 2497 O O . GLU A 1 318 ? 1.718 0.447 5.554 1.00 98.19 318 GLU A O 1
ATOM 2502 N N . LYS A 1 319 ? 3.655 -0.264 4.655 1.00 96.75 319 LYS A N 1
ATOM 2503 C CA . LYS A 1 319 ? 3.820 0.844 3.719 1.00 96.75 319 LYS A CA 1
ATOM 2504 C C . LYS A 1 319 ? 2.971 0.623 2.472 1.00 96.75 319 LYS A C 1
ATOM 2506 O O . LYS A 1 319 ? 2.976 -0.469 1.903 1.00 96.75 319 LYS A O 1
ATOM 2511 N N . ALA A 1 320 ? 2.284 1.672 2.029 1.00 96.69 320 ALA A N 1
ATOM 2512 C CA . ALA A 1 320 ? 1.418 1.628 0.863 1.00 96.69 320 ALA A CA 1
ATOM 2513 C C . ALA A 1 320 ? 2.163 1.134 -0.380 1.00 96.69 320 ALA A C 1
ATOM 2515 O O . ALA A 1 320 ? 3.278 1.562 -0.697 1.00 96.69 320 ALA A O 1
ATOM 2516 N N . PHE A 1 321 ? 1.502 0.263 -1.140 1.00 97.25 321 PHE A N 1
ATOM 2517 C CA . PHE A 1 321 ? 1.950 -0.091 -2.477 1.00 97.25 321 PHE A CA 1
ATOM 2518 C C . PHE A 1 321 ? 1.854 1.123 -3.399 1.00 97.25 321 PHE A C 1
ATOM 2520 O O . PHE A 1 321 ? 2.813 1.452 -4.093 1.00 97.25 321 PHE A O 1
ATOM 2527 N N . VAL A 1 322 ? 0.720 1.816 -3.364 1.00 95.88 322 VAL A N 1
ATOM 2528 C CA . VAL A 1 322 ? 0.508 3.119 -3.999 1.00 95.88 322 VAL A CA 1
ATOM 2529 C C . VAL A 1 322 ? -0.423 3.949 -3.125 1.00 95.88 322 VAL A C 1
ATOM 2531 O O . VAL A 1 322 ? -1.315 3.394 -2.485 1.00 95.88 322 VAL A O 1
ATOM 2534 N N . VAL A 1 323 ? -0.227 5.265 -3.115 1.00 92.94 323 VAL A N 1
ATOM 2535 C CA . VAL A 1 323 ? -1.073 6.233 -2.409 1.00 92.94 323 VAL A CA 1
ATOM 2536 C C . VAL A 1 323 ? -1.314 7.447 -3.301 1.00 92.94 323 VAL A C 1
ATOM 2538 O O . VAL A 1 323 ? -0.441 7.840 -4.076 1.00 92.94 323 VAL A O 1
ATOM 2541 N N . ALA A 1 324 ? -2.507 8.025 -3.213 1.00 90.44 324 ALA A N 1
ATOM 2542 C CA . ALA A 1 324 ? -2.866 9.265 -3.879 1.00 90.44 324 ALA A CA 1
ATOM 2543 C C . ALA A 1 324 ? -3.676 10.153 -2.930 1.00 90.44 324 ALA A C 1
ATOM 2545 O O . ALA A 1 324 ? -4.645 9.702 -2.315 1.00 90.44 324 ALA A O 1
ATOM 2546 N N . HIS A 1 325 ? -3.292 11.425 -2.857 1.00 84.69 325 HIS A N 1
ATOM 2547 C CA . HIS A 1 325 ? -3.922 12.429 -2.006 1.00 84.69 325 HIS A CA 1
ATOM 2548 C C . HIS A 1 325 ? -4.756 13.400 -2.847 1.00 84.69 325 HIS A C 1
ATOM 2550 O O . HIS A 1 325 ? -4.374 13.773 -3.960 1.00 84.69 325 HIS A O 1
ATOM 2556 N N . GLU A 1 326 ? -5.893 13.831 -2.311 1.00 79.31 326 GLU A N 1
ATOM 2557 C CA . GLU A 1 326 ? -6.605 15.006 -2.798 1.00 79.31 326 GLU A CA 1
ATOM 2558 C C . GLU A 1 326 ? -5.687 16.233 -2.697 1.00 79.31 326 GLU A C 1
ATOM 2560 O O . GLU A 1 326 ? -4.930 16.397 -1.739 1.00 79.31 326 GLU A O 1
ATOM 2565 N N . THR A 1 327 ? -5.729 17.096 -3.710 1.00 68.44 327 THR A N 1
ATOM 2566 C CA . THR A 1 327 ? -4.936 18.328 -3.738 1.00 68.44 327 THR A CA 1
ATOM 2567 C C . THR A 1 327 ? -5.848 19.527 -3.532 1.00 68.44 327 THR A C 1
ATOM 2569 O O . THR A 1 327 ? -6.931 19.604 -4.113 1.00 68.44 327 THR A O 1
ATOM 2572 N N . VAL A 1 328 ? -5.380 20.507 -2.751 1.00 57.25 328 VAL A N 1
ATOM 2573 C CA . VAL A 1 328 ? -6.094 21.778 -2.512 1.00 57.25 328 VAL A CA 1
ATOM 2574 C C . VAL A 1 328 ? -6.376 22.522 -3.832 1.00 57.25 328 VAL A C 1
ATOM 2576 O O . VAL A 1 328 ? -7.324 23.294 -3.922 1.00 57.25 328 VAL A O 1
ATOM 2579 N N . SER A 1 329 ? -5.573 22.267 -4.872 1.00 54.41 329 SER A N 1
ATOM 2580 C CA . SER A 1 329 ? -5.579 22.973 -6.154 1.00 54.41 329 SER A CA 1
ATOM 2581 C C . SER A 1 329 ? -6.410 22.335 -7.279 1.00 54.41 329 SER A C 1
ATOM 2583 O O . SER A 1 329 ? -6.452 22.927 -8.356 1.00 54.41 329 SER A O 1
ATOM 2585 N N . GLY A 1 330 ? -7.113 21.204 -7.084 1.00 52.72 330 GLY A N 1
ATOM 2586 C CA . GLY A 1 330 ? -8.177 20.850 -8.043 1.00 52.72 330 GLY A CA 1
ATOM 2587 C C . GLY A 1 330 ? -8.620 19.396 -8.200 1.00 52.72 330 GLY A C 1
ATOM 2588 O O . GLY A 1 330 ? -9.691 19.171 -8.763 1.00 52.72 330 GLY A O 1
ATOM 2589 N N . THR A 1 331 ? -7.887 18.386 -7.726 1.00 58.19 331 THR A N 1
ATOM 2590 C CA . THR A 1 331 ? -8.314 16.985 -7.930 1.00 58.19 331 THR A CA 1
ATOM 2591 C C . THR A 1 331 ? -9.085 16.442 -6.733 1.00 58.19 331 THR A C 1
ATOM 2593 O O . THR A 1 331 ? -8.504 15.763 -5.892 1.00 58.19 331 THR A O 1
ATOM 2596 N N . LYS A 1 332 ? -10.406 16.678 -6.698 1.00 71.31 332 LYS A N 1
ATOM 2597 C CA . LYS A 1 332 ? -11.306 16.156 -5.643 1.00 71.31 332 LYS A CA 1
ATOM 2598 C C . LYS A 1 332 ? -11.410 14.626 -5.589 1.00 71.31 332 LYS A C 1
ATOM 2600 O O . LYS A 1 332 ? -11.829 14.061 -4.587 1.00 71.31 332 LYS A O 1
ATOM 2605 N N . ASN A 1 333 ? -11.076 13.942 -6.685 1.00 80.06 333 ASN A N 1
ATOM 2606 C CA . ASN A 1 333 ? -11.073 12.483 -6.759 1.00 80.06 333 ASN A CA 1
ATOM 2607 C C . ASN A 1 333 ? -9.648 11.975 -7.052 1.00 80.06 333 ASN A C 1
ATOM 2609 O O . ASN A 1 333 ? -9.203 12.097 -8.197 1.00 80.06 333 ASN A O 1
ATOM 2613 N N . PRO A 1 334 ? -8.939 11.392 -6.067 1.00 82.75 334 PRO A N 1
ATOM 2614 C CA . PRO A 1 334 ? -7.583 10.875 -6.261 1.00 82.75 334 PRO A CA 1
ATOM 2615 C C . PRO A 1 334 ? -7.523 9.524 -7.005 1.00 82.75 334 PRO A C 1
ATOM 2617 O O . PRO A 1 334 ? -6.438 9.098 -7.400 1.00 82.75 334 PRO A O 1
ATOM 2620 N N . SER A 1 335 ? -8.659 8.863 -7.273 1.00 86.81 335 SER A N 1
ATOM 2621 C CA . SER A 1 335 ? -8.697 7.516 -7.881 1.00 86.81 335 SER A CA 1
ATOM 2622 C C . SER A 1 335 ? -7.955 7.397 -9.225 1.00 86.81 335 SER A C 1
ATOM 2624 O O . SER A 1 335 ? -7.187 6.449 -9.388 1.00 86.81 335 SER A O 1
ATOM 2626 N N . PRO A 1 336 ? -8.095 8.336 -10.189 1.00 87.00 336 PRO A N 1
ATOM 2627 C CA . PRO A 1 336 ? -7.364 8.243 -11.455 1.00 87.00 336 PRO A CA 1
ATOM 2628 C C . PRO A 1 336 ? -5.847 8.362 -11.283 1.00 87.00 336 PRO A C 1
ATOM 2630 O O . PRO A 1 336 ? -5.099 7.794 -12.076 1.00 87.00 336 PRO A O 1
ATOM 2633 N N . ALA A 1 337 ? -5.387 9.115 -10.276 1.00 88.00 337 ALA A N 1
ATOM 2634 C CA . ALA A 1 337 ? -3.967 9.230 -9.964 1.00 88.00 337 ALA A CA 1
ATOM 2635 C C . ALA A 1 337 ? -3.439 7.926 -9.363 1.00 88.00 337 ALA A C 1
ATOM 2637 O O . ALA A 1 337 ? -2.436 7.414 -9.848 1.00 88.00 337 ALA A O 1
ATOM 2638 N N . LEU A 1 338 ? -4.168 7.345 -8.403 1.00 91.56 338 LEU A N 1
ATOM 2639 C CA . LEU A 1 338 ? -3.827 6.056 -7.800 1.00 91.56 338 LEU A CA 1
ATOM 2640 C C . LEU A 1 338 ? -3.704 4.945 -8.851 1.00 91.56 338 LEU A C 1
ATOM 2642 O O . LEU A 1 338 ? -2.719 4.208 -8.868 1.00 91.56 338 LEU A O 1
ATOM 2646 N N . TRP A 1 339 ? -4.688 4.853 -9.750 1.00 91.88 339 TRP A N 1
ATOM 2647 C CA . TRP A 1 339 ? -4.714 3.858 -10.820 1.00 91.88 339 TRP A CA 1
ATOM 2648 C C . TR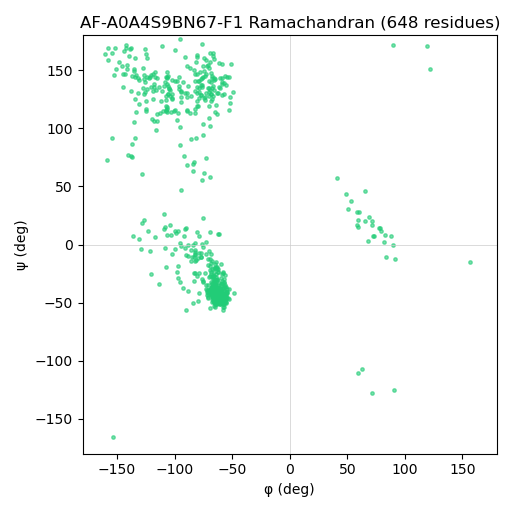P A 1 339 ? -3.524 3.999 -11.775 1.00 91.88 339 TRP A C 1
ATOM 2650 O O . TRP A 1 339 ? -2.828 3.016 -12.032 1.00 91.88 339 TRP A O 1
ATOM 2660 N N . ARG A 1 340 ? -3.213 5.226 -12.216 1.00 88.31 340 ARG A N 1
ATOM 2661 C CA . ARG A 1 340 ? -2.030 5.498 -13.049 1.00 88.31 340 ARG A CA 1
ATOM 2662 C C . ARG A 1 340 ? -0.729 5.133 -12.341 1.00 88.31 340 ARG A C 1
ATOM 2664 O O . ARG A 1 340 ? 0.089 4.428 -12.921 1.00 88.31 340 ARG A O 1
ATOM 2671 N N . SER A 1 341 ? -0.556 5.546 -11.086 1.00 91.88 341 SER A N 1
ATOM 2672 C CA . SER A 1 341 ? 0.640 5.211 -10.306 1.00 91.88 341 SER A CA 1
ATOM 2673 C C . SER A 1 341 ? 0.806 3.704 -10.113 1.00 91.88 341 SER A C 1
ATOM 2675 O O . SER A 1 341 ? 1.932 3.216 -10.089 1.00 91.88 341 SER A O 1
ATOM 2677 N N . CYS A 1 342 ? -0.295 2.955 -10.007 1.00 93.56 342 CYS A N 1
ATOM 2678 C CA . CYS A 1 342 ? -0.262 1.498 -9.927 1.00 93.56 342 CYS A CA 1
ATOM 2679 C C . CYS A 1 342 ? 0.276 0.879 -11.224 1.00 93.56 342 CYS A C 1
ATOM 2681 O O . CYS A 1 342 ? 1.228 0.101 -11.170 1.00 93.56 342 CYS A O 1
ATOM 2683 N N . ILE A 1 343 ? -0.268 1.293 -12.376 1.00 91.44 343 ILE A N 1
ATOM 2684 C CA . ILE A 1 343 ? 0.180 0.849 -13.706 1.00 91.44 343 ILE A CA 1
ATOM 2685 C C . ILE A 1 343 ? 1.654 1.178 -13.923 1.00 91.44 343 ILE A C 1
ATOM 2687 O O . ILE A 1 343 ? 2.427 0.296 -14.291 1.00 91.44 343 ILE A O 1
ATOM 2691 N N . GLU A 1 344 ? 2.058 2.425 -13.679 1.00 91.06 344 GLU A N 1
ATOM 2692 C CA . GLU A 1 344 ? 3.443 2.868 -13.861 1.00 91.06 344 GLU A CA 1
ATOM 2693 C C . GLU A 1 344 ? 4.396 2.050 -12.982 1.00 91.06 344 GLU A C 1
ATOM 2695 O O . GLU A 1 344 ? 5.387 1.519 -13.478 1.00 91.06 344 GLU A O 1
ATOM 2700 N N . LYS A 1 345 ? 4.047 1.847 -11.704 1.00 93.69 345 LYS A N 1
ATOM 2701 C CA . LYS A 1 345 ? 4.874 1.097 -10.754 1.00 93.69 345 LYS A CA 1
ATOM 2702 C C . LYS A 1 345 ? 5.132 -0.343 -11.198 1.00 93.69 345 LYS A C 1
ATOM 2704 O O . LYS A 1 345 ? 6.274 -0.790 -11.106 1.00 93.69 345 LYS A O 1
ATOM 2709 N N . VAL A 1 346 ? 4.108 -1.060 -11.672 1.00 93.19 346 VAL A N 1
ATOM 2710 C CA . VAL A 1 346 ? 4.265 -2.457 -12.121 1.00 93.19 346 VAL A CA 1
ATOM 2711 C C . VAL A 1 346 ? 4.789 -2.583 -13.549 1.00 93.19 346 VAL A C 1
ATOM 2713 O O . VAL A 1 346 ? 5.414 -3.582 -13.871 1.00 93.19 346 VAL A O 1
ATOM 2716 N N . THR A 1 347 ? 4.596 -1.572 -14.396 1.00 91.25 347 THR A N 1
ATOM 2717 C CA . THR A 1 347 ? 5.239 -1.521 -15.719 1.00 91.25 347 THR A CA 1
ATOM 2718 C C . THR A 1 347 ? 6.749 -1.341 -15.564 1.00 91.25 347 THR A C 1
ATOM 2720 O O . THR A 1 347 ? 7.531 -2.001 -16.240 1.00 91.25 347 THR A O 1
ATOM 2723 N N . ASP A 1 348 ? 7.169 -0.485 -14.632 1.00 91.88 348 ASP A N 1
ATOM 2724 C CA . ASP A 1 348 ? 8.583 -0.176 -14.395 1.00 91.88 348 ASP A CA 1
ATOM 2725 C C . ASP A 1 348 ? 9.304 -1.254 -13.588 1.00 91.88 348 ASP A C 1
ATOM 2727 O O . ASP A 1 348 ? 10.526 -1.394 -13.677 1.00 91.88 348 ASP A O 1
ATOM 2731 N N . ASN A 1 349 ? 8.540 -2.012 -12.800 1.00 95.38 349 ASN A N 1
ATOM 2732 C CA . ASN A 1 349 ? 9.026 -3.092 -11.949 1.00 95.38 349 ASN A CA 1
ATOM 2733 C C . ASN A 1 349 ? 8.070 -4.298 -12.026 1.00 95.38 349 ASN A C 1
ATOM 2735 O O . ASN A 1 349 ? 7.280 -4.519 -11.099 1.00 95.38 349 ASN A O 1
ATOM 2739 N N . PRO A 1 350 ? 8.109 -5.074 -13.126 1.00 94.25 350 PRO A N 1
ATOM 2740 C CA . PRO A 1 350 ? 7.180 -6.178 -13.378 1.00 94.25 350 PRO A CA 1
ATOM 2741 C C . PRO A 1 350 ? 7.142 -7.245 -12.284 1.00 94.25 350 PRO A C 1
ATOM 2743 O O . PRO A 1 350 ? 6.108 -7.887 -12.080 1.00 94.25 350 PRO A O 1
ATOM 2746 N N . SER A 1 351 ? 8.227 -7.427 -11.525 1.00 93.81 351 SER A N 1
ATOM 2747 C CA . SER A 1 351 ? 8.241 -8.414 -10.442 1.00 93.81 351 SER A CA 1
ATOM 2748 C C . SER A 1 351 ? 7.301 -8.042 -9.281 1.00 93.81 351 SER A C 1
ATOM 2750 O O . SER A 1 351 ? 6.815 -8.932 -8.578 1.00 93.81 351 SER A O 1
ATOM 2752 N N . LEU A 1 352 ? 6.930 -6.758 -9.138 1.00 93.31 352 LEU A N 1
ATOM 2753 C CA . LEU A 1 352 ? 5.907 -6.299 -8.188 1.00 93.31 352 LEU A CA 1
ATOM 2754 C C . LEU A 1 352 ? 4.489 -6.753 -8.558 1.00 93.31 352 LEU A C 1
ATOM 2756 O O . LEU A 1 352 ? 3.623 -6.827 -7.682 1.00 93.31 352 LEU A O 1
ATOM 2760 N N . GLY A 1 353 ? 4.245 -7.083 -9.831 1.00 91.75 353 GLY A N 1
ATOM 2761 C CA . GLY A 1 353 ? 2.935 -7.510 -10.321 1.00 91.75 353 GLY A CA 1
ATOM 2762 C C . GLY A 1 353 ? 2.385 -8.727 -9.583 1.00 91.75 353 GLY A C 1
ATOM 2763 O O . GLY A 1 353 ? 1.186 -8.787 -9.331 1.00 91.75 353 GLY A O 1
ATOM 2764 N N . ARG A 1 354 ? 3.263 -9.637 -9.132 1.00 90.25 354 ARG A N 1
ATOM 2765 C CA . ARG A 1 354 ? 2.865 -10.844 -8.392 1.00 90.25 354 ARG A CA 1
ATOM 2766 C C . ARG A 1 354 ? 2.039 -10.538 -7.151 1.00 90.25 354 ARG A C 1
ATOM 2768 O O . ARG A 1 354 ? 1.097 -11.263 -6.862 1.00 90.25 354 ARG A O 1
ATOM 2775 N N . GLY A 1 355 ? 2.402 -9.502 -6.399 1.00 90.00 355 GLY A N 1
ATOM 2776 C CA . GLY A 1 355 ? 1.650 -9.116 -5.208 1.00 90.00 355 GLY A CA 1
ATOM 2777 C C . GLY A 1 355 ? 0.303 -8.479 -5.557 1.00 90.00 355 GLY A C 1
ATOM 2778 O O . GLY A 1 355 ? -0.697 -8.790 -4.920 1.00 90.00 355 GLY A O 1
ATOM 2779 N N . LEU A 1 356 ? 0.282 -7.633 -6.590 1.00 93.69 356 LEU A N 1
ATOM 2780 C CA . LEU A 1 356 ? -0.901 -6.897 -7.039 1.00 93.69 356 LEU A CA 1
ATOM 2781 C C . LEU A 1 356 ? -1.960 -7.811 -7.668 1.00 93.69 356 LEU A C 1
ATOM 2783 O O . LEU A 1 356 ? -3.099 -7.819 -7.217 1.00 93.69 356 LEU A O 1
ATOM 2787 N N . PHE A 1 357 ? -1.585 -8.597 -8.680 1.00 90.56 357 PHE A N 1
ATOM 2788 C CA . PHE A 1 357 ? -2.499 -9.488 -9.407 1.00 90.56 357 PHE A CA 1
ATOM 2789 C C . PHE A 1 357 ? -2.919 -10.713 -8.593 1.00 90.56 357 PHE A C 1
ATOM 2791 O O . PHE A 1 357 ? -3.809 -11.453 -8.993 1.00 90.56 357 PHE A O 1
ATOM 2798 N N . ASN A 1 358 ? -2.302 -10.916 -7.429 1.00 88.75 358 ASN A N 1
ATOM 2799 C CA . ASN A 1 358 ? -2.762 -11.888 -6.454 1.00 88.75 358 ASN A CA 1
ATOM 2800 C C . ASN A 1 358 ? -3.894 -11.343 -5.566 1.00 88.75 358 ASN A C 1
ATOM 2802 O O . ASN A 1 358 ? -4.392 -12.102 -4.744 1.00 88.75 358 ASN A O 1
ATOM 2806 N N . LEU A 1 359 ? -4.300 -10.074 -5.669 1.00 91.75 359 LEU A N 1
ATOM 2807 C CA . LEU A 1 359 ? -5.469 -9.536 -4.961 1.00 91.75 359 LEU A CA 1
ATOM 2808 C C . LEU A 1 359 ? -6.779 -9.885 -5.678 1.00 91.75 359 LEU A C 1
ATOM 2810 O O . LEU A 1 359 ? -6.787 -10.238 -6.854 1.00 91.75 359 LEU A O 1
ATOM 2814 N N . TYR A 1 360 ? -7.898 -9.797 -4.957 1.00 88.00 360 TYR A N 1
ATOM 2815 C CA . TYR A 1 360 ? -9.219 -10.063 -5.526 1.00 88.00 360 TYR A CA 1
ATOM 2816 C C . TYR A 1 360 ? -9.631 -8.964 -6.515 1.00 88.00 360 TYR A C 1
ATOM 2818 O O . TYR A 1 360 ? -9.497 -7.781 -6.208 1.00 88.00 360 TYR A O 1
ATOM 2826 N N . ALA A 1 361 ? -10.153 -9.348 -7.680 1.00 86.88 361 ALA A N 1
ATOM 2827 C CA . ALA A 1 361 ? -10.547 -8.431 -8.752 1.00 86.88 361 ALA A CA 1
ATOM 2828 C C . ALA A 1 361 ? -12.027 -8.569 -9.161 1.00 86.88 361 ALA A C 1
ATOM 2830 O O . ALA A 1 361 ? -12.427 -8.023 -10.183 1.00 86.88 361 ALA A O 1
ATOM 2831 N N . GLY A 1 362 ? -12.848 -9.285 -8.386 1.00 80.56 362 GLY A N 1
ATOM 2832 C CA . GLY A 1 362 ? -14.211 -9.643 -8.794 1.00 80.56 362 GLY A CA 1
ATOM 2833 C C . GLY A 1 362 ? -14.287 -10.969 -9.561 1.00 80.56 362 GLY A C 1
ATOM 2834 O O . GLY A 1 362 ? -13.265 -11.549 -9.925 1.00 80.56 362 GLY A O 1
ATOM 2835 N N . GLU A 1 363 ? -15.516 -11.435 -9.800 1.00 73.69 363 GLU A N 1
ATOM 2836 C CA . GLU A 1 363 ? -15.822 -12.625 -10.605 1.00 73.69 363 GLU A CA 1
ATOM 2837 C C . GLU A 1 363 ? -16.445 -12.239 -11.968 1.00 73.69 363 GLU A C 1
ATOM 2839 O O . GLU A 1 363 ? -17.252 -11.302 -12.019 1.00 73.69 363 GLU A O 1
ATOM 2844 N N . PRO A 1 364 ? -16.142 -12.966 -13.067 1.00 66.19 364 PRO A N 1
ATOM 2845 C CA . PRO A 1 364 ? -15.175 -14.061 -13.129 1.00 66.19 364 PRO A CA 1
ATOM 2846 C C . PRO A 1 364 ? -13.745 -13.549 -12.931 1.00 66.19 364 PRO A C 1
ATOM 2848 O O . PRO A 1 364 ? -13.411 -12.466 -13.418 1.00 66.19 364 PRO A O 1
ATOM 2851 N N . LEU A 1 365 ? -12.910 -14.329 -12.234 1.00 59.16 365 LEU A N 1
ATOM 2852 C CA . LEU A 1 365 ? -11.495 -13.989 -12.077 1.00 59.16 365 LEU A CA 1
ATOM 2853 C C . LEU A 1 365 ? -10.865 -13.709 -13.457 1.00 59.16 365 LEU A C 1
ATOM 2855 O O . LEU A 1 365 ? -10.989 -14.537 -14.367 1.00 59.16 365 LEU A O 1
ATOM 2859 N N . PRO A 1 366 ? -10.199 -12.556 -13.639 1.00 57.88 366 PRO A N 1
ATOM 2860 C CA . PRO A 1 366 ? -9.577 -12.221 -14.909 1.00 57.88 366 PRO A CA 1
ATOM 2861 C C . PRO A 1 366 ? -8.541 -13.279 -15.295 1.00 57.88 366 PRO A C 1
ATOM 2863 O O . PRO A 1 366 ? -7.794 -13.776 -14.454 1.00 57.88 366 PRO A O 1
ATOM 2866 N N . SER A 1 367 ? -8.444 -13.584 -16.589 1.00 58.16 367 SER A N 1
ATOM 2867 C CA . SER A 1 367 ? -7.491 -14.552 -17.151 1.00 58.16 367 SER A CA 1
ATOM 2868 C C . SER A 1 367 ? -6.023 -14.095 -17.087 1.00 58.16 367 SER A C 1
ATOM 2870 O O . SER A 1 367 ? -5.164 -14.690 -17.739 1.00 58.16 367 SER A O 1
ATOM 2872 N N . THR A 1 368 ? -5.718 -13.013 -16.361 1.00 58.56 368 THR A N 1
ATOM 2873 C CA . THR A 1 368 ? -4.376 -12.434 -16.296 1.00 58.56 368 THR A CA 1
ATOM 2874 C C . THR A 1 368 ? -3.454 -13.333 -15.462 1.00 58.56 368 THR A C 1
ATOM 2876 O O . THR A 1 368 ? -3.797 -13.687 -14.332 1.00 58.56 368 THR A O 1
ATOM 2879 N N . PRO A 1 369 ? -2.258 -13.684 -15.963 1.00 65.75 369 PRO A N 1
ATOM 2880 C CA . PRO A 1 369 ? -1.288 -14.439 -15.182 1.00 65.75 369 PRO A CA 1
ATOM 2881 C C . PRO A 1 369 ? -0.877 -13.676 -13.913 1.00 65.75 369 PRO A C 1
ATOM 2883 O O . PRO A 1 369 ? -0.695 -12.461 -13.939 1.00 65.75 369 PRO A O 1
ATOM 2886 N N . ILE A 1 370 ? -0.656 -14.400 -12.810 1.00 74.38 370 ILE A N 1
ATOM 2887 C CA . ILE A 1 370 ? -0.202 -13.812 -11.534 1.00 74.38 370 ILE A CA 1
ATOM 2888 C C . ILE A 1 370 ? 1.140 -13.074 -11.714 1.00 74.38 370 ILE A C 1
ATOM 2890 O O . ILE A 1 370 ? 1.400 -12.069 -11.058 1.00 74.38 370 ILE A O 1
ATOM 2894 N N . SER A 1 371 ? 2.011 -13.556 -12.602 1.00 83.81 371 SER A N 1
ATOM 2895 C CA . SER A 1 371 ? 3.250 -12.876 -12.990 1.00 83.81 371 SER A CA 1
ATOM 2896 C C . SER A 1 371 ? 3.059 -12.078 -14.274 1.00 83.81 371 SER A C 1
ATOM 2898 O O . SER A 1 371 ? 2.584 -12.638 -15.256 1.00 83.81 371 SER A O 1
ATOM 2900 N N . ILE A 1 372 ? 3.529 -10.830 -14.309 1.00 89.81 372 ILE A N 1
ATOM 2901 C CA . ILE A 1 372 ? 3.539 -10.016 -15.532 1.00 89.81 372 ILE A CA 1
ATOM 2902 C C . ILE A 1 372 ? 4.486 -10.663 -16.556 1.00 89.81 372 ILE A C 1
ATOM 2904 O O . ILE A 1 372 ? 5.694 -10.714 -16.294 1.00 89.81 372 ILE A O 1
ATOM 2908 N N . PRO A 1 373 ? 3.987 -11.170 -17.699 1.00 91.50 373 PRO A N 1
ATOM 2909 C CA . PRO A 1 373 ? 4.852 -11.751 -18.710 1.00 91.50 373 PRO A CA 1
ATOM 2910 C C . PRO A 1 373 ? 5.599 -10.646 -19.463 1.00 91.50 373 PRO A C 1
ATOM 2912 O O . PRO A 1 373 ? 5.098 -9.531 -19.628 1.00 91.50 373 PRO A O 1
ATOM 2915 N N . ILE A 1 374 ? 6.806 -10.970 -19.928 1.00 91.50 374 ILE A N 1
ATOM 2916 C CA . ILE A 1 374 ? 7.562 -10.125 -20.853 1.00 91.50 374 ILE A CA 1
ATOM 2917 C C . ILE A 1 374 ? 7.368 -10.691 -22.257 1.00 91.50 374 ILE A C 1
ATOM 2919 O O . ILE A 1 374 ? 7.796 -11.811 -22.524 1.00 91.50 374 ILE A O 1
ATOM 2923 N N . ILE A 1 375 ? 6.735 -9.924 -23.140 1.00 91.56 375 ILE A N 1
ATOM 2924 C CA . ILE A 1 375 ? 6.462 -10.308 -24.529 1.00 91.56 375 ILE A CA 1
ATOM 2925 C C . ILE A 1 375 ? 7.013 -9.210 -25.433 1.00 91.56 375 ILE A C 1
ATOM 2927 O O . ILE A 1 375 ? 6.775 -8.029 -25.185 1.00 91.56 375 ILE A O 1
ATOM 2931 N N . ASP A 1 376 ? 7.798 -9.593 -26.442 1.00 90.12 376 ASP A N 1
ATOM 2932 C CA . ASP A 1 376 ? 8.504 -8.673 -27.349 1.00 90.12 376 ASP A CA 1
ATOM 2933 C C . ASP A 1 376 ? 9.279 -7.576 -26.598 1.00 90.12 376 ASP A C 1
ATOM 2935 O O . ASP A 1 376 ? 9.224 -6.385 -26.902 1.00 90.12 376 ASP A O 1
ATOM 2939 N N . GLY A 1 377 ? 9.972 -7.995 -25.532 1.00 85.62 377 GLY A N 1
ATOM 2940 C CA . GLY A 1 377 ? 10.803 -7.124 -24.702 1.00 85.62 377 GLY A CA 1
ATOM 2941 C C . GLY A 1 377 ? 10.034 -6.161 -23.791 1.00 85.62 377 GLY A C 1
ATOM 2942 O O . GLY A 1 377 ? 10.669 -5.321 -23.150 1.00 85.62 377 GLY A O 1
ATOM 2943 N N . LYS A 1 378 ? 8.700 -6.268 -23.696 1.00 87.69 378 LYS A N 1
ATOM 2944 C CA . LYS A 1 378 ? 7.866 -5.397 -22.857 1.00 87.69 378 LYS A CA 1
ATOM 2945 C C . LYS A 1 378 ? 7.046 -6.161 -21.816 1.00 87.69 378 LYS A C 1
ATOM 2947 O O . LYS A 1 378 ? 6.538 -7.238 -22.113 1.00 87.69 378 LYS A O 1
ATOM 2952 N N . PRO A 1 379 ? 6.862 -5.594 -20.611 1.00 92.00 379 PRO A N 1
ATOM 2953 C CA . PRO A 1 379 ? 5.914 -6.125 -19.643 1.00 92.00 379 PRO A CA 1
ATOM 2954 C C . PRO A 1 379 ? 4.476 -5.937 -20.120 1.00 92.00 379 PRO A C 1
ATOM 2956 O O . PRO A 1 379 ? 4.076 -4.832 -20.489 1.00 92.00 379 PRO A O 1
ATOM 2959 N N . VAL A 1 380 ? 3.698 -7.017 -20.080 1.00 92.06 380 VAL A N 1
ATOM 2960 C CA . VAL A 1 380 ? 2.282 -7.016 -20.457 1.00 92.06 380 VAL A CA 1
ATOM 2961 C C . VAL A 1 380 ? 1.420 -6.841 -19.215 1.00 92.06 380 VAL A C 1
ATOM 2963 O O . VAL A 1 380 ? 1.219 -7.771 -18.435 1.00 92.06 380 VAL A O 1
ATOM 2966 N N . VAL A 1 381 ? 0.945 -5.614 -19.011 1.00 89.81 381 VAL A N 1
ATOM 2967 C CA . VAL A 1 381 ? 0.167 -5.217 -17.834 1.00 89.81 381 VAL A CA 1
ATOM 2968 C C . VAL A 1 381 ? -1.286 -5.026 -18.236 1.00 89.81 381 VAL A C 1
ATOM 2970 O O . VAL A 1 381 ? -1.593 -4.142 -19.033 1.00 89.81 381 VAL A O 1
ATOM 2973 N N . ASP A 1 382 ? -2.183 -5.807 -17.637 1.00 89.75 382 ASP A N 1
ATOM 2974 C CA . ASP A 1 382 ? -3.622 -5.623 -17.816 1.00 89.75 382 ASP A CA 1
ATOM 2975 C C . ASP A 1 382 ? -4.107 -4.403 -17.020 1.00 89.75 382 ASP A C 1
ATOM 2977 O O . ASP A 1 382 ? -4.399 -4.463 -15.821 1.00 89.75 382 ASP A O 1
ATOM 2981 N N . MET A 1 383 ? -4.162 -3.259 -17.702 1.00 88.50 383 MET A N 1
ATOM 2982 C CA . MET A 1 383 ? -4.505 -1.970 -17.098 1.00 88.50 383 MET A CA 1
ATOM 2983 C C . MET A 1 383 ? -5.964 -1.905 -16.635 1.00 88.50 383 MET A C 1
ATOM 2985 O O . MET A 1 383 ? -6.288 -1.171 -15.694 1.00 88.50 383 MET A O 1
ATOM 2989 N N . MET A 1 384 ? -6.844 -2.670 -17.283 1.00 86.81 384 MET A N 1
ATOM 2990 C CA . MET A 1 384 ? -8.269 -2.702 -16.964 1.00 86.81 384 MET A CA 1
ATOM 2991 C C . MET A 1 384 ? -8.517 -3.564 -15.727 1.00 86.81 384 MET A C 1
ATOM 2993 O O . MET A 1 384 ? -9.223 -3.124 -14.821 1.00 86.81 384 MET A O 1
ATOM 2997 N N . ASN A 1 385 ? -7.850 -4.717 -15.619 1.00 87.88 385 ASN A N 1
ATOM 2998 C CA . ASN A 1 385 ? -7.885 -5.553 -14.418 1.00 87.88 385 ASN A CA 1
ATOM 2999 C C . ASN A 1 385 ? -7.374 -4.802 -13.172 1.00 87.88 385 ASN A C 1
ATOM 3001 O O . ASN A 1 385 ? -7.986 -4.870 -12.109 1.00 87.88 385 ASN A O 1
ATOM 3005 N N . ILE A 1 386 ? -6.326 -3.976 -13.301 1.00 91.06 386 ILE A N 1
ATOM 3006 C CA . ILE A 1 386 ? -5.872 -3.112 -12.192 1.00 91.06 386 ILE A CA 1
ATOM 3007 C C . ILE A 1 386 ? -7.008 -2.211 -11.677 1.00 91.06 386 ILE A C 1
ATOM 3009 O O . ILE A 1 386 ? -7.090 -1.958 -10.476 1.00 91.06 386 ILE A O 1
ATOM 3013 N N . SER A 1 387 ? -7.916 -1.743 -12.543 1.00 89.25 387 SER A N 1
ATOM 3014 C CA . SER A 1 387 ? -9.083 -0.973 -12.094 1.00 89.25 387 SER A CA 1
ATOM 3015 C C . SER A 1 387 ? -10.005 -1.808 -11.205 1.00 89.25 387 SER A C 1
ATOM 3017 O O . SER A 1 387 ? -10.432 -1.319 -10.159 1.00 89.25 387 SER A O 1
ATOM 3019 N N . GLU A 1 388 ? -10.272 -3.060 -11.577 1.00 88.31 388 GLU A N 1
ATOM 3020 C CA . GLU A 1 388 ? -11.116 -3.965 -10.793 1.00 88.31 388 GLU A CA 1
ATOM 3021 C C . GLU A 1 388 ? -10.462 -4.372 -9.467 1.00 88.31 388 GLU A C 1
ATOM 3023 O O . GLU A 1 388 ? -11.126 -4.356 -8.429 1.00 88.31 388 GLU A O 1
ATOM 3028 N N . ILE A 1 389 ? -9.147 -4.619 -9.456 1.00 92.00 389 ILE A N 1
ATOM 3029 C CA . ILE A 1 389 ? -8.376 -4.837 -8.222 1.00 92.00 389 ILE A CA 1
ATOM 3030 C C . ILE A 1 389 ? -8.527 -3.631 -7.290 1.00 92.00 389 ILE A C 1
ATOM 3032 O O . ILE A 1 389 ? -8.861 -3.780 -6.115 1.00 92.00 389 ILE A O 1
ATOM 3036 N N . LEU A 1 390 ? -8.327 -2.411 -7.791 1.00 92.81 390 LEU A N 1
ATOM 3037 C CA . LEU A 1 390 ? -8.421 -1.223 -6.944 1.00 92.81 390 LEU A CA 1
ATOM 3038 C C . LEU A 1 390 ? -9.829 -1.028 -6.369 1.00 92.81 390 LEU A C 1
ATOM 3040 O O . LEU A 1 390 ? -9.945 -0.672 -5.202 1.00 92.81 390 LEU A O 1
ATOM 3044 N N . LYS A 1 391 ? -10.901 -1.308 -7.120 1.00 88.06 391 LYS A N 1
ATOM 3045 C CA . LYS A 1 391 ? -12.278 -1.168 -6.605 1.00 88.06 391 LYS A CA 1
ATOM 3046 C C . LYS A 1 391 ? -12.545 -1.993 -5.344 1.00 88.06 391 LYS A C 1
ATOM 3048 O O . LYS A 1 391 ? -13.316 -1.543 -4.502 1.00 88.06 391 LYS A O 1
ATOM 3053 N N . HIS A 1 392 ? -11.909 -3.156 -5.209 1.00 88.06 392 HIS A N 1
ATOM 3054 C CA . HIS A 1 392 ? -12.156 -4.084 -4.102 1.00 88.06 392 HIS A CA 1
ATOM 3055 C C . HIS A 1 392 ? -11.150 -3.967 -2.949 1.00 88.06 392 HIS A C 1
ATOM 3057 O O . HIS A 1 392 ? -11.444 -4.426 -1.851 1.00 88.06 392 HIS A O 1
ATOM 3063 N N . ASN A 1 393 ? -9.975 -3.367 -3.176 1.00 93.31 393 ASN A N 1
ATOM 3064 C CA . ASN A 1 393 ? -8.849 -3.456 -2.234 1.00 93.31 393 ASN A CA 1
ATOM 3065 C C . ASN A 1 393 ? -8.348 -2.096 -1.713 1.00 93.31 393 ASN A C 1
ATOM 3067 O O . ASN A 1 393 ? -7.455 -2.047 -0.868 1.00 93.31 393 ASN A O 1
ATOM 3071 N N . ILE A 1 394 ? -8.864 -0.969 -2.213 1.00 92.56 394 ILE A N 1
ATOM 3072 C CA . ILE A 1 394 ? -8.398 0.347 -1.754 1.00 92.56 394 ILE A CA 1
ATOM 3073 C C . ILE A 1 394 ? -8.942 0.712 -0.374 1.00 92.56 394 ILE A C 1
ATOM 3075 O O . ILE A 1 394 ? -10.106 0.492 -0.044 1.00 92.56 394 ILE A O 1
ATOM 3079 N N . PHE A 1 395 ? -8.100 1.388 0.397 1.00 91.44 395 PHE A N 1
ATOM 3080 C CA . PHE A 1 395 ? -8.464 2.011 1.659 1.00 91.44 395 PHE A CA 1
ATOM 3081 C C . PHE A 1 395 ? -8.638 3.510 1.441 1.00 91.44 395 PHE A C 1
ATOM 3083 O O . PHE A 1 395 ? -7.757 4.168 0.886 1.00 91.44 395 PHE A O 1
ATOM 3090 N N . SER A 1 396 ? -9.768 4.046 1.902 1.00 85.56 396 SER A N 1
ATOM 3091 C CA . SER A 1 396 ? -10.037 5.484 1.938 1.00 85.56 396 SER A CA 1
ATOM 3092 C C . SER A 1 396 ? -9.882 6.006 3.359 1.00 85.56 396 SER A C 1
ATOM 3094 O O . SER A 1 396 ? -10.439 5.431 4.293 1.00 85.56 396 SER A O 1
ATOM 3096 N N . TYR A 1 397 ? -9.164 7.112 3.514 1.00 82.06 397 TYR A N 1
ATOM 3097 C CA . TYR A 1 397 ? -8.920 7.765 4.801 1.00 82.06 397 TYR A CA 1
ATOM 3098 C C . TYR A 1 397 ? -8.651 9.258 4.599 1.00 82.06 397 TYR A C 1
ATOM 3100 O O . TYR A 1 397 ? -8.420 9.705 3.475 1.00 82.06 397 TYR A O 1
ATOM 3108 N N . THR A 1 398 ? -8.709 10.051 5.664 1.00 75.38 398 THR A N 1
ATOM 3109 C CA . THR A 1 398 ? -8.316 11.462 5.611 1.00 75.38 398 THR A CA 1
ATOM 3110 C C . THR A 1 398 ? -6.884 11.641 6.084 1.00 75.38 398 THR A C 1
ATOM 3112 O O . THR A 1 398 ? -6.412 10.945 6.982 1.00 75.38 398 THR A O 1
ATOM 3115 N N . VAL A 1 399 ? -6.178 12.578 5.452 1.00 68.12 399 VAL A N 1
ATOM 3116 C CA . VAL A 1 399 ? -4.881 13.066 5.930 1.00 68.12 399 VAL A CA 1
ATOM 3117 C C . VAL A 1 399 ? -5.089 14.470 6.491 1.00 68.12 399 VAL A C 1
ATOM 3119 O O . VAL A 1 399 ? -5.523 15.379 5.781 1.00 68.12 399 VAL A O 1
ATOM 3122 N N . GLY A 1 400 ? -4.859 14.640 7.792 1.00 55.97 400 GLY A N 1
ATOM 3123 C CA . GLY A 1 400 ? -5.032 15.916 8.488 1.00 55.97 400 GLY A CA 1
ATOM 3124 C C . GLY A 1 400 ? -3.720 16.679 8.709 1.00 55.97 400 GLY A C 1
ATOM 3125 O O . GLY A 1 400 ? -2.628 16.143 8.531 1.00 55.97 400 GLY A O 1
ATOM 3126 N N . ARG A 1 401 ? -3.842 17.963 9.092 1.00 42.34 401 ARG A N 1
ATOM 3127 C CA . ARG A 1 401 ? -2.732 18.850 9.516 1.00 42.34 401 ARG A CA 1
ATOM 3128 C C . ARG A 1 401 ? -2.344 18.692 10.990 1.00 42.34 401 ARG A C 1
ATOM 3130 O O . ARG A 1 401 ? -1.354 19.281 11.415 1.00 42.34 401 ARG A O 1
ATOM 3137 N N . GLU A 1 402 ? -3.130 17.977 11.784 1.00 42.75 402 GLU A N 1
ATOM 3138 C CA . GLU A 1 402 ? -2.830 17.810 13.203 1.00 42.75 402 GLU A CA 1
ATOM 3139 C C . GLU A 1 402 ? -1.868 16.636 13.375 1.00 42.75 402 GLU A C 1
ATOM 3141 O O . GLU A 1 402 ? -2.094 15.544 12.876 1.00 42.75 402 GLU A O 1
ATOM 3146 N N . ALA A 1 403 ? -0.763 16.862 14.073 1.00 40.16 403 ALA A N 1
ATOM 3147 C CA . ALA A 1 403 ? 0.251 15.860 14.380 1.00 40.16 403 ALA A CA 1
ATOM 3148 C C . ALA A 1 403 ? -0.272 14.800 15.375 1.00 40.16 403 ALA A C 1
ATOM 3150 O O . ALA A 1 403 ? 0.254 14.653 16.478 1.00 40.16 403 ALA A O 1
ATOM 3151 N N . ARG A 1 404 ? -1.357 14.098 15.030 1.00 45.03 404 ARG A N 1
ATOM 3152 C CA . ARG A 1 404 ? -1.965 13.040 15.830 1.00 45.03 404 ARG A CA 1
ATOM 3153 C C . ARG A 1 404 ? -2.319 11.843 14.952 1.00 45.03 404 ARG A C 1
ATOM 3155 O O . ARG A 1 404 ? -2.575 11.999 13.763 1.00 45.03 404 ARG A O 1
ATOM 3162 N N . PRO A 1 405 ? -2.322 10.642 15.527 1.00 44.28 405 PRO A N 1
ATOM 3163 C CA . PRO A 1 405 ? -2.663 9.435 14.800 1.00 44.28 405 PRO A CA 1
ATOM 3164 C C . PRO A 1 405 ? -4.184 9.372 14.646 1.00 44.28 405 PRO A C 1
ATOM 3166 O O . PRO A 1 405 ? -4.912 9.687 15.587 1.00 44.28 405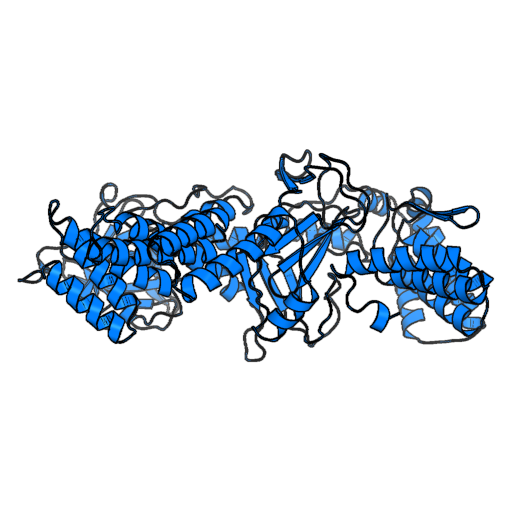 PRO A O 1
ATOM 3169 N N . TYR A 1 406 ? -4.665 8.997 13.465 1.00 49.12 406 TYR A N 1
ATOM 3170 C CA . TYR A 1 406 ? -6.085 9.065 13.130 1.00 49.12 406 TYR A CA 1
ATOM 3171 C C . TYR A 1 406 ? -6.704 7.667 13.100 1.00 49.12 406 TYR A C 1
ATOM 3173 O O . TYR A 1 406 ? -6.323 6.824 12.284 1.00 49.12 406 TYR A O 1
ATOM 3181 N N . GLY A 1 407 ? -7.686 7.427 13.971 1.00 45.22 407 GLY A N 1
ATOM 3182 C CA . GLY A 1 407 ? -8.630 6.321 13.808 1.00 45.22 407 GLY A CA 1
ATOM 3183 C C . GLY A 1 407 ? -9.583 6.550 12.629 1.00 45.22 407 GLY A C 1
ATOM 3184 O O . GLY A 1 407 ? -9.726 7.663 12.130 1.00 45.22 407 GLY A O 1
ATOM 3185 N N . THR A 1 408 ? -10.274 5.497 12.187 1.00 40.16 408 THR A N 1
ATOM 3186 C CA . THR A 1 408 ? -11.191 5.471 11.023 1.00 40.16 408 THR A CA 1
ATOM 3187 C C . THR A 1 408 ? -12.415 6.404 11.085 1.00 40.16 408 THR A C 1
ATOM 3189 O O . THR A 1 408 ? -13.274 6.315 10.213 1.00 40.16 408 THR A O 1
ATOM 3192 N N . SER A 1 409 ? -12.526 7.314 12.055 1.00 41.31 409 SER A N 1
ATOM 3193 C CA . SER A 1 409 ? -13.693 8.195 12.254 1.00 41.31 409 SER A CA 1
ATOM 3194 C C . SER A 1 409 ? -13.791 9.364 11.259 1.00 41.31 409 SER A C 1
ATOM 3196 O O . SER A 1 409 ? -14.454 10.365 11.528 1.00 41.31 409 SER A O 1
ATOM 3198 N N . ALA A 1 410 ? -13.169 9.242 10.087 1.00 33.47 410 ALA A N 1
ATOM 3199 C CA . ALA A 1 410 ? -13.192 10.221 9.007 1.00 33.47 410 ALA A CA 1
ATOM 3200 C C . ALA A 1 410 ? -14.541 10.227 8.260 1.00 33.47 410 ALA A C 1
ATOM 3202 O O . ALA A 1 410 ? -14.619 9.949 7.064 1.00 33.47 410 ALA A O 1
ATOM 3203 N N . MET A 1 411 ? -15.626 10.533 8.971 1.00 29.80 411 MET A N 1
ATOM 3204 C CA . MET A 1 411 ? -16.930 10.837 8.381 1.00 29.80 411 MET A CA 1
ATOM 3205 C C . MET A 1 411 ? -17.528 12.146 8.901 1.00 29.80 411 MET A C 1
ATOM 3207 O O . MET A 1 411 ? -18.711 12.346 8.696 1.00 29.80 411 MET A O 1
ATOM 3211 N N . THR A 1 412 ? -16.780 13.083 9.495 1.00 31.52 412 THR A N 1
ATOM 3212 C CA . THR A 1 412 ? -17.351 14.407 9.831 1.00 31.52 412 THR A CA 1
ATOM 3213 C C . THR A 1 412 ? -16.302 15.509 10.025 1.00 31.52 412 THR A C 1
ATOM 3215 O O . THR A 1 412 ? -16.131 15.972 11.142 1.00 31.52 412 THR A O 1
ATOM 3218 N N . THR A 1 413 ? -15.659 16.000 8.961 1.00 33.66 413 THR A N 1
ATOM 3219 C CA . THR A 1 413 ? -15.457 17.453 8.765 1.00 33.66 413 THR A CA 1
ATOM 3220 C C . THR A 1 413 ? -15.352 17.757 7.265 1.00 33.66 413 THR A C 1
ATOM 3222 O O . THR A 1 413 ? -14.863 16.958 6.470 1.00 33.66 413 THR A O 1
ATOM 3225 N N . THR A 1 414 ? -15.852 18.913 6.839 1.00 41.88 414 THR A N 1
ATOM 3226 C CA . THR A 1 414 ? -15.939 19.336 5.429 1.00 41.88 414 THR A CA 1
ATOM 3227 C C . THR A 1 414 ? -14.623 19.887 4.854 1.00 41.88 414 THR A C 1
ATOM 3229 O O . THR A 1 414 ? -14.638 20.458 3.764 1.00 41.88 414 THR A O 1
ATOM 3232 N N . HIS A 1 415 ? -13.495 19.741 5.564 1.00 49.72 415 HIS A N 1
ATOM 3233 C CA . HIS A 1 415 ? -12.222 20.414 5.250 1.00 49.72 415 HIS A CA 1
ATOM 3234 C C . HIS A 1 415 ? -10.978 19.501 5.211 1.00 49.72 415 HIS A C 1
ATOM 3236 O O . HIS A 1 415 ? -9.871 20.008 5.029 1.00 49.72 415 HIS A O 1
ATOM 3242 N N . GLU A 1 416 ? -11.123 18.182 5.352 1.00 59.00 416 GLU A N 1
ATOM 3243 C CA . GLU A 1 416 ? -9.996 17.234 5.327 1.00 59.00 416 GLU A CA 1
ATOM 3244 C C . GLU A 1 416 ? -9.725 16.665 3.923 1.00 59.00 416 GLU A C 1
ATOM 3246 O O . GLU A 1 416 ? -10.657 16.329 3.191 1.00 59.00 416 GLU A O 1
ATOM 3251 N N . LEU A 1 417 ? -8.442 16.531 3.554 1.00 65.00 417 LEU A N 1
ATOM 3252 C CA . LEU A 1 417 ? -8.023 15.963 2.267 1.00 65.00 417 LEU A CA 1
ATOM 3253 C C . LEU A 1 417 ? -8.237 14.448 2.269 1.00 65.00 417 LEU A C 1
ATOM 3255 O O . LEU A 1 417 ? -7.690 13.732 3.116 1.00 65.00 417 LEU A O 1
ATOM 3259 N N . LYS A 1 418 ? -8.992 13.938 1.294 1.00 79.44 418 LYS A N 1
ATOM 3260 C CA . LYS A 1 418 ? -9.181 12.494 1.130 1.00 79.44 418 LYS A CA 1
ATOM 3261 C C . LYS A 1 418 ? -7.951 11.851 0.506 1.00 79.44 418 LYS A C 1
ATOM 3263 O O . LYS A 1 418 ? -7.389 12.357 -0.461 1.00 79.44 418 LYS A O 1
ATOM 3268 N N . SER A 1 419 ? -7.565 10.699 1.031 1.00 85.44 419 SER A N 1
ATOM 3269 C CA . SER A 1 419 ? -6.485 9.867 0.510 1.00 85.44 419 SER A CA 1
ATOM 3270 C C . SER A 1 419 ? -7.005 8.479 0.183 1.00 85.44 419 SER A C 1
ATOM 3272 O O . SER A 1 419 ? -7.862 7.942 0.886 1.00 85.44 419 SER A O 1
ATOM 3274 N N . LEU A 1 420 ? -6.476 7.909 -0.894 1.00 91.19 420 LEU A N 1
ATOM 3275 C CA . LEU A 1 420 ? -6.694 6.520 -1.270 1.00 91.19 420 LEU A CA 1
ATOM 3276 C C . LEU A 1 420 ? -5.347 5.816 -1.311 1.00 91.19 420 LEU A C 1
ATOM 3278 O O . LEU A 1 420 ? -4.397 6.352 -1.881 1.00 91.19 420 LEU A O 1
ATOM 3282 N N . ALA A 1 421 ? -5.273 4.612 -0.758 1.00 94.38 421 ALA A N 1
ATOM 3283 C CA . ALA A 1 421 ? -4.075 3.793 -0.842 1.00 94.38 421 ALA A CA 1
ATOM 3284 C C . ALA A 1 421 ? -4.408 2.315 -1.034 1.00 94.38 421 ALA A C 1
ATOM 3286 O O . ALA A 1 421 ? -5.445 1.829 -0.581 1.00 94.38 421 ALA A O 1
ATOM 3287 N N . LEU A 1 422 ? -3.497 1.608 -1.698 1.00 97.56 422 LEU A N 1
ATOM 3288 C CA . LEU A 1 422 ? -3.512 0.156 -1.810 1.00 97.56 422 LEU A CA 1
ATOM 3289 C C . LEU A 1 422 ? -2.422 -0.428 -0.910 1.00 97.56 422 LEU A C 1
ATOM 3291 O O . LEU A 1 422 ? -1.260 -0.035 -1.016 1.00 97.56 422 LEU A O 1
ATOM 3295 N N . PHE A 1 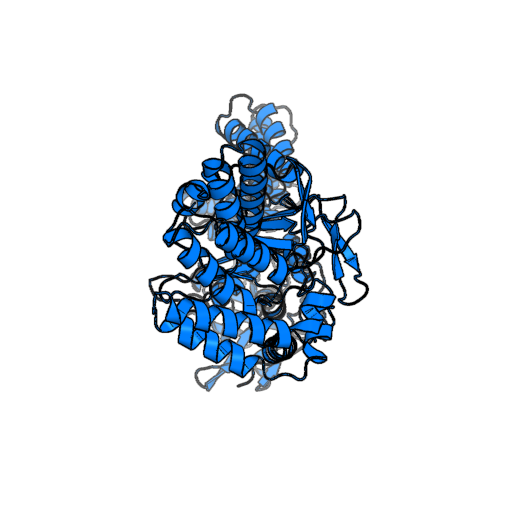423 ? -2.786 -1.403 -0.083 1.00 97.69 423 PHE A N 1
ATOM 3296 C CA . PHE A 1 423 ? -1.883 -2.126 0.815 1.00 97.69 423 PHE A CA 1
ATOM 3297 C C . PHE A 1 423 ? -2.021 -3.621 0.533 1.00 97.69 423 PHE A C 1
ATOM 3299 O O . PHE A 1 423 ? -3.108 -4.171 0.687 1.00 97.69 423 PHE A O 1
ATOM 3306 N N . LEU A 1 424 ? -0.964 -4.284 0.065 1.00 96.56 424 LEU A N 1
ATOM 3307 C CA . LEU A 1 424 ? -1.085 -5.645 -0.469 1.00 96.56 424 LEU A CA 1
ATOM 3308 C C . LEU A 1 424 ? -1.415 -6.666 0.626 1.00 96.56 424 LEU A C 1
ATOM 3310 O O . LEU A 1 424 ? -2.210 -7.570 0.389 1.00 96.56 424 LEU A O 1
ATOM 3314 N N . ARG A 1 425 ? -0.826 -6.536 1.823 1.00 97.06 425 ARG A N 1
ATOM 3315 C CA . ARG A 1 425 ? -1.101 -7.451 2.941 1.00 97.06 425 ARG A CA 1
ATOM 3316 C C . ARG A 1 425 ? -2.412 -7.093 3.633 1.00 97.06 425 ARG A C 1
ATOM 3318 O O . ARG A 1 425 ? -3.233 -7.979 3.847 1.00 97.06 425 ARG A O 1
ATOM 3325 N N . ALA A 1 426 ? -2.621 -5.822 3.970 1.00 97.62 426 ALA A N 1
ATOM 3326 C CA . ALA A 1 426 ? -3.798 -5.384 4.716 1.00 97.62 426 ALA A CA 1
ATOM 3327 C C . ALA A 1 426 ? -5.118 -5.606 3.954 1.00 97.62 426 ALA A C 1
ATOM 3329 O O . ALA A 1 426 ? -6.143 -5.838 4.593 1.00 97.62 426 ALA A O 1
ATOM 3330 N N . SER A 1 427 ? -5.099 -5.598 2.612 1.00 96.19 427 SER A N 1
ATOM 3331 C CA . SER A 1 427 ? -6.284 -5.895 1.781 1.00 96.19 427 SER A CA 1
ATOM 3332 C C . SER A 1 427 ? -6.799 -7.331 1.927 1.00 96.19 427 SER A C 1
ATOM 3334 O O . SER A 1 427 ? -7.931 -7.607 1.555 1.00 96.19 427 SER A O 1
ATOM 3336 N N . LEU A 1 428 ? -5.990 -8.247 2.471 1.00 95.50 428 LEU A N 1
ATOM 3337 C CA . LEU A 1 428 ? -6.357 -9.656 2.660 1.00 95.50 428 LEU A CA 1
ATOM 3338 C C . LEU A 1 428 ? -7.061 -9.924 4.001 1.00 95.50 428 LEU A C 1
ATOM 3340 O O . LEU A 1 428 ? -7.384 -11.069 4.299 1.00 95.50 428 LEU A O 1
ATOM 3344 N N . ALA A 1 429 ? -7.262 -8.903 4.840 1.00 96.62 429 ALA A N 1
ATOM 3345 C CA . ALA A 1 429 ? -8.034 -9.050 6.069 1.00 96.62 429 ALA A CA 1
ATOM 3346 C C . ALA A 1 429 ? -9.536 -9.030 5.755 1.00 96.62 429 ALA A C 1
ATOM 3348 O O . ALA A 1 429 ? -10.033 -8.085 5.137 1.00 96.62 429 ALA A O 1
ATOM 3349 N N . ASN A 1 430 ? -10.261 -10.050 6.211 1.00 95.50 430 ASN A N 1
ATOM 3350 C CA . ASN A 1 430 ? -11.693 -10.187 5.960 1.00 95.50 430 ASN A CA 1
ATOM 3351 C C . ASN A 1 430 ? -12.544 -9.340 6.906 1.00 95.50 430 ASN A C 1
ATOM 3353 O O . ASN A 1 430 ? -12.088 -8.858 7.949 1.00 95.50 430 ASN A O 1
ATOM 3357 N N . HIS A 1 431 ? -13.806 -9.149 6.523 1.00 93.88 431 HIS A N 1
ATOM 3358 C CA . HIS A 1 431 ? -14.748 -8.381 7.316 1.00 93.88 431 HIS A CA 1
ATOM 3359 C C . HIS A 1 431 ? -15.318 -9.177 8.494 1.00 93.88 431 HIS A C 1
ATOM 3361 O O . HIS A 1 431 ? -15.814 -10.284 8.324 1.00 93.88 431 HIS A O 1
ATOM 3367 N N . ASN A 1 432 ? -15.371 -8.556 9.671 1.00 93.56 432 ASN A N 1
ATOM 3368 C CA . ASN A 1 432 ? -16.274 -8.957 10.747 1.00 93.56 432 ASN A CA 1
ATOM 3369 C C . ASN A 1 432 ? -16.740 -7.703 11.503 1.00 93.56 432 ASN A C 1
ATOM 3371 O O . ASN A 1 432 ? -15.926 -6.823 11.788 1.00 93.56 432 ASN A O 1
ATOM 3375 N N . CYS A 1 433 ? -18.031 -7.577 11.833 1.00 91.62 433 CYS A N 1
ATOM 3376 C CA . CYS A 1 433 ? -18.498 -6.433 12.631 1.00 91.62 433 CYS A CA 1
ATOM 3377 C C . CYS A 1 433 ? -17.981 -6.499 14.075 1.00 91.62 433 CYS A C 1
ATOM 3379 O O . CYS A 1 433 ? -17.779 -5.458 14.693 1.00 91.62 433 CYS A O 1
ATOM 3381 N N . LEU A 1 434 ? -17.702 -7.705 14.582 1.00 91.88 434 LEU A N 1
ATOM 3382 C CA . LEU A 1 434 ? -17.010 -7.948 15.849 1.00 91.88 434 LEU A CA 1
ATOM 3383 C C . LEU A 1 434 ? -15.503 -8.153 15.622 1.00 91.88 434 LEU A C 1
ATOM 3385 O O . LEU A 1 434 ? -14.903 -9.106 16.121 1.00 91.88 434 LEU A O 1
ATOM 3389 N N . PHE A 1 435 ? -14.904 -7.269 14.825 1.00 95.19 435 PHE A N 1
ATOM 3390 C CA . PHE A 1 435 ? -13.502 -7.347 14.425 1.00 95.19 435 PHE A CA 1
ATOM 3391 C C . PHE A 1 435 ? -12.551 -7.490 15.618 1.00 95.19 435 PHE A C 1
ATOM 3393 O O . PHE A 1 435 ? -12.735 -6.892 16.683 1.00 95.19 435 PHE A O 1
ATOM 3400 N N . ASN A 1 436 ? -11.483 -8.258 15.410 1.00 97.50 436 ASN A N 1
ATOM 3401 C CA . ASN A 1 436 ? -10.381 -8.364 16.366 1.00 97.50 436 ASN A CA 1
ATOM 3402 C C . ASN A 1 436 ? -9.226 -7.400 16.050 1.00 97.50 436 ASN A C 1
ATOM 3404 O O . ASN A 1 436 ? -8.251 -7.356 16.794 1.00 97.50 436 ASN A O 1
ATOM 3408 N N . THR A 1 437 ? -9.333 -6.617 14.972 1.00 97.75 437 THR A N 1
ATOM 3409 C CA . THR A 1 437 ? -8.270 -5.721 14.509 1.00 97.75 437 THR A CA 1
ATOM 3410 C C . THR A 1 437 ? -8.792 -4.339 14.144 1.00 97.75 437 THR A C 1
ATOM 3412 O O . THR A 1 437 ? -9.673 -4.190 13.296 1.00 97.75 437 THR A O 1
ATOM 3415 N N . LYS A 1 438 ? -8.210 -3.302 14.755 1.00 94.50 438 LYS A N 1
ATOM 3416 C CA . LYS A 1 438 ? -8.446 -1.904 14.388 1.00 94.50 438 LYS A CA 1
ATOM 3417 C C . LYS A 1 438 ? -7.345 -1.441 13.444 1.00 94.50 438 LYS A C 1
ATOM 3419 O O . LYS A 1 438 ? -6.169 -1.713 13.681 1.00 94.50 438 LYS A O 1
ATOM 3424 N N . ARG A 1 439 ? -7.743 -0.727 12.392 1.00 92.62 439 ARG A N 1
ATOM 3425 C CA . ARG A 1 439 ? -6.835 -0.074 11.445 1.00 92.62 439 ARG A CA 1
ATOM 3426 C C . ARG A 1 439 ? -6.745 1.426 11.721 1.00 92.62 439 ARG A C 1
ATOM 3428 O O . ARG A 1 439 ? -7.770 2.054 11.987 1.00 92.62 439 ARG A O 1
ATOM 3435 N N . SER A 1 440 ? -5.555 1.991 11.589 1.00 91.00 440 SER A N 1
ATOM 3436 C CA . SER A 1 440 ? -5.303 3.434 11.592 1.00 91.00 440 SER A CA 1
ATOM 3437 C C . SER A 1 440 ? -4.212 3.797 10.581 1.00 91.00 440 SER A C 1
ATOM 3439 O O . SER A 1 440 ? -3.591 2.907 9.993 1.00 91.00 440 SER A O 1
ATOM 3441 N N . PHE A 1 441 ? -4.001 5.095 10.344 1.00 89.88 441 PHE A N 1
ATOM 3442 C CA . PHE A 1 441 ? -3.096 5.578 9.297 1.00 89.88 441 PHE A CA 1
ATOM 3443 C C . PHE A 1 441 ? -2.144 6.664 9.804 1.00 89.88 441 PHE A C 1
ATOM 3445 O O . PHE A 1 441 ? -2.536 7.530 10.589 1.00 89.88 441 PHE A O 1
ATOM 3452 N N . ILE A 1 442 ? -0.906 6.644 9.302 1.00 87.38 442 ILE A N 1
ATOM 3453 C CA . ILE A 1 442 ? 0.059 7.747 9.424 1.00 87.38 442 ILE A CA 1
ATOM 3454 C C . ILE A 1 442 ? 0.705 7.951 8.051 1.00 87.38 442 ILE A C 1
ATOM 3456 O O . ILE A 1 442 ? 1.528 7.145 7.624 1.00 87.38 442 ILE A O 1
ATOM 3460 N N . GLY A 1 443 ? 0.309 9.017 7.350 1.00 87.06 443 GLY A N 1
ATOM 3461 C CA . GLY A 1 443 ? 0.755 9.291 5.981 1.00 87.06 443 GLY A CA 1
ATOM 3462 C C . GLY A 1 443 ? 0.395 8.164 5.008 1.00 87.06 443 GLY A C 1
ATOM 3463 O O . GLY A 1 443 ? -0.780 7.947 4.701 1.00 87.06 443 GLY A O 1
ATOM 3464 N N . ASP A 1 444 ? 1.410 7.443 4.538 1.00 92.38 444 ASP A N 1
ATOM 3465 C CA . ASP A 1 444 ? 1.305 6.304 3.627 1.00 92.38 444 ASP A CA 1
ATOM 3466 C C . ASP A 1 444 ? 1.496 4.942 4.320 1.00 92.38 444 ASP A C 1
ATOM 3468 O O . ASP A 1 444 ? 1.732 3.932 3.656 1.00 92.38 444 ASP A O 1
ATOM 3472 N N . LEU A 1 445 ? 1.390 4.902 5.651 1.00 94.94 445 LEU A N 1
ATOM 3473 C CA . LEU A 1 445 ? 1.426 3.677 6.449 1.00 94.94 445 LEU A CA 1
ATOM 3474 C C . LEU A 1 445 ? 0.034 3.322 6.974 1.00 94.94 445 LEU A C 1
ATOM 3476 O O . LEU A 1 445 ? -0.681 4.193 7.477 1.00 94.94 445 LEU A O 1
ATOM 3480 N N . ILE A 1 446 ? -0.306 2.034 6.932 1.00 95.56 446 ILE A N 1
ATOM 3481 C CA . ILE A 1 446 ? -1.448 1.455 7.648 1.00 95.56 446 ILE A CA 1
ATOM 3482 C C . ILE A 1 446 ? -0.954 0.669 8.861 1.00 95.56 446 ILE A C 1
ATOM 3484 O O . ILE A 1 446 ? 0.002 -0.100 8.769 1.00 95.56 446 ILE A O 1
ATOM 3488 N N . ILE A 1 447 ? -1.608 0.857 10.003 1.00 96.62 447 ILE A N 1
ATOM 3489 C CA . ILE A 1 447 ? -1.260 0.229 11.279 1.00 96.62 447 ILE A CA 1
ATOM 3490 C C . ILE A 1 447 ? -2.442 -0.617 11.728 1.00 96.62 447 ILE A C 1
ATOM 3492 O O . ILE A 1 447 ? -3.554 -0.107 11.851 1.00 96.62 447 ILE A O 1
ATOM 3496 N N . PHE A 1 448 ? -2.205 -1.899 11.996 1.00 98.12 448 PHE A N 1
ATOM 3497 C CA . PHE A 1 448 ? -3.195 -2.802 12.579 1.00 98.12 448 PHE A CA 1
ATOM 3498 C C . PHE A 1 448 ? -2.833 -3.103 14.027 1.00 98.12 448 PHE A C 1
ATOM 3500 O O . PHE A 1 448 ? -1.717 -3.548 14.318 1.00 98.12 448 PHE A O 1
ATOM 3507 N N . ARG A 1 449 ? -3.794 -2.914 14.932 1.00 98.00 449 ARG A N 1
ATOM 3508 C CA . ARG A 1 449 ? -3.669 -3.304 16.338 1.00 98.00 449 ARG A CA 1
ATOM 3509 C C . ARG A 1 449 ? -4.787 -4.228 16.766 1.00 98.00 449 ARG A C 1
ATOM 3511 O O . ARG A 1 449 ? -5.933 -4.059 16.351 1.00 98.00 449 ARG A O 1
ATOM 3518 N N . ALA A 1 450 ? -4.433 -5.173 17.626 1.00 98.56 450 ALA A N 1
ATOM 3519 C CA . ALA A 1 450 ? -5.380 -6.110 18.198 1.00 98.56 450 ALA A CA 1
ATOM 3520 C C . ALA A 1 450 ? -6.361 -5.371 19.116 1.00 98.56 450 ALA A C 1
ATOM 3522 O O . ALA A 1 450 ? -5.950 -4.611 19.992 1.00 98.56 450 ALA A O 1
ATOM 3523 N N . THR A 1 451 ? -7.661 -5.566 18.912 1.00 97.69 451 THR A N 1
ATOM 3524 C CA . THR A 1 451 ? -8.716 -4.968 19.752 1.00 97.69 451 THR A CA 1
ATOM 3525 C C . THR A 1 451 ? -9.025 -5.799 20.990 1.00 97.69 451 THR A C 1
ATOM 3527 O O . THR A 1 451 ? -9.673 -5.314 21.913 1.00 97.69 451 THR A O 1
ATOM 3530 N N . LYS A 1 452 ? -8.546 -7.041 20.982 1.00 97.00 452 LYS A N 1
ATOM 3531 C CA . LYS A 1 452 ? -8.684 -8.096 21.982 1.00 97.00 452 LYS A CA 1
ATOM 3532 C C . LYS A 1 452 ? -7.537 -9.083 21.792 1.00 97.00 452 LYS A C 1
ATOM 3534 O O . LYS A 1 452 ? -6.849 -9.007 20.774 1.00 97.00 452 LYS A O 1
ATOM 3539 N N . ASP A 1 453 ? -7.344 -10.000 22.727 1.00 98.06 453 ASP A N 1
ATOM 3540 C CA . ASP A 1 453 ? -6.355 -11.061 22.551 1.00 98.06 453 ASP A CA 1
ATOM 3541 C C . ASP A 1 453 ? -6.722 -11.942 21.347 1.00 98.06 453 ASP A C 1
ATOM 3543 O O . ASP A 1 453 ? -7.861 -12.388 21.192 1.00 98.06 453 ASP A O 1
ATOM 3547 N N . ILE A 1 454 ? -5.746 -12.175 20.471 1.00 98.56 454 ILE A N 1
ATOM 3548 C CA . ILE A 1 454 ? -5.879 -12.984 19.261 1.00 98.56 454 ILE A CA 1
ATOM 3549 C C . ILE A 1 454 ? -5.027 -14.238 19.453 1.00 98.56 454 ILE A C 1
ATOM 3551 O O . ILE A 1 454 ? -3.799 -14.134 19.513 1.00 98.56 454 ILE A O 1
ATOM 3555 N N . PRO A 1 455 ? -5.635 -15.431 19.552 1.00 98.44 455 PRO A N 1
ATOM 3556 C CA . PRO A 1 455 ? -4.887 -16.677 19.590 1.00 98.44 455 PRO A CA 1
ATOM 3557 C C . PRO A 1 455 ? -4.065 -16.887 18.316 1.00 98.44 455 PRO A C 1
ATOM 3559 O O . PRO A 1 455 ? -4.406 -16.393 17.240 1.00 98.44 455 PRO A O 1
ATOM 3562 N N . LYS A 1 456 ? -3.006 -17.692 18.423 1.00 98.44 456 LYS A N 1
ATOM 3563 C CA . LYS A 1 456 ? -2.314 -18.210 17.241 1.00 98.44 456 LYS A CA 1
ATOM 3564 C C . LYS A 1 456 ? -3.325 -18.910 16.323 1.00 98.44 456 LYS A C 1
ATOM 3566 O O . LYS A 1 456 ? -4.242 -19.563 16.811 1.00 98.44 456 LYS A O 1
ATOM 3571 N N . ASP A 1 457 ? -3.133 -18.782 15.013 1.00 97.88 457 ASP A N 1
ATOM 3572 C CA . ASP A 1 457 ? -3.960 -19.381 13.964 1.00 97.88 457 ASP A CA 1
ATOM 3573 C C . ASP A 1 457 ? -5.384 -18.812 13.858 1.00 97.88 457 ASP A C 1
ATOM 3575 O O . ASP A 1 457 ? -6.146 -19.258 13.003 1.00 97.88 457 ASP A O 1
ATOM 3579 N N . ALA A 1 458 ? -5.747 -17.806 14.661 1.00 97.69 458 ALA A N 1
ATOM 3580 C CA . ALA A 1 458 ? -7.014 -17.103 14.506 1.00 97.69 458 ALA A CA 1
ATOM 3581 C C . ALA A 1 458 ? -6.988 -16.170 13.283 1.00 97.69 458 ALA A C 1
ATOM 3583 O O . ALA A 1 458 ? -5.964 -15.556 12.964 1.00 97.69 458 ALA A O 1
ATOM 3584 N N . GLU A 1 459 ? -8.135 -16.043 12.613 1.00 98.00 459 GLU A N 1
ATOM 3585 C CA . GLU A 1 459 ? -8.303 -15.113 11.496 1.00 98.00 459 GLU A CA 1
ATOM 3586 C C . GLU A 1 459 ? -8.297 -13.661 11.996 1.00 98.00 459 GLU A C 1
ATOM 3588 O O . GLU A 1 459 ? -8.989 -13.296 12.949 1.00 98.00 459 GLU A O 1
ATOM 3593 N N . ILE A 1 460 ? -7.508 -12.820 11.340 1.00 98.25 460 ILE A N 1
ATOM 3594 C CA . ILE A 1 460 ? -7.397 -11.383 11.561 1.00 98.25 460 ILE A CA 1
ATOM 3595 C C . ILE A 1 460 ? -8.483 -10.712 10.726 1.00 98.25 460 ILE A C 1
ATOM 3597 O O . ILE A 1 460 ? -8.443 -10.717 9.495 1.00 98.25 460 ILE A O 1
ATOM 3601 N N . THR A 1 461 ? -9.450 -10.110 11.411 1.00 97.44 461 THR A N 1
ATOM 3602 C CA . THR A 1 461 ? -10.626 -9.497 10.791 1.00 97.44 461 THR A CA 1
ATOM 3603 C C . THR A 1 461 ? -10.715 -8.017 11.123 1.00 97.44 461 THR A C 1
ATOM 3605 O O . THR A 1 461 ? -10.366 -7.587 12.224 1.00 97.44 461 THR A O 1
ATOM 3608 N N . ILE A 1 462 ? -11.213 -7.233 10.168 1.00 95.62 462 ILE A N 1
ATOM 3609 C CA . ILE A 1 462 ? -11.408 -5.786 10.287 1.00 95.62 462 ILE A CA 1
ATOM 3610 C C . ILE A 1 462 ? -12.863 -5.396 9.999 1.00 95.62 462 ILE A C 1
ATOM 3612 O O . ILE A 1 462 ? -13.618 -6.102 9.334 1.00 95.62 462 ILE A O 1
ATOM 3616 N N . ALA A 1 463 ? -13.272 -4.215 10.446 1.00 91.00 463 ALA A N 1
ATOM 3617 C CA . ALA A 1 463 ? -14.501 -3.590 9.969 1.00 91.00 463 ALA A CA 1
ATOM 3618 C C . ALA A 1 463 ? -14.243 -2.872 8.632 1.00 91.00 463 ALA A C 1
ATOM 3620 O O . ALA A 1 463 ? -13.459 -1.924 8.573 1.00 91.00 463 ALA A O 1
ATOM 3621 N N . TYR A 1 464 ? -14.897 -3.305 7.548 1.00 88.56 464 TYR A N 1
ATOM 3622 C CA . TYR A 1 464 ? -14.823 -2.608 6.256 1.00 88.56 464 TYR A CA 1
ATOM 3623 C C . TYR A 1 464 ? -15.571 -1.283 6.303 1.00 88.56 464 TYR A C 1
ATOM 3625 O O . TYR A 1 464 ? -15.052 -0.265 5.843 1.00 88.56 464 TYR A O 1
ATOM 3633 N N . LEU A 1 465 ? -16.743 -1.314 6.930 1.00 82.69 465 LEU A N 1
ATOM 3634 C CA . LEU A 1 465 ? -17.585 -0.176 7.259 1.00 82.69 465 LEU A CA 1
ATOM 3635 C C . LEU A 1 465 ? -17.700 -0.100 8.778 1.00 82.69 465 LEU A C 1
ATOM 3637 O O . LEU A 1 465 ? -17.664 -1.140 9.433 1.00 82.69 465 LEU A O 1
ATOM 3641 N N . ASP A 1 466 ? -17.836 1.106 9.324 1.00 73.69 466 ASP A N 1
ATOM 3642 C CA . ASP A 1 466 ? -18.061 1.289 10.756 1.00 73.69 466 ASP A CA 1
ATOM 3643 C C . ASP A 1 466 ? -19.403 0.645 11.153 1.00 73.69 466 ASP A C 1
ATOM 3645 O O . ASP A 1 466 ? -20.457 1.124 10.721 1.00 73.69 466 ASP A O 1
ATOM 3649 N N . PRO A 1 467 ? -19.401 -0.438 11.951 1.00 68.25 467 PRO A N 1
ATOM 3650 C CA . PRO A 1 467 ? -20.635 -1.069 12.398 1.00 68.25 467 PRO A CA 1
ATOM 3651 C C . PRO A 1 467 ? -21.314 -0.251 13.508 1.00 68.25 467 PRO A C 1
ATOM 3653 O O . PRO A 1 467 ? -22.389 -0.627 13.959 1.00 68.25 467 PRO A O 1
ATOM 3656 N N . GLY A 1 468 ? -20.719 0.867 13.952 1.00 58.84 468 GLY A N 1
ATOM 3657 C CA . GLY A 1 468 ? -21.252 1.716 15.013 1.00 58.84 468 GLY A CA 1
ATOM 3658 C C . GLY A 1 468 ? -22.478 2.555 14.648 1.00 58.84 468 GLY A C 1
ATOM 3659 O O . GLY A 1 468 ? -22.985 3.322 15.471 1.00 58.84 468 GLY A O 1
ATOM 3660 N N . GLY A 1 469 ? -22.976 2.409 13.420 1.00 59.34 469 GLY A N 1
ATOM 3661 C CA . GLY A 1 469 ? -24.230 2.989 12.966 1.00 59.34 469 GLY A CA 1
ATOM 3662 C C . GLY A 1 469 ? -25.451 2.183 13.413 1.00 59.34 469 GLY A C 1
ATOM 3663 O O . GLY A 1 469 ? -25.478 0.964 13.348 1.00 59.34 469 GLY A O 1
ATOM 3664 N N . ALA A 1 470 ? -26.511 2.898 13.782 1.00 56.97 470 ALA A N 1
ATOM 3665 C CA . ALA A 1 470 ? -27.822 2.385 14.193 1.00 56.97 470 ALA A CA 1
ATOM 3666 C C . ALA A 1 470 ? -28.608 1.580 13.132 1.00 56.97 470 ALA A C 1
ATOM 3668 O O . ALA A 1 470 ? -29.803 1.346 13.312 1.00 56.97 470 ALA A O 1
ATOM 3669 N N . ASP A 1 471 ? -27.999 1.249 11.993 1.00 76.81 471 ASP A N 1
ATOM 3670 C CA . ASP A 1 471 ? -28.705 0.691 10.843 1.00 76.81 471 ASP A CA 1
ATOM 3671 C C . ASP A 1 471 ? -27.925 -0.468 10.213 1.00 76.81 471 ASP A C 1
ATOM 3673 O O . ASP A 1 471 ? -27.144 -0.300 9.272 1.00 76.81 471 ASP A O 1
ATOM 3677 N N . ASN A 1 472 ? -28.150 -1.662 10.763 1.00 83.62 472 ASN A N 1
ATOM 3678 C CA . ASN A 1 472 ? -27.594 -2.900 10.232 1.00 83.62 472 ASN A CA 1
ATOM 3679 C C . ASN A 1 472 ? -28.106 -3.203 8.812 1.00 83.62 472 ASN A C 1
ATOM 3681 O O . ASN A 1 472 ? -27.361 -3.778 8.026 1.00 83.62 472 ASN A O 1
ATOM 3685 N N . ASP A 1 473 ? -29.320 -2.783 8.439 1.00 84.50 473 ASP A N 1
ATOM 3686 C CA . ASP A 1 473 ? -29.833 -2.989 7.076 1.00 84.50 473 ASP A CA 1
ATOM 3687 C C . ASP A 1 473 ? -29.014 -2.173 6.073 1.00 84.50 473 ASP A C 1
ATOM 3689 O O . ASP A 1 473 ? -28.544 -2.699 5.065 1.00 84.50 473 ASP A O 1
ATOM 3693 N N . LEU A 1 474 ? -28.754 -0.900 6.396 1.00 85.06 474 LEU A N 1
ATOM 3694 C CA . LEU A 1 474 ? -27.904 -0.033 5.582 1.00 85.06 474 LEU A CA 1
ATOM 3695 C C . LEU A 1 474 ? -26.475 -0.582 5.470 1.00 85.06 474 LEU A C 1
ATOM 3697 O O . LEU A 1 474 ? -25.886 -0.536 4.387 1.00 85.06 474 LEU A O 1
ATOM 3701 N N . LEU A 1 475 ? -25.919 -1.108 6.567 1.00 86.88 475 LEU A N 1
ATOM 3702 C CA . LEU A 1 475 ? -24.622 -1.788 6.564 1.00 86.88 475 LEU A CA 1
ATOM 3703 C C . LEU A 1 475 ? -24.636 -2.971 5.586 1.00 86.88 475 LEU A C 1
ATOM 3705 O O . LEU A 1 475 ? -23.793 -3.037 4.690 1.00 86.88 475 LEU A O 1
ATOM 3709 N N . GLN A 1 476 ? -25.610 -3.874 5.723 1.00 90.75 476 GLN A N 1
ATOM 3710 C CA . GLN A 1 476 ? -25.749 -5.063 4.882 1.00 90.75 476 GLN A CA 1
ATOM 3711 C C . GLN A 1 476 ? -25.924 -4.699 3.409 1.00 90.75 476 GLN A C 1
ATOM 3713 O O . GLN A 1 476 ? -25.298 -5.322 2.551 1.00 90.75 476 GLN A O 1
ATOM 3718 N N . ASP A 1 477 ? -26.760 -3.711 3.091 1.00 90.69 477 ASP A N 1
ATOM 3719 C CA . ASP A 1 477 ? -26.998 -3.250 1.720 1.00 90.69 477 ASP A CA 1
ATOM 3720 C C . ASP A 1 477 ? -25.777 -2.582 1.109 1.00 90.69 477 ASP A C 1
ATOM 3722 O O . ASP A 1 477 ? -25.486 -2.798 -0.068 1.00 90.69 477 ASP A O 1
ATOM 3726 N N . THR A 1 478 ? -25.013 -1.836 1.904 1.00 88.94 478 THR A N 1
ATOM 3727 C CA . THR A 1 478 ? -23.762 -1.232 1.442 1.00 88.94 478 THR A CA 1
ATOM 3728 C C . THR A 1 478 ? -22.708 -2.302 1.151 1.00 88.94 478 THR A C 1
ATOM 3730 O O . THR A 1 478 ? -22.062 -2.237 0.104 1.00 88.94 478 THR A O 1
ATOM 3733 N N . LEU A 1 479 ? -22.558 -3.307 2.026 1.00 88.31 479 LEU A N 1
ATOM 3734 C CA . LEU A 1 479 ? -21.656 -4.443 1.798 1.00 88.31 479 LEU A CA 1
ATOM 3735 C C . LEU A 1 479 ? -22.056 -5.229 0.548 1.00 88.31 479 LEU A C 1
ATOM 3737 O O . LEU A 1 479 ? -21.221 -5.472 -0.318 1.00 88.31 479 LEU A O 1
ATOM 3741 N N . PHE A 1 480 ? -23.338 -5.554 0.398 1.00 90.44 480 PHE A N 1
ATOM 3742 C CA . PHE A 1 480 ? -23.804 -6.334 -0.744 1.00 90.44 480 PHE A CA 1
ATOM 3743 C C . PHE A 1 480 ? -23.657 -5.569 -2.060 1.00 90.44 480 PHE A C 1
ATOM 3745 O O . PHE A 1 480 ? -23.134 -6.106 -3.033 1.00 90.44 480 PHE A O 1
ATOM 3752 N N . LYS A 1 481 ? -24.054 -4.292 -2.090 1.00 88.06 481 LYS A N 1
ATOM 3753 C CA . LYS A 1 481 ? -23.991 -3.464 -3.300 1.00 88.06 481 LYS A CA 1
ATOM 3754 C C . LYS A 1 481 ? -22.560 -3.206 -3.770 1.00 88.06 481 LYS A C 1
ATOM 3756 O O . LYS A 1 481 ? -22.330 -3.165 -4.975 1.00 88.06 481 LYS A O 1
ATOM 3761 N N . ASN A 1 482 ? -21.629 -2.981 -2.842 1.00 83.25 482 ASN A N 1
ATOM 3762 C CA . ASN A 1 482 ? -20.269 -2.565 -3.187 1.00 83.25 482 ASN A CA 1
ATOM 3763 C C . ASN A 1 482 ? -19.271 -3.729 -3.235 1.00 83.25 482 ASN A C 1
ATOM 3765 O O . ASN A 1 482 ? -18.287 -3.628 -3.957 1.00 83.25 482 ASN A O 1
ATOM 3769 N N . LEU A 1 483 ? -19.498 -4.794 -2.458 1.00 84.19 483 LEU A N 1
ATOM 3770 C CA . LEU A 1 483 ? -18.545 -5.894 -2.255 1.00 84.19 483 LEU A CA 1
ATOM 3771 C C . LEU A 1 483 ? -19.157 -7.286 -2.486 1.00 84.19 483 LEU A C 1
ATOM 3773 O O . LEU A 1 483 ? -18.443 -8.280 -2.413 1.00 84.19 483 LEU A O 1
ATOM 3777 N N . GLY A 1 484 ? -20.460 -7.380 -2.766 1.00 86.56 484 GLY A N 1
ATOM 3778 C CA . GLY A 1 484 ? -21.101 -8.622 -3.205 1.00 86.56 484 GLY A CA 1
ATOM 3779 C C . GLY A 1 484 ? -21.419 -9.644 -2.110 1.00 86.56 484 GLY A C 1
ATOM 3780 O O . GLY A 1 484 ? -21.781 -10.768 -2.446 1.00 86.56 484 GLY A O 1
ATOM 3781 N N . PHE A 1 485 ? -21.329 -9.295 -0.820 1.00 89.62 485 PHE A N 1
ATOM 3782 C CA . PHE A 1 485 ? -21.608 -10.232 0.279 1.00 89.62 485 PHE A CA 1
ATOM 3783 C C . PHE A 1 485 ? -22.495 -9.639 1.388 1.00 89.62 485 PHE A C 1
ATOM 3785 O O . PHE A 1 485 ? -22.629 -8.423 1.526 1.00 89.62 485 PHE A O 1
ATOM 3792 N N . ARG A 1 486 ? -23.108 -10.522 2.187 1.00 92.00 486 ARG A N 1
ATOM 3793 C CA . ARG A 1 486 ? -23.860 -10.198 3.412 1.00 92.00 486 ARG A CA 1
ATOM 3794 C C . ARG A 1 486 ? -23.060 -10.677 4.622 1.00 92.00 486 ARG A C 1
ATOM 3796 O O . ARG A 1 486 ? -22.538 -11.788 4.602 1.00 92.00 486 ARG A O 1
ATOM 3803 N N . CYS A 1 487 ? -22.963 -9.868 5.674 1.00 91.69 487 CYS A N 1
ATOM 3804 C CA . CYS A 1 487 ? -22.221 -10.242 6.879 1.00 91.69 487 CYS A CA 1
ATOM 3805 C C . CYS A 1 487 ? -23.068 -11.157 7.775 1.00 91.69 487 CYS A C 1
ATOM 3807 O O . CYS A 1 487 ? -24.161 -10.774 8.196 1.00 91.69 487 CYS A O 1
ATOM 3809 N N . GLY A 1 488 ? -22.545 -12.344 8.088 1.00 91.81 488 GLY A N 1
ATOM 3810 C CA . GLY A 1 488 ? -23.195 -13.347 8.935 1.00 91.81 488 GLY A CA 1
ATOM 3811 C C . GLY A 1 488 ? -22.747 -13.342 10.399 1.00 91.81 488 GLY A C 1
ATOM 3812 O O . GLY A 1 488 ? -23.049 -14.293 11.113 1.00 91.81 488 GLY A O 1
ATOM 3813 N N . CYS A 1 489 ? -22.011 -12.328 10.864 1.00 91.75 489 CYS A N 1
ATOM 3814 C CA . CYS A 1 489 ? -21.438 -12.327 12.215 1.00 91.75 489 CYS A CA 1
ATOM 3815 C C . CYS A 1 489 ? -22.498 -12.257 13.335 1.00 91.75 489 CYS A C 1
ATOM 3817 O O . CYS A 1 489 ? -23.646 -11.871 13.107 1.00 91.75 489 CYS A O 1
ATOM 3819 N N . LEU A 1 490 ? -22.094 -12.560 14.575 1.00 91.19 490 LEU A N 1
ATOM 3820 C CA . LEU A 1 490 ? -22.987 -12.575 15.745 1.00 91.19 490 LEU A CA 1
ATOM 3821 C C . LEU A 1 490 ? -23.729 -11.248 15.975 1.00 91.19 490 LEU A C 1
ATOM 3823 O O . LEU A 1 490 ? -24.898 -11.276 16.349 1.00 91.19 490 LE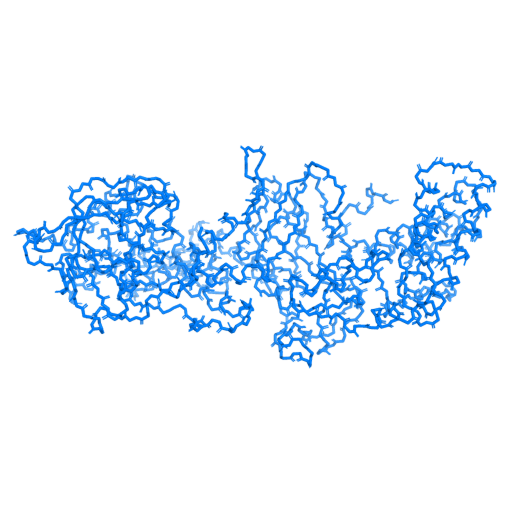U A O 1
ATOM 3827 N N . VAL A 1 491 ? -23.089 -10.102 15.710 1.00 90.50 491 VAL A N 1
ATOM 3828 C CA . VAL A 1 491 ? -23.735 -8.780 15.812 1.00 90.50 491 VAL A CA 1
ATOM 3829 C C . VAL A 1 491 ? -24.863 -8.663 14.788 1.00 90.50 491 VAL A C 1
ATOM 3831 O O . VAL A 1 491 ? -25.998 -8.385 15.159 1.00 90.50 491 VAL A O 1
ATOM 3834 N N . CYS A 1 492 ? -24.599 -8.967 13.515 1.00 90.38 492 CYS A N 1
ATOM 3835 C CA . CYS A 1 492 ? -25.621 -8.916 12.466 1.00 90.38 492 CYS A CA 1
ATOM 3836 C C . CYS A 1 492 ? -26.760 -9.919 12.700 1.00 90.38 492 CYS A C 1
ATOM 3838 O O . CYS A 1 492 ? -27.918 -9.604 12.434 1.00 90.38 492 CYS A O 1
ATOM 3840 N N . GLN A 1 493 ? -26.455 -11.112 13.222 1.00 90.88 493 GLN A N 1
ATOM 3841 C CA . GLN A 1 493 ? -27.470 -12.102 13.593 1.00 90.88 493 GLN A CA 1
ATOM 3842 C C . GLN A 1 493 ? -28.347 -11.621 14.752 1.00 90.88 493 GLN A C 1
ATOM 3844 O O . GLN A 1 493 ? -29.551 -11.879 14.757 1.00 90.88 493 GLN A O 1
ATOM 3849 N N . ALA A 1 494 ? -27.753 -10.953 15.744 1.00 89.44 494 ALA A N 1
ATOM 3850 C CA . ALA A 1 494 ? -28.500 -10.368 16.845 1.00 89.44 494 ALA A CA 1
ATOM 3851 C C . ALA A 1 494 ? -29.375 -9.218 16.337 1.00 89.44 494 ALA A C 1
ATOM 3853 O O . ALA A 1 494 ? -30.569 -9.230 16.610 1.00 89.44 494 ALA A O 1
ATOM 3854 N N . GLU A 1 495 ? -28.831 -8.288 15.548 1.00 86.81 495 GLU A N 1
ATOM 3855 C CA . GLU A 1 495 ? -29.581 -7.187 14.924 1.00 86.81 495 GLU A CA 1
ATOM 3856 C C . GLU A 1 495 ? -30.795 -7.692 14.129 1.00 86.81 495 GLU A C 1
ATOM 3858 O O . GLU A 1 495 ? -31.906 -7.212 14.341 1.00 86.81 495 GLU A O 1
ATOM 3863 N N . ALA A 1 496 ? -30.632 -8.739 13.314 1.00 85.81 496 ALA A N 1
ATOM 3864 C CA . ALA A 1 496 ? -31.718 -9.316 12.516 1.00 85.81 496 ALA A CA 1
ATOM 3865 C C . ALA A 1 496 ? -32.883 -9.902 13.342 1.00 85.81 496 ALA A C 1
ATOM 3867 O O . ALA A 1 496 ? -33.996 -10.027 12.837 1.00 85.81 496 ALA A O 1
ATOM 3868 N N . LYS A 1 497 ? -32.650 -10.278 14.606 1.00 86.38 497 LYS A N 1
ATOM 3869 C CA . LYS A 1 497 ? -33.685 -10.824 15.506 1.00 86.38 497 LYS A CA 1
ATOM 3870 C C . LYS A 1 497 ? -34.475 -9.747 16.244 1.00 86.38 497 LYS A C 1
ATOM 3872 O O . LYS A 1 497 ? -35.388 -10.073 17.000 1.00 86.38 497 LYS A O 1
ATOM 3877 N N . CYS A 1 498 ? -34.109 -8.481 16.087 1.00 77.62 498 CYS A N 1
ATOM 3878 C CA . CYS A 1 498 ? -34.642 -7.423 16.922 1.00 77.62 498 CYS A CA 1
ATOM 3879 C C . CYS A 1 498 ? -35.844 -6.750 16.268 1.00 77.62 498 CYS A C 1
ATOM 3881 O O . CYS A 1 498 ? -35.758 -6.232 15.162 1.00 77.62 498 CYS A O 1
ATOM 3883 N N . THR A 1 499 ? -36.972 -6.755 16.975 1.00 71.81 499 THR A N 1
ATOM 3884 C CA . THR A 1 499 ? -38.272 -6.309 16.450 1.00 71.81 499 THR A CA 1
ATOM 3885 C C . THR A 1 499 ? -38.677 -4.908 16.913 1.00 71.81 499 THR A C 1
ATOM 3887 O O . THR A 1 499 ? -39.680 -4.375 16.448 1.00 71.81 499 THR A O 1
ATOM 3890 N N . THR A 1 500 ? -37.932 -4.314 17.848 1.00 76.38 500 THR A N 1
ATOM 3891 C CA . THR A 1 500 ? -38.203 -2.982 18.411 1.00 76.38 500 THR A CA 1
ATOM 3892 C C . THR A 1 500 ? -37.742 -1.875 17.459 1.00 76.38 500 THR A C 1
ATOM 3894 O O . THR A 1 500 ? -36.658 -1.969 16.882 1.00 76.38 500 THR A O 1
ATOM 3897 N N . ASP A 1 501 ? -38.510 -0.783 17.339 1.00 78.31 501 ASP A N 1
ATOM 3898 C CA . ASP A 1 501 ? -38.127 0.404 16.552 1.00 78.31 501 ASP A CA 1
ATOM 3899 C C . ASP A 1 501 ? -37.012 1.224 17.237 1.00 78.31 501 ASP A C 1
ATOM 3901 O O . ASP A 1 501 ? -37.210 2.306 17.797 1.00 78.31 501 ASP A O 1
ATOM 3905 N N . ARG A 1 502 ? -35.790 0.692 17.174 1.00 81.88 502 ARG A N 1
ATOM 3906 C CA . ARG A 1 502 ? -34.571 1.343 17.676 1.00 81.88 502 ARG A CA 1
ATOM 3907 C C . ARG A 1 502 ? -34.223 2.600 16.902 1.00 81.88 502 ARG A C 1
ATOM 3909 O O . ARG A 1 502 ? -33.673 3.536 17.477 1.00 81.88 502 ARG A O 1
ATOM 3916 N N . LYS A 1 503 ? -34.515 2.629 15.596 1.00 80.00 503 LYS A N 1
ATOM 3917 C CA . LYS A 1 503 ? -34.143 3.744 14.713 1.00 80.00 503 LYS A CA 1
ATOM 3918 C C . LYS A 1 503 ? -34.824 5.028 15.188 1.00 80.00 503 LYS A C 1
ATOM 3920 O O . LYS A 1 503 ? -34.179 6.077 15.260 1.00 80.00 503 LYS A O 1
ATOM 3925 N N . SER A 1 504 ? -36.096 4.938 15.583 1.00 86.38 504 SER A N 1
ATOM 3926 C CA . SER A 1 504 ? -36.822 6.064 16.172 1.00 86.38 504 SER A CA 1
ATOM 3927 C C . SER A 1 504 ? -36.243 6.495 17.524 1.00 86.38 504 SER A C 1
ATOM 3929 O O . SER A 1 504 ? -35.961 7.682 17.702 1.00 86.38 504 SER A O 1
ATOM 3931 N N . LEU A 1 505 ? -35.963 5.556 18.437 1.00 88.00 505 LEU A N 1
ATOM 3932 C CA . LEU A 1 505 ? -35.352 5.859 19.743 1.00 88.00 505 LEU A CA 1
ATOM 3933 C C . LEU A 1 505 ? -33.981 6.538 19.606 1.00 88.00 505 LEU A C 1
ATOM 3935 O O . LEU A 1 505 ? -33.730 7.574 20.223 1.00 88.00 505 LEU A O 1
ATOM 3939 N N . ILE A 1 506 ? -33.112 6.023 18.735 1.00 87.25 506 ILE A N 1
ATOM 3940 C CA . ILE A 1 506 ? -31.786 6.602 18.484 1.00 87.25 506 ILE A CA 1
ATOM 3941 C C . ILE A 1 506 ? -31.906 8.006 17.884 1.00 87.25 506 ILE A C 1
ATOM 3943 O O . ILE A 1 506 ? -31.133 8.900 18.235 1.00 87.25 506 ILE A O 1
ATOM 3947 N N . ARG A 1 507 ? -32.890 8.244 17.007 1.00 88.81 507 ARG A N 1
ATOM 3948 C CA . ARG A 1 507 ? -33.170 9.589 16.490 1.00 88.81 507 ARG A CA 1
ATOM 3949 C C . ARG A 1 507 ? -33.606 10.538 17.607 1.00 88.81 507 ARG A C 1
ATOM 3951 O O . ARG A 1 507 ? -33.092 11.651 17.659 1.00 88.81 507 ARG A O 1
ATOM 3958 N N . THR A 1 508 ? -34.473 10.094 18.516 1.00 92.06 508 THR A N 1
ATOM 3959 C CA . THR A 1 508 ? -34.890 10.871 19.694 1.00 92.06 508 THR A CA 1
ATOM 3960 C C . THR A 1 508 ? -33.697 11.238 20.574 1.00 92.06 508 THR A C 1
ATOM 3962 O O . THR A 1 508 ? -33.547 12.404 20.939 1.00 92.06 508 THR A O 1
ATOM 3965 N N . VAL A 1 509 ? -32.796 10.288 20.841 1.00 91.38 509 VAL A N 1
ATOM 3966 C CA . VAL A 1 509 ? -31.557 10.544 21.591 1.00 91.38 509 VAL A CA 1
ATOM 3967 C C . VAL A 1 509 ? -30.654 11.542 20.870 1.00 91.38 509 VAL A C 1
ATOM 3969 O O . VAL A 1 509 ? -30.183 12.491 21.492 1.00 91.38 509 VAL A O 1
ATOM 3972 N N . ARG A 1 510 ? -30.460 11.414 19.550 1.00 90.62 510 ARG A N 1
ATOM 3973 C CA . ARG A 1 510 ? -29.697 12.411 18.774 1.00 90.62 510 ARG A CA 1
ATOM 3974 C C . ARG A 1 510 ? -30.313 13.806 18.879 1.00 90.62 510 ARG A C 1
ATOM 3976 O O . ARG A 1 510 ? -29.581 14.773 19.077 1.00 90.62 510 ARG A O 1
ATOM 3983 N N . THR A 1 511 ? -31.639 13.921 18.782 1.00 93.56 511 THR A N 1
ATOM 3984 C CA . THR A 1 511 ? -32.346 15.198 18.948 1.00 93.56 511 THR A CA 1
ATOM 3985 C C . THR A 1 511 ? -32.151 15.767 20.353 1.00 93.56 511 THR A C 1
ATOM 3987 O O . THR A 1 511 ? -31.824 16.947 20.482 1.00 93.56 511 THR A O 1
ATOM 3990 N N . PHE A 1 512 ? -32.274 14.942 21.395 1.00 94.00 512 PHE A N 1
ATOM 3991 C CA . PHE A 1 512 ? -32.007 15.344 22.776 1.00 94.00 512 PHE A CA 1
ATOM 3992 C C . PHE A 1 512 ? -30.581 15.893 22.936 1.00 94.00 512 PHE A C 1
ATOM 3994 O O . PHE A 1 512 ? -30.416 17.042 23.345 1.00 94.00 512 PHE A O 1
ATOM 4001 N N . LEU A 1 513 ? -29.564 15.136 22.518 1.00 91.75 513 LEU A N 1
ATOM 4002 C CA . LEU A 1 513 ? -28.155 15.530 22.640 1.00 91.75 513 LEU A CA 1
ATOM 4003 C C . LEU A 1 513 ? -27.843 16.816 21.860 1.00 91.75 513 LEU A C 1
ATOM 4005 O O . LEU A 1 513 ? -27.138 17.693 22.354 1.00 91.75 513 LEU A O 1
ATOM 4009 N N . SER A 1 514 ? -28.426 16.978 20.668 1.00 91.31 514 SER A N 1
ATOM 4010 C CA . SER A 1 514 ? -28.247 18.189 19.854 1.00 91.31 514 SER A CA 1
ATOM 4011 C C . SER A 1 514 ? -28.851 19.450 20.478 1.00 91.31 514 SER A C 1
ATOM 4013 O O . SER A 1 514 ? -28.451 20.557 20.129 1.00 91.31 514 SER A O 1
ATOM 4015 N N . SER A 1 515 ? -29.797 19.298 21.410 1.00 89.19 515 SER A N 1
ATOM 4016 C CA . SER A 1 515 ? -30.450 20.430 22.068 1.00 89.19 515 SER A CA 1
ATOM 4017 C C . SER A 1 515 ? -29.587 21.100 23.143 1.00 89.19 515 SER A C 1
ATOM 4019 O O . SER A 1 515 ? -29.959 22.178 23.601 1.00 89.19 515 SER A O 1
ATOM 4021 N N . GLN A 1 516 ? -28.459 20.480 23.530 1.00 83.62 516 GLN A N 1
ATOM 4022 C CA . GLN A 1 516 ? -27.483 20.995 24.508 1.00 83.62 516 GLN A CA 1
ATOM 4023 C C . GLN A 1 516 ? -28.109 21.454 25.838 1.00 83.62 516 GLN A C 1
ATOM 4025 O O . GLN A 1 516 ? -27.633 22.382 26.489 1.00 83.62 516 GLN A O 1
ATOM 4030 N N . ARG A 1 517 ? -29.216 20.825 26.241 1.00 83.88 517 ARG A N 1
ATOM 4031 C CA . ARG A 1 517 ? -29.922 21.154 27.481 1.00 83.88 517 ARG A CA 1
ATOM 4032 C C . ARG A 1 517 ? -29.228 20.488 28.663 1.00 83.88 517 ARG A C 1
ATOM 4034 O O . ARG A 1 517 ? -28.926 19.306 28.583 1.00 83.88 517 ARG A O 1
ATOM 4041 N N . VAL A 1 518 ? -29.043 21.226 29.755 1.00 85.44 518 VAL A N 1
ATOM 4042 C CA . VAL A 1 518 ? -28.359 20.764 30.977 1.00 85.44 518 VAL A CA 1
ATOM 4043 C C . VAL A 1 518 ? -29.222 20.998 32.214 1.00 85.44 518 VAL A C 1
ATOM 4045 O O . VAL A 1 518 ? -30.052 21.912 32.243 1.00 85.44 518 VAL A O 1
ATOM 4048 N N . GLY A 1 519 ? -29.037 20.168 33.239 1.00 86.06 519 GLY A N 1
ATOM 4049 C CA . GLY A 1 519 ? -29.712 20.292 34.534 1.00 86.06 519 GLY A CA 1
ATOM 4050 C C . GLY A 1 519 ? -30.598 19.098 34.925 1.00 86.06 519 GLY A C 1
ATOM 4051 O O . GLY A 1 519 ? -30.868 18.216 34.106 1.00 86.06 519 GLY A O 1
ATOM 4052 N N . PRO A 1 520 ? -31.101 19.062 36.177 1.00 87.69 520 PRO A N 1
ATOM 4053 C CA . PRO A 1 520 ? -31.641 17.843 36.797 1.00 87.69 520 PRO A CA 1
ATOM 4054 C C . PRO A 1 520 ? -32.832 17.208 36.069 1.00 87.69 520 PRO A C 1
ATOM 4056 O O . PRO A 1 520 ? -32.978 15.989 36.042 1.00 87.69 520 PRO A O 1
ATOM 4059 N N . MET A 1 521 ? -33.695 18.026 35.461 1.00 92.00 521 MET A N 1
ATOM 4060 C CA . MET A 1 521 ? -34.829 17.533 34.673 1.00 92.00 521 MET A CA 1
ATOM 4061 C C . MET A 1 521 ? -34.364 16.791 33.412 1.00 92.00 521 MET A C 1
ATOM 4063 O O . MET A 1 521 ? -34.926 15.754 33.068 1.00 92.00 521 MET A O 1
ATOM 4067 N N . PHE A 1 522 ? -33.331 17.303 32.738 1.00 93.44 522 PHE A N 1
ATOM 4068 C CA . PHE A 1 522 ? -32.786 16.695 31.525 1.00 93.44 522 PHE A CA 1
ATOM 4069 C C . PHE A 1 522 ? -31.960 15.452 31.837 1.00 93.44 522 PHE A C 1
ATOM 4071 O O . PHE A 1 522 ? -32.008 14.506 31.063 1.00 93.44 522 PHE A O 1
ATOM 4078 N N . VAL A 1 523 ? -31.296 15.409 32.997 1.00 93.75 523 VAL A N 1
ATOM 4079 C CA . VAL A 1 523 ? -30.664 14.186 33.513 1.00 93.75 523 VAL A CA 1
ATOM 4080 C C . VAL A 1 523 ? -31.695 13.064 33.645 1.00 93.75 523 VAL A C 1
ATOM 4082 O O . VAL A 1 523 ? -31.513 12.011 33.047 1.00 93.75 523 VAL A O 1
ATOM 4085 N N . ARG A 1 524 ? -32.838 13.313 34.303 1.00 93.56 524 ARG A N 1
ATOM 4086 C CA . ARG A 1 524 ? -33.920 12.311 34.409 1.00 93.56 524 ARG A CA 1
ATOM 4087 C C . ARG A 1 524 ? -34.467 11.879 33.048 1.00 93.56 524 ARG A C 1
ATOM 4089 O O . ARG A 1 524 ? -34.780 10.711 32.846 1.00 93.56 524 ARG A O 1
ATOM 4096 N N . GLN A 1 525 ? -34.597 12.820 32.113 1.00 94.94 525 GLN A N 1
ATOM 4097 C CA . GLN A 1 525 ? -35.035 12.512 30.752 1.00 94.94 525 GLN A CA 1
ATOM 4098 C C . GLN A 1 525 ? -34.014 11.632 30.013 1.00 94.94 525 GLN A C 1
ATOM 4100 O O . GLN A 1 525 ? -34.404 10.693 29.324 1.00 94.94 525 GLN A O 1
ATOM 4105 N N . ALA A 1 526 ? -32.722 11.921 30.159 1.00 95.50 526 ALA A N 1
ATOM 4106 C CA . ALA A 1 526 ? -31.647 11.133 29.576 1.00 95.50 526 ALA A CA 1
ATOM 4107 C C . ALA A 1 526 ? -31.564 9.729 30.189 1.00 95.50 526 ALA A C 1
ATOM 4109 O O . ALA A 1 526 ? -31.382 8.770 29.445 1.00 95.50 526 ALA A O 1
ATOM 4110 N N . GLU A 1 527 ? -31.754 9.590 31.505 1.00 95.75 527 GLU A N 1
ATOM 4111 C CA . GLU A 1 527 ? -31.842 8.285 32.173 1.00 95.75 527 GLU A CA 1
ATOM 4112 C C . GLU A 1 527 ? -33.002 7.450 31.617 1.00 95.75 527 GLU A C 1
ATOM 4114 O O . GLU A 1 527 ? -32.804 6.287 31.278 1.00 95.75 527 GLU A O 1
ATOM 4119 N N . ALA A 1 528 ? -34.189 8.047 31.451 1.00 95.56 528 ALA A N 1
ATOM 4120 C CA . ALA A 1 528 ? -35.335 7.357 30.858 1.00 95.56 528 ALA A CA 1
ATOM 4121 C C . ALA A 1 528 ? -35.038 6.884 29.424 1.00 95.56 528 ALA A C 1
ATOM 4123 O O . ALA A 1 528 ? -35.244 5.718 29.103 1.00 95.56 528 ALA A O 1
ATOM 4124 N N . LEU A 1 529 ? -34.458 7.754 28.587 1.00 95.19 529 LEU A N 1
ATOM 4125 C CA . LEU A 1 529 ? -34.059 7.392 27.222 1.00 95.19 529 LEU A CA 1
ATOM 4126 C C . LEU A 1 529 ? -32.985 6.295 27.185 1.00 95.19 529 LEU A C 1
ATOM 4128 O O . LEU A 1 529 ? -32.979 5.478 26.264 1.00 95.19 529 LEU A O 1
ATOM 4132 N N . ALA A 1 530 ? -32.064 6.283 28.151 1.00 94.50 530 ALA A N 1
ATOM 4133 C CA . ALA A 1 530 ? -31.051 5.241 28.264 1.00 94.50 530 ALA A CA 1
ATOM 4134 C C . ALA A 1 530 ? -31.689 3.883 28.585 1.00 94.50 530 ALA A C 1
ATOM 4136 O O . ALA A 1 530 ? -31.362 2.898 27.928 1.00 94.50 530 ALA A O 1
ATOM 4137 N N . VAL A 1 531 ? -32.642 3.841 29.521 1.00 93.50 531 VAL A N 1
ATOM 4138 C CA . VAL A 1 531 ? -33.389 2.622 29.872 1.00 93.50 531 VAL A CA 1
ATOM 4139 C C . VAL A 1 531 ? -34.207 2.106 28.686 1.00 93.50 531 VAL A C 1
ATOM 4141 O O . VAL A 1 531 ? -34.098 0.927 28.353 1.00 93.50 531 VAL A O 1
ATOM 4144 N N . ASP A 1 532 ? -34.948 2.981 27.997 1.00 93.06 532 ASP A N 1
ATOM 4145 C CA . ASP A 1 532 ? -35.737 2.609 26.810 1.00 93.06 532 ASP A CA 1
ATOM 4146 C C . ASP A 1 532 ? -34.848 1.985 25.717 1.00 93.06 532 ASP A C 1
ATOM 4148 O O . ASP A 1 532 ? -35.212 1.010 25.052 1.00 93.06 532 ASP A O 1
ATOM 4152 N N . LEU A 1 533 ? -33.645 2.538 25.529 1.00 90.88 533 LEU A N 1
ATOM 4153 C CA . LEU A 1 533 ? -32.660 1.993 24.601 1.00 90.88 533 LEU A CA 1
ATOM 4154 C C . LEU A 1 533 ? -32.100 0.645 25.064 1.00 90.88 533 LEU A C 1
ATOM 4156 O O . LEU A 1 533 ? -31.962 -0.260 24.242 1.00 90.88 533 LEU A O 1
ATOM 4160 N N . GLU A 1 534 ? -31.770 0.488 26.345 1.00 91.69 534 GLU A N 1
ATOM 4161 C CA . GLU A 1 534 ? -31.283 -0.785 26.882 1.00 91.69 534 GLU A CA 1
ATOM 4162 C C . GLU A 1 534 ? -32.321 -1.899 26.733 1.00 91.69 534 GLU A C 1
ATOM 4164 O O . GLU A 1 534 ? -31.969 -3.009 26.329 1.00 91.69 534 GLU A O 1
ATOM 4169 N N . GLU A 1 535 ? -33.601 -1.601 26.955 1.00 91.56 535 GLU A N 1
ATOM 4170 C CA . GLU A 1 535 ? -34.695 -2.544 26.716 1.00 91.56 535 GLU A CA 1
ATOM 4171 C C . GLU A 1 535 ? -34.777 -2.935 25.232 1.00 91.56 535 GLU A C 1
ATOM 4173 O O . GLU A 1 535 ? -34.819 -4.125 24.888 1.00 91.56 535 GLU A O 1
ATOM 4178 N N . ALA A 1 536 ? -34.685 -1.949 24.333 1.00 89.06 536 ALA A N 1
ATOM 4179 C CA . ALA A 1 536 ? -34.672 -2.177 22.889 1.00 89.06 536 ALA A CA 1
ATOM 4180 C C . ALA A 1 536 ? -33.464 -3.010 22.414 1.00 89.06 536 ALA A C 1
ATOM 4182 O O . ALA A 1 536 ? -33.542 -3.660 21.364 1.00 89.06 536 ALA A O 1
ATOM 4183 N N . TYR A 1 537 ? -32.366 -3.023 23.176 1.00 88.75 537 TYR A N 1
ATOM 4184 C CA . TYR A 1 537 ? -31.134 -3.783 22.933 1.00 88.75 537 TYR A CA 1
ATOM 4185 C C . TYR A 1 537 ? -30.933 -4.969 23.893 1.00 88.75 537 TYR A C 1
ATOM 4187 O O . TYR A 1 537 ? -29.847 -5.551 23.925 1.00 88.75 537 TYR A O 1
ATOM 4195 N N . SER A 1 538 ? -31.973 -5.391 24.616 1.00 90.25 538 SER A N 1
ATOM 4196 C CA . SER A 1 538 ? -31.907 -6.449 25.638 1.00 90.25 538 SER A CA 1
ATOM 4197 C C . SER A 1 538 ? -31.195 -7.727 25.175 1.00 90.25 538 SER A C 1
ATOM 4199 O O . SER A 1 538 ? -30.347 -8.254 25.896 1.00 90.25 538 SER A O 1
ATOM 4201 N N . LEU A 1 539 ? -31.448 -8.184 23.941 1.00 89.25 539 LEU A N 1
ATOM 4202 C CA . LEU A 1 539 ? -30.751 -9.340 23.365 1.00 89.25 539 LEU A CA 1
ATOM 4203 C C . LEU A 1 539 ? -29.232 -9.118 23.260 1.00 89.25 539 LEU A C 1
ATOM 4205 O O . LEU A 1 539 ? -28.469 -10.002 23.642 1.00 89.25 539 LEU A O 1
ATOM 4209 N N . HIS A 1 540 ? -28.786 -7.949 22.788 1.00 90.25 540 HIS A N 1
ATOM 4210 C CA . HIS A 1 540 ? -27.354 -7.640 22.666 1.00 90.25 540 HIS A CA 1
ATOM 4211 C C . HIS A 1 540 ? -26.690 -7.637 24.039 1.00 90.25 540 HIS A C 1
ATOM 4213 O O . HIS A 1 540 ? -25.692 -8.325 24.239 1.00 90.25 540 HIS A O 1
ATOM 4219 N N . LEU A 1 541 ? -27.304 -6.943 25.001 1.00 91.38 541 LEU A N 1
ATOM 4220 C CA . LEU A 1 541 ? -26.804 -6.852 26.371 1.00 91.38 541 LEU A CA 1
ATOM 4221 C C . LEU A 1 541 ? -26.729 -8.227 27.049 1.00 91.38 541 LEU A C 1
ATOM 4223 O O . LEU A 1 541 ? -25.739 -8.517 27.715 1.00 91.38 541 LEU A O 1
ATOM 4227 N N . SER A 1 542 ? -27.723 -9.098 26.837 1.00 92.19 542 SER A N 1
ATOM 4228 C CA . SER A 1 542 ? -27.729 -10.461 27.396 1.00 92.19 542 SER A CA 1
ATOM 4229 C C . SER A 1 542 ? -26.610 -11.351 26.843 1.00 92.19 542 SER A C 1
ATOM 4231 O O . SER A 1 542 ? -26.098 -12.216 27.549 1.00 92.19 542 SER A O 1
ATOM 4233 N N . LEU A 1 543 ? -26.203 -11.114 25.593 1.00 91.75 543 LEU A N 1
ATOM 4234 C CA . LEU A 1 543 ? -25.118 -11.828 24.919 1.00 91.75 543 LEU A CA 1
ATOM 4235 C C . LEU A 1 543 ? -23.752 -11.144 25.109 1.00 91.75 543 LEU A C 1
ATOM 4237 O O . LEU A 1 543 ? -22.743 -11.645 24.616 1.00 91.75 543 LEU A O 1
ATOM 4241 N N . GLY A 1 544 ? -23.707 -9.993 25.790 1.00 92.81 544 GLY A N 1
ATOM 4242 C CA . GLY A 1 544 ? -22.509 -9.162 25.913 1.00 92.81 544 GLY A CA 1
ATOM 4243 C C . GLY A 1 544 ? -22.032 -8.558 24.588 1.00 92.81 544 GLY A C 1
ATOM 4244 O O . GLY A 1 544 ? -20.865 -8.205 24.474 1.00 92.81 544 GLY A O 1
ATOM 4245 N N . LEU A 1 545 ? -22.896 -8.475 23.572 1.00 92.75 545 LEU A N 1
ATOM 4246 C CA . LEU A 1 545 ? -22.564 -7.891 22.273 1.00 92.75 545 LEU A CA 1
ATOM 4247 C C . LEU A 1 545 ? -22.580 -6.357 22.340 1.00 92.75 545 LEU A C 1
ATOM 4249 O O . LEU A 1 545 ? -23.393 -5.785 23.071 1.00 92.75 545 LEU A O 1
ATOM 4253 N N . PRO A 1 546 ? -21.736 -5.676 21.545 1.00 91.88 546 PRO A N 1
ATOM 4254 C CA . PRO A 1 546 ? -21.724 -4.223 21.506 1.00 91.88 546 PRO A CA 1
ATOM 4255 C C . PRO A 1 546 ? -23.035 -3.674 20.925 1.00 91.88 546 PRO A C 1
ATOM 4257 O O . PRO A 1 546 ? -23.499 -4.099 19.870 1.00 91.88 546 PRO A O 1
ATOM 4260 N N . CYS A 1 547 ? -23.600 -2.679 21.602 1.00 89.12 547 CYS A N 1
ATOM 4261 C CA . CYS A 1 547 ? -24.767 -1.895 21.207 1.00 89.12 547 CYS A CA 1
ATOM 4262 C C . CYS A 1 547 ? -24.423 -0.399 21.302 1.00 89.12 547 CYS A C 1
ATOM 4264 O O . CYS A 1 547 ? -25.010 0.384 22.051 1.00 89.12 547 CYS A O 1
ATOM 4266 N N . VAL A 1 548 ? -23.420 0.007 20.526 1.00 82.62 548 VAL A N 1
ATOM 4267 C CA . VAL A 1 548 ? -22.806 1.346 20.568 1.00 82.62 548 VAL A CA 1
ATOM 4268 C C . VAL A 1 548 ? -23.769 2.501 20.275 1.00 82.62 548 VAL A C 1
ATOM 4270 O O . VAL A 1 548 ? -23.492 3.630 20.673 1.00 82.62 548 VAL A O 1
ATOM 4273 N N . GLY A 1 549 ? -24.942 2.230 19.690 1.00 84.81 549 GLY A N 1
ATOM 4274 C CA . GLY A 1 549 ? -26.027 3.206 19.552 1.00 84.81 549 GLY A CA 1
ATOM 4275 C C . GLY A 1 549 ? -26.530 3.786 20.884 1.00 84.81 549 GLY A C 1
ATOM 4276 O O . GLY A 1 549 ? -27.010 4.917 20.897 1.00 84.81 549 GLY A O 1
ATOM 4277 N N . ILE A 1 550 ? -26.369 3.061 22.000 1.00 90.31 550 ILE A N 1
ATOM 4278 C CA . ILE A 1 550 ? -26.715 3.537 23.354 1.00 90.31 550 ILE A CA 1
ATOM 4279 C C . ILE A 1 550 ? -25.620 4.441 23.929 1.00 90.31 550 ILE A C 1
ATOM 4281 O O . ILE A 1 550 ? -25.883 5.324 24.738 1.00 90.31 550 ILE A O 1
ATOM 4285 N N . SER A 1 551 ? -24.369 4.271 23.503 1.00 92.12 551 SER A N 1
ATOM 4286 C CA . SER A 1 551 ? -23.233 4.932 24.145 1.00 92.12 551 SER A CA 1
ATOM 4287 C C . SER A 1 551 ? -23.340 6.463 24.272 1.00 92.12 551 SER A C 1
ATOM 4289 O O . SER A 1 551 ? -22.971 6.966 25.335 1.00 92.12 551 SER A O 1
ATOM 4291 N N . PRO A 1 552 ? -23.838 7.225 23.276 1.00 93.06 552 PRO A N 1
ATOM 4292 C CA . PRO A 1 552 ? -23.883 8.683 23.372 1.00 93.06 552 PRO A CA 1
ATOM 4293 C C . PRO A 1 552 ? -24.677 9.219 24.572 1.00 93.06 552 PRO A C 1
ATOM 4295 O O . PRO A 1 552 ? -24.257 10.209 25.168 1.00 93.06 552 PRO A O 1
ATOM 4298 N N . ILE A 1 553 ? -25.792 8.578 24.956 1.00 94.69 553 ILE A N 1
ATOM 4299 C CA . ILE A 1 553 ? -26.588 9.046 26.104 1.00 94.69 553 ILE A CA 1
ATOM 4300 C C . ILE A 1 553 ? -25.881 8.746 27.431 1.00 94.69 553 ILE A C 1
ATOM 4302 O O . ILE A 1 553 ? -25.856 9.600 28.314 1.00 94.69 553 ILE A O 1
ATOM 4306 N N . TRP A 1 554 ? -25.215 7.589 27.542 1.00 96.19 554 TRP A N 1
ATOM 4307 C CA . TRP A 1 554 ? -24.416 7.240 28.720 1.00 96.19 554 TRP A CA 1
ATOM 4308 C C . TRP A 1 554 ? -23.170 8.118 28.874 1.00 96.19 554 TRP A C 1
ATOM 4310 O O . TRP A 1 554 ? -22.842 8.511 29.989 1.00 96.19 554 TRP A O 1
ATOM 4320 N N . GLN A 1 555 ? -22.506 8.480 27.771 1.00 94.50 555 GLN A N 1
ATOM 4321 C CA . GLN A 1 555 ? -21.398 9.443 27.790 1.00 94.50 555 GLN A CA 1
ATOM 4322 C C . GLN A 1 555 ? -21.855 10.811 28.296 1.00 94.50 555 GLN A C 1
ATOM 4324 O O . GLN A 1 555 ? -21.191 11.407 29.143 1.00 94.50 555 GLN A O 1
ATOM 4329 N N . TRP A 1 556 ? -22.998 11.289 27.795 1.00 95.31 556 TRP A N 1
ATOM 4330 C CA . TRP A 1 556 ? -23.569 12.562 28.219 1.00 95.31 556 TRP A CA 1
ATOM 4331 C C . TRP A 1 556 ? -23.914 12.548 29.714 1.00 95.31 556 TRP A C 1
ATOM 4333 O O . TRP A 1 556 ? -23.468 13.426 30.446 1.00 95.31 556 TRP A O 1
ATOM 4343 N N . LEU A 1 557 ? -24.606 11.5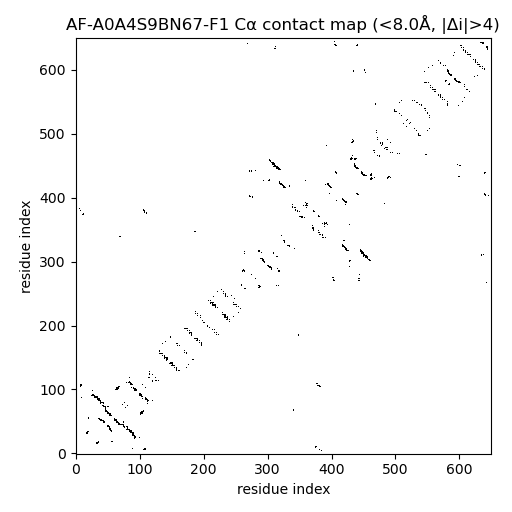06 30.194 1.00 95.69 557 LEU A N 1
ATOM 4344 C CA . LEU A 1 557 ? -24.907 11.334 31.621 1.00 95.69 557 LEU A CA 1
ATOM 4345 C C . LEU A 1 557 ? -23.633 11.298 32.477 1.00 95.69 557 LEU A C 1
ATOM 4347 O O . LEU A 1 557 ? -23.567 11.971 33.502 1.00 95.69 557 LEU A O 1
ATOM 4351 N N . CYS A 1 558 ? -22.606 10.563 32.041 1.00 94.69 558 CYS A N 1
ATOM 4352 C CA . CYS A 1 558 ? -21.323 10.490 32.740 1.00 94.69 558 CYS A CA 1
ATOM 4353 C C . CYS A 1 558 ? -20.683 11.876 32.903 1.00 94.69 558 CYS A C 1
ATOM 4355 O O . CYS A 1 558 ? -20.203 12.212 33.985 1.00 94.69 558 CYS A O 1
ATOM 4357 N N . GLN A 1 559 ? -20.696 12.691 31.845 1.00 91.31 559 GLN A N 1
ATOM 4358 C CA . GLN A 1 559 ? -20.159 14.048 31.879 1.00 91.31 559 GLN A CA 1
ATOM 4359 C C . GLN A 1 559 ? -20.963 14.961 32.816 1.00 91.31 559 GLN A C 1
ATOM 4361 O O . GLN A 1 559 ? -20.367 15.689 33.609 1.00 91.31 559 GLN A O 1
ATOM 4366 N N . GLU A 1 560 ? -22.294 14.911 32.765 1.00 92.56 560 GLU A N 1
ATOM 4367 C CA . GLU A 1 560 ? -23.149 15.731 33.631 1.00 92.56 560 GLU A CA 1
ATOM 4368 C C . GLU A 1 560 ? -22.968 15.377 35.110 1.00 92.56 560 GLU A C 1
ATOM 4370 O O . GLU A 1 560 ? -22.760 16.265 35.936 1.00 92.56 560 GLU A O 1
ATOM 4375 N N . TYR A 1 561 ? -22.967 14.088 35.459 1.00 93.00 561 TYR A N 1
ATOM 4376 C CA . TYR A 1 561 ? -22.732 13.665 36.841 1.00 93.00 561 TYR A CA 1
ATOM 4377 C C . TYR A 1 561 ? -21.323 14.003 37.327 1.00 93.00 561 TYR A C 1
ATOM 4379 O O . TYR A 1 561 ? -21.150 14.370 38.490 1.00 93.00 561 TYR A O 1
ATOM 4387 N N . PHE A 1 562 ? -20.327 13.975 36.438 1.00 88.94 562 PHE A N 1
ATOM 4388 C CA . PHE A 1 562 ? -18.974 14.408 36.775 1.00 88.94 562 PHE A CA 1
ATOM 4389 C C . PHE A 1 562 ? -18.920 15.897 37.129 1.00 88.94 562 PHE A C 1
ATOM 4391 O O . PHE A 1 562 ? -18.254 16.272 38.096 1.00 88.94 562 PHE A O 1
ATOM 4398 N N . LEU A 1 563 ? -19.641 16.743 36.386 1.00 87.94 563 LEU A N 1
ATOM 4399 C CA . LEU A 1 563 ? -19.759 18.175 36.683 1.00 87.94 563 LEU A CA 1
ATOM 4400 C C . LEU A 1 563 ? -20.528 18.441 37.983 1.00 87.94 563 LEU A C 1
ATOM 4402 O O . LEU A 1 563 ? -20.212 19.392 38.695 1.00 87.94 563 LEU A O 1
ATOM 4406 N N . LEU A 1 564 ? -21.510 17.597 38.304 1.00 89.19 564 LEU A N 1
ATOM 4407 C CA . LEU A 1 564 ? -22.265 17.658 39.558 1.00 89.19 564 LEU A CA 1
ATOM 4408 C C . LEU A 1 564 ? -21.493 17.096 40.764 1.00 89.19 564 LEU A C 1
ATOM 4410 O O . LEU A 1 564 ? -21.929 17.291 41.896 1.00 89.19 564 LEU A O 1
ATOM 4414 N N . GLY A 1 565 ? -20.360 16.422 40.542 1.00 87.06 565 GLY A N 1
ATOM 4415 C CA . GLY A 1 565 ? -19.582 15.773 41.598 1.00 87.06 565 GLY A CA 1
ATOM 4416 C C . GLY A 1 565 ? -20.244 14.517 42.175 1.00 87.06 565 GLY A C 1
ATOM 4417 O O . GLY A 1 565 ? -19.904 14.113 43.284 1.00 87.06 565 GLY A O 1
ATOM 4418 N N . ASP A 1 566 ? -21.180 13.902 41.448 1.00 92.50 566 ASP A N 1
ATOM 4419 C CA . ASP A 1 566 ? -21.889 12.695 41.885 1.00 92.50 566 ASP A CA 1
ATOM 4420 C C . ASP A 1 566 ? -21.082 11.438 41.528 1.00 92.50 566 ASP A C 1
ATOM 4422 O O . ASP A 1 566 ? -21.177 10.889 40.428 1.00 92.50 566 ASP A O 1
ATOM 4426 N N . ARG A 1 567 ? -20.231 11.018 42.468 1.00 92.38 567 ARG A N 1
ATOM 4427 C CA . ARG A 1 567 ? -19.241 9.948 42.287 1.00 92.38 567 ARG A CA 1
ATOM 4428 C C . ARG A 1 567 ? -19.868 8.614 41.872 1.00 92.38 567 ARG A C 1
ATOM 4430 O O . ARG A 1 567 ? -19.417 8.012 40.900 1.00 92.38 567 ARG A O 1
ATOM 4437 N N . ASP A 1 568 ? -20.926 8.179 42.550 1.00 93.88 568 ASP A N 1
ATOM 4438 C CA . ASP A 1 568 ? -21.556 6.880 42.276 1.00 93.88 568 ASP A CA 1
ATOM 4439 C C . ASP A 1 568 ? -22.217 6.859 40.896 1.00 93.88 568 ASP A C 1
ATOM 4441 O O . ASP A 1 568 ? -22.159 5.858 40.174 1.00 93.88 568 ASP A O 1
ATOM 4445 N N . GLN A 1 569 ? -22.788 7.991 40.482 1.00 95.19 569 GLN A N 1
ATOM 4446 C CA . GLN A 1 569 ? -23.393 8.093 39.163 1.00 95.19 569 GLN A CA 1
ATOM 4447 C C . GLN A 1 569 ? -22.365 8.201 38.040 1.00 95.19 569 GLN A C 1
ATOM 4449 O O . GLN A 1 569 ? -22.615 7.670 36.955 1.00 95.19 569 GLN A O 1
ATOM 4454 N N . VAL A 1 570 ? -21.203 8.816 38.283 1.00 94.38 570 VAL A N 1
ATOM 4455 C CA . VAL A 1 570 ? -20.073 8.777 37.341 1.00 94.38 570 VAL A CA 1
ATOM 4456 C C . VAL A 1 570 ? -19.608 7.342 37.130 1.00 94.38 570 VAL A C 1
ATOM 4458 O O . VAL A 1 570 ? -19.520 6.913 35.979 1.00 94.38 570 VAL A O 1
ATOM 4461 N N . GLU A 1 571 ? -19.372 6.585 38.207 1.00 95.62 571 GLU A N 1
ATOM 4462 C CA . GLU A 1 571 ? -18.960 5.180 38.106 1.00 95.62 571 GLU A CA 1
ATOM 4463 C C . GLU A 1 571 ? -19.997 4.365 37.325 1.00 95.62 571 GLU A C 1
ATOM 4465 O O . GLU A 1 571 ? -19.655 3.714 36.336 1.00 95.62 571 GLU A O 1
ATOM 4470 N N . ARG A 1 572 ? -21.281 4.478 37.690 1.00 96.44 572 ARG A N 1
ATOM 4471 C CA . ARG A 1 572 ? -22.383 3.787 37.004 1.00 96.44 572 ARG A CA 1
ATOM 4472 C C . ARG A 1 572 ? -22.417 4.100 35.508 1.00 96.44 572 ARG A C 1
ATOM 4474 O O . ARG A 1 572 ? -22.510 3.188 34.688 1.00 96.44 572 ARG A O 1
ATOM 4481 N N . CYS A 1 573 ? -22.354 5.379 35.138 1.00 97.12 573 CYS A N 1
ATOM 4482 C CA . CYS A 1 573 ? -22.436 5.785 33.737 1.00 97.12 573 CYS A CA 1
ATOM 4483 C C . CYS A 1 573 ? -21.199 5.341 32.950 1.00 97.12 573 CYS A C 1
ATOM 4485 O O . CYS A 1 573 ? -21.348 4.827 31.842 1.00 97.12 573 CYS A O 1
ATOM 4487 N N . ALA A 1 574 ? -19.997 5.478 33.517 1.00 97.12 574 ALA A N 1
ATOM 4488 C CA . ALA A 1 574 ? -18.767 5.014 32.886 1.00 97.12 574 ALA A CA 1
ATOM 4489 C C . ALA A 1 574 ? -18.787 3.492 32.675 1.00 97.12 574 ALA A C 1
ATOM 4491 O O . ALA A 1 574 ? -18.532 3.032 31.563 1.00 97.12 574 ALA A O 1
ATOM 4492 N N . MET A 1 575 ? -19.191 2.712 33.682 1.00 97.12 575 MET A N 1
ATOM 4493 C CA . MET A 1 575 ? -19.356 1.259 33.559 1.00 97.12 575 MET A CA 1
ATOM 4494 C C . MET A 1 575 ? -20.399 0.884 32.501 1.00 97.12 575 MET A C 1
ATOM 4496 O O . MET A 1 575 ? -20.168 -0.028 31.707 1.00 97.12 575 MET A O 1
ATOM 4500 N N . ASN A 1 576 ? -21.508 1.624 32.405 1.00 96.75 576 ASN A N 1
ATOM 4501 C CA . ASN A 1 576 ? -22.492 1.417 31.343 1.00 96.75 576 ASN A CA 1
ATOM 4502 C C . ASN A 1 576 ? -21.933 1.743 29.954 1.00 96.75 576 ASN A C 1
ATOM 4504 O O . ASN A 1 576 ? -22.215 1.002 29.014 1.00 96.75 576 ASN A O 1
ATOM 4508 N N . VAL A 1 577 ? -21.087 2.772 29.803 1.00 96.94 577 VAL A N 1
ATOM 4509 C CA . VAL A 1 577 ? -20.370 3.014 28.537 1.00 96.94 577 VAL A CA 1
ATOM 4510 C C . VAL A 1 577 ? -19.519 1.798 28.161 1.00 96.94 577 VAL A C 1
ATOM 4512 O O . VAL A 1 577 ? -19.558 1.386 27.004 1.00 96.94 577 VAL A O 1
ATOM 4515 N N . LEU A 1 578 ? -18.787 1.195 29.101 1.00 97.56 578 LEU A N 1
ATOM 4516 C CA . LEU A 1 578 ? -17.967 0.003 28.835 1.00 97.56 578 LEU A CA 1
ATOM 4517 C C . LEU A 1 578 ? -18.838 -1.204 28.452 1.00 97.56 578 LEU A C 1
ATOM 4519 O O . LEU A 1 578 ? -18.595 -1.842 27.424 1.00 97.56 578 LEU A O 1
ATOM 4523 N N . LYS A 1 579 ? -19.916 -1.440 29.206 1.00 96.38 579 LYS A N 1
ATOM 4524 C CA . LYS A 1 579 ? -20.885 -2.519 28.975 1.00 96.38 579 LYS A CA 1
ATOM 4525 C C . LYS A 1 579 ? -21.524 -2.450 27.589 1.00 96.38 579 LYS A C 1
ATOM 4527 O O . LYS A 1 579 ? -21.549 -3.454 26.883 1.00 96.38 579 LYS A O 1
ATOM 4532 N N . VAL A 1 580 ? -22.012 -1.281 27.159 1.00 94.62 580 VAL A N 1
ATOM 4533 C CA . VAL A 1 580 ? -22.656 -1.139 25.834 1.00 94.62 580 VAL A CA 1
ATOM 4534 C C . VAL A 1 580 ? -21.662 -1.233 24.674 1.00 94.62 580 VAL A C 1
ATOM 4536 O O . VAL A 1 580 ? -22.072 -1.396 23.529 1.00 94.62 580 VAL A O 1
ATOM 4539 N N . HIS A 1 581 ? -20.358 -1.165 24.946 1.00 95.06 581 HIS A N 1
ATOM 4540 C CA . HIS A 1 581 ? -19.305 -1.490 23.982 1.00 95.06 581 HIS A CA 1
ATOM 4541 C C . HIS A 1 581 ? -18.868 -2.960 24.048 1.00 95.06 581 HIS A C 1
ATOM 4543 O O . HIS A 1 581 ? -17.913 -3.331 23.376 1.00 95.06 581 HIS A O 1
ATOM 4549 N N . GLY A 1 582 ? -19.549 -3.807 24.824 1.00 95.19 582 GLY A N 1
ATOM 4550 C CA . GLY A 1 582 ? -19.254 -5.237 24.915 1.00 95.19 582 GLY A CA 1
ATOM 4551 C C . GLY A 1 582 ? -18.056 -5.585 25.802 1.00 95.19 582 GLY A C 1
ATOM 4552 O O . GLY A 1 582 ? -17.569 -6.713 25.729 1.00 95.19 582 GLY A O 1
ATOM 4553 N N . TYR A 1 583 ? -17.574 -4.646 26.625 1.00 97.06 583 TYR A N 1
ATOM 4554 C CA . TYR A 1 583 ? -16.561 -4.925 27.644 1.00 97.06 583 TYR A CA 1
ATOM 4555 C C . TYR A 1 583 ? -17.220 -5.370 28.946 1.00 97.06 583 TYR A C 1
ATOM 4557 O O . TYR A 1 583 ? -18.186 -4.748 29.397 1.00 97.06 583 TYR A O 1
ATOM 4565 N N . LYS A 1 584 ? -16.673 -6.409 29.581 1.00 96.06 584 LYS A N 1
ATOM 4566 C CA . LYS A 1 584 ? -17.025 -6.754 30.966 1.00 96.06 584 LYS A CA 1
ATOM 4567 C C . LYS A 1 584 ? -15.890 -6.321 31.873 1.00 96.06 584 LYS A C 1
ATOM 4569 O O . LYS A 1 584 ? -14.733 -6.649 31.613 1.00 96.06 584 LYS A O 1
ATOM 4574 N N . VAL A 1 585 ? -16.242 -5.559 32.900 1.00 96.38 585 VAL A N 1
ATOM 4575 C CA . VAL A 1 585 ? -15.285 -4.972 33.831 1.00 96.38 585 VAL A CA 1
ATOM 4576 C C . VAL A 1 585 ? -15.666 -5.380 35.236 1.00 96.38 585 VAL A C 1
ATOM 4578 O O . VAL A 1 585 ? -16.792 -5.140 35.666 1.00 96.38 585 VAL A O 1
ATOM 4581 N N . GLU A 1 586 ? -14.726 -6.002 35.933 1.00 95.56 586 GLU A N 1
ATOM 4582 C CA . GLU A 1 586 ? -14.894 -6.437 37.317 1.00 95.56 586 GLU A CA 1
ATOM 4583 C C . GLU A 1 586 ? -13.735 -5.881 38.140 1.00 95.56 586 GLU A C 1
ATOM 4585 O O . GLU A 1 586 ? -12.581 -5.910 37.709 1.00 95.56 586 GLU A O 1
ATOM 4590 N N . ILE A 1 587 ? -14.050 -5.337 39.314 1.00 94.69 587 ILE A N 1
ATOM 4591 C CA . ILE A 1 587 ? -13.062 -4.770 40.230 1.00 94.69 587 ILE A CA 1
ATOM 4592 C C . ILE A 1 587 ? -12.931 -5.717 41.417 1.00 94.69 587 ILE A C 1
ATOM 4594 O O . ILE A 1 587 ? -13.866 -5.874 42.201 1.00 94.69 587 ILE A O 1
ATOM 4598 N N . GLU A 1 588 ? -11.757 -6.323 41.565 1.00 91.81 588 GLU A N 1
ATOM 4599 C CA . GLU A 1 588 ? -11.431 -7.197 42.691 1.00 91.81 588 GLU A CA 1
ATOM 4600 C C . GLU A 1 588 ? -10.292 -6.577 43.504 1.00 91.81 588 GLU A C 1
ATOM 4602 O O . GLU A 1 588 ? -9.109 -6.661 43.158 1.00 91.81 588 GLU A O 1
ATOM 4607 N N . GLY A 1 589 ? -10.653 -5.907 44.602 1.00 89.25 589 GLY A N 1
ATOM 4608 C CA . GLY A 1 589 ? -9.701 -5.170 45.430 1.00 89.25 589 GLY A CA 1
ATOM 4609 C C . GLY A 1 589 ? -9.055 -4.021 44.653 1.00 89.25 589 GLY A C 1
ATOM 4610 O O . GLY A 1 589 ? -9.698 -3.007 44.404 1.00 89.25 589 GLY A O 1
ATOM 4611 N N . SER A 1 590 ? -7.779 -4.172 44.294 1.00 89.38 590 SER A N 1
ATOM 4612 C CA . SER A 1 590 ? -7.001 -3.163 43.561 1.00 89.38 590 SER A CA 1
ATOM 4613 C C . SER A 1 590 ? -6.700 -3.553 42.110 1.00 89.38 590 SER A C 1
ATOM 4615 O O . SER A 1 590 ? -5.807 -2.962 41.508 1.00 89.38 590 SER A O 1
ATOM 4617 N N . LYS A 1 591 ? -7.368 -4.580 41.573 1.00 91.94 591 LYS A N 1
ATOM 4618 C CA . LYS A 1 591 ? -7.187 -5.054 40.195 1.00 91.94 591 LYS A CA 1
ATOM 4619 C C . LYS A 1 591 ? -8.461 -4.891 39.386 1.00 91.94 591 LYS A C 1
ATOM 4621 O O . LYS A 1 591 ? -9.556 -5.118 39.903 1.00 91.94 591 LYS A O 1
ATOM 4626 N N . VAL A 1 592 ? -8.291 -4.563 38.108 1.00 95.31 592 VAL A N 1
ATOM 4627 C CA . VAL A 1 592 ? -9.391 -4.458 37.149 1.00 95.31 592 VAL A CA 1
ATOM 4628 C C . VAL A 1 592 ? -9.297 -5.611 36.153 1.00 95.31 592 VAL A C 1
ATOM 4630 O O . VAL A 1 592 ? -8.356 -5.702 35.369 1.00 95.31 592 VAL A O 1
ATOM 4633 N N . SER A 1 593 ? -10.287 -6.500 36.171 1.00 95.00 593 SER A N 1
ATOM 4634 C CA . SER A 1 593 ? -10.498 -7.474 35.100 1.00 95.00 593 SER A CA 1
ATOM 4635 C C . SER A 1 593 ? -11.190 -6.777 33.931 1.00 95.00 593 SER A C 1
ATOM 4637 O O . SER A 1 593 ? -12.170 -6.059 34.135 1.00 95.00 593 SER A O 1
ATOM 4639 N N . PHE A 1 594 ? -10.678 -6.963 32.714 1.00 95.69 594 PHE A N 1
ATOM 4640 C CA . PHE A 1 594 ? -11.169 -6.288 31.513 1.00 95.69 594 PHE A CA 1
ATOM 4641 C C . PHE A 1 594 ? -11.318 -7.284 30.355 1.00 95.69 594 PHE A C 1
ATOM 4643 O O . PHE A 1 594 ? -10.379 -7.539 29.601 1.00 95.69 594 PHE A O 1
ATOM 4650 N N . ASP A 1 595 ? -12.509 -7.867 30.217 1.00 96.19 595 ASP A N 1
ATOM 4651 C CA . ASP A 1 595 ? -12.829 -8.814 29.145 1.00 96.19 595 ASP A CA 1
ATOM 4652 C C . ASP A 1 595 ? -13.200 -8.059 27.860 1.00 96.19 595 ASP A C 1
ATOM 4654 O O . ASP A 1 595 ? -14.239 -7.398 27.776 1.00 96.19 595 ASP A O 1
ATOM 4658 N N . ALA A 1 596 ? -12.344 -8.188 26.844 1.00 96.06 596 ALA A N 1
ATOM 4659 C CA . ALA A 1 596 ? -12.503 -7.583 25.525 1.00 96.06 596 ALA A CA 1
ATOM 4660 C C . ALA A 1 596 ? -13.043 -8.553 24.454 1.00 96.06 596 ALA A C 1
ATOM 4662 O O . ALA A 1 596 ? -13.044 -8.210 23.269 1.00 96.06 596 ALA A O 1
ATOM 4663 N N . THR A 1 597 ? -13.528 -9.745 24.825 1.00 94.50 597 THR A N 1
ATOM 4664 C CA . THR A 1 597 ? -13.995 -10.778 23.875 1.00 94.50 597 THR A CA 1
ATOM 4665 C C . THR A 1 597 ? -15.019 -10.224 22.881 1.00 94.50 597 THR A C 1
ATOM 4667 O O . THR A 1 597 ? -14.863 -10.372 21.664 1.00 94.50 597 THR A O 1
ATOM 4670 N N . CYS A 1 598 ? -16.015 -9.488 23.378 1.00 94.50 598 CYS A N 1
ATOM 4671 C CA . CYS A 1 598 ? -16.998 -8.769 22.563 1.00 94.50 598 CYS A CA 1
ATOM 4672 C C . CYS A 1 598 ? -16.729 -7.257 22.488 1.00 94.50 598 CYS A C 1
ATOM 4674 O O . CYS A 1 598 ? -17.539 -6.511 21.941 1.00 94.50 598 CYS A O 1
ATOM 4676 N N . GLY A 1 599 ? -15.582 -6.817 23.005 1.00 93.50 599 GLY A N 1
ATOM 4677 C CA . GLY A 1 599 ? -15.212 -5.418 23.125 1.00 93.50 599 GLY A CA 1
ATOM 4678 C C . GLY A 1 599 ? -15.120 -4.711 21.776 1.00 93.50 599 GLY A C 1
ATOM 4679 O O . GLY A 1 599 ? -14.534 -5.225 20.816 1.00 93.50 599 GLY A O 1
ATOM 4680 N N . PHE A 1 600 ? -15.685 -3.510 21.736 1.00 93.12 600 PHE A N 1
ATOM 4681 C CA . PHE A 1 600 ? -15.663 -2.589 20.613 1.00 93.12 600 PHE A CA 1
ATOM 4682 C C . PHE A 1 600 ? -14.888 -1.324 21.002 1.00 93.12 600 PHE A C 1
ATOM 4684 O O . PHE A 1 600 ? -15.409 -0.504 21.764 1.00 93.12 600 PHE A O 1
ATOM 4691 N N . PRO A 1 601 ? -13.655 -1.127 20.506 1.00 93.12 601 PRO A N 1
ATOM 4692 C CA . PRO A 1 601 ? -12.861 0.029 20.893 1.00 93.12 601 PRO A CA 1
ATOM 4693 C C . PRO A 1 601 ? -13.446 1.315 20.297 1.00 93.12 601 PRO A C 1
ATOM 4695 O O . PRO A 1 601 ? -13.915 1.347 19.157 1.00 93.12 601 PRO A O 1
ATOM 4698 N N . SER A 1 602 ? -13.434 2.386 21.089 1.00 91.69 602 SER A N 1
ATOM 4699 C CA . SER A 1 602 ? -13.871 3.716 20.667 1.00 91.69 602 SER A CA 1
ATOM 4700 C C . SER A 1 602 ? -13.297 4.795 21.587 1.00 91.69 602 SER A C 1
ATOM 4702 O O . SER A 1 602 ? -12.893 4.528 22.721 1.00 91.69 602 SER A O 1
ATOM 4704 N N . MET A 1 603 ? -13.325 6.054 21.145 1.00 90.50 603 MET A N 1
ATOM 4705 C CA . MET A 1 603 ? -12.938 7.185 22.002 1.00 90.50 603 MET A CA 1
ATOM 4706 C C . MET A 1 603 ? -13.869 7.381 23.210 1.00 90.50 603 MET A C 1
ATOM 4708 O O . MET A 1 603 ? -13.465 7.996 24.197 1.00 90.50 603 MET A O 1
ATOM 4712 N N . ALA A 1 604 ? -15.093 6.848 23.157 1.00 92.56 604 ALA A N 1
ATOM 4713 C CA . ALA A 1 604 ? -16.019 6.854 24.285 1.00 92.56 604 ALA A CA 1
ATOM 4714 C C . ALA A 1 604 ? -15.548 5.931 25.410 1.00 92.56 604 ALA A C 1
ATOM 4716 O O . ALA A 1 604 ? -15.616 6.298 26.579 1.00 92.56 604 ALA A O 1
ATOM 4717 N N . VAL A 1 605 ? -15.024 4.758 25.045 1.00 96.25 605 VAL A N 1
ATOM 4718 C CA . VAL A 1 605 ? -14.420 3.801 25.980 1.00 96.25 605 VAL A CA 1
ATOM 4719 C C . VAL A 1 605 ? -13.192 4.423 26.636 1.00 96.25 605 VAL A C 1
ATOM 4721 O O . VAL A 1 605 ? -13.067 4.362 27.854 1.00 96.25 605 VAL A O 1
ATOM 4724 N N . VAL A 1 606 ? -12.339 5.103 25.857 1.00 95.56 606 VAL A N 1
ATOM 4725 C CA . VAL A 1 606 ? -11.203 5.862 26.411 1.00 95.56 606 VAL A CA 1
ATOM 4726 C C . VAL A 1 606 ? -11.692 6.888 27.432 1.00 95.56 606 VAL A C 1
ATOM 4728 O O . VAL A 1 606 ? -11.200 6.906 28.552 1.00 95.56 606 VAL A O 1
ATOM 4731 N N . GLY A 1 607 ? -12.701 7.693 27.080 1.00 94.31 607 GLY A N 1
ATOM 4732 C CA . GLY A 1 607 ? -13.266 8.691 27.989 1.00 94.31 607 GLY A CA 1
ATOM 4733 C C . GLY A 1 607 ? -13.829 8.095 29.279 1.00 94.31 607 GLY A C 1
ATOM 4734 O O . GLY A 1 607 ? -13.541 8.615 30.353 1.00 94.31 607 GLY A O 1
ATOM 4735 N N . ALA A 1 608 ? -14.576 6.991 29.195 1.00 96.94 608 ALA A N 1
ATOM 4736 C CA . ALA A 1 608 ? -15.117 6.301 30.365 1.00 96.94 608 ALA A CA 1
ATOM 4737 C C . ALA A 1 608 ? -14.010 5.776 31.294 1.00 96.94 608 ALA A C 1
ATOM 4739 O O . ALA A 1 608 ? -14.063 6.006 32.501 1.00 96.94 608 ALA A O 1
ATOM 4740 N N . LEU A 1 609 ? -12.973 5.143 30.737 1.00 97.62 609 LEU A N 1
ATOM 4741 C CA . LEU A 1 609 ? -11.817 4.673 31.508 1.00 97.62 609 LEU A CA 1
ATOM 4742 C C . LEU A 1 609 ? -11.048 5.844 32.143 1.00 97.62 609 LEU A C 1
ATOM 4744 O O . LEU A 1 609 ? -10.678 5.771 33.312 1.00 97.62 609 LEU A O 1
ATOM 4748 N N . SER A 1 610 ? -10.867 6.957 31.424 1.00 95.56 610 SER A N 1
ATOM 4749 C CA . SER A 1 610 ? -10.236 8.165 31.971 1.00 95.56 610 SER A CA 1
ATOM 4750 C C . SER A 1 610 ? -11.068 8.812 33.089 1.00 95.56 610 SER A C 1
ATOM 4752 O O . SER A 1 610 ? -10.492 9.318 34.050 1.00 95.56 610 SER A O 1
ATOM 4754 N N . PHE A 1 611 ? -12.406 8.787 33.008 1.00 94.44 611 PHE A N 1
ATOM 4755 C CA . PHE A 1 611 ? -13.271 9.242 34.104 1.00 94.44 611 PHE A CA 1
ATOM 4756 C C . PHE A 1 611 ? -13.118 8.363 35.346 1.00 94.44 611 PHE A C 1
ATOM 4758 O O . PHE A 1 611 ? -12.948 8.905 36.436 1.00 94.44 611 PHE A O 1
ATOM 4765 N N . LEU A 1 612 ? -13.116 7.036 35.185 1.00 95.75 612 LEU A N 1
ATOM 4766 C CA . LEU A 1 612 ? -12.893 6.096 36.289 1.00 95.75 612 LEU A CA 1
ATOM 4767 C C . LEU A 1 612 ? -11.515 6.306 36.928 1.00 95.75 612 LEU A C 1
ATOM 4769 O O . LEU A 1 612 ? -11.413 6.393 38.147 1.00 95.75 612 LEU A O 1
ATOM 4773 N N . SER A 1 613 ? -10.469 6.481 36.118 1.00 95.62 613 SER A N 1
ATOM 4774 C CA . SER A 1 613 ? -9.112 6.762 36.602 1.00 95.62 613 SER A CA 1
ATOM 4775 C C . SER A 1 613 ? -9.046 8.032 37.463 1.00 95.62 613 SER A C 1
ATOM 4777 O O . SER A 1 613 ? -8.575 7.973 38.601 1.00 95.62 613 SER A O 1
ATOM 4779 N N . LYS A 1 614 ? -9.591 9.156 36.972 1.00 93.00 614 LYS A N 1
ATOM 4780 C CA . LYS A 1 614 ? -9.647 10.434 37.711 1.00 93.00 614 LYS A CA 1
ATOM 4781 C C . LYS A 1 614 ? -10.530 10.361 38.954 1.00 93.00 614 LYS A C 1
ATOM 4783 O O . LYS A 1 614 ? -10.278 11.055 39.934 1.00 93.00 614 LYS A O 1
ATOM 4788 N N . MET A 1 615 ? -11.592 9.562 38.911 1.00 92.06 615 MET A N 1
ATOM 4789 C CA . MET A 1 615 ? -12.458 9.335 40.063 1.00 92.06 615 MET A CA 1
ATOM 4790 C C . MET A 1 615 ? -11.693 8.609 41.174 1.00 92.06 615 MET A C 1
ATOM 4792 O O . MET A 1 615 ? -11.621 9.125 42.282 1.00 92.06 615 MET A O 1
ATOM 4796 N N . TYR A 1 616 ? -11.050 7.478 40.873 1.00 93.44 616 TYR A N 1
ATOM 4797 C CA . TYR A 1 616 ? -10.266 6.746 41.872 1.00 93.44 616 TYR A CA 1
ATOM 4798 C C . TYR A 1 616 ? -9.027 7.512 42.350 1.00 93.44 616 TYR A C 1
ATOM 4800 O O . TYR A 1 616 ? -8.612 7.328 43.489 1.00 93.44 616 TYR A O 1
ATOM 4808 N N . GLU A 1 617 ? -8.467 8.404 41.527 1.00 93.19 617 GLU A N 1
ATOM 4809 C CA . GLU A 1 617 ? -7.424 9.342 41.959 1.00 93.19 617 GLU A CA 1
ATOM 4810 C C . GLU A 1 617 ? -7.939 10.291 43.053 1.00 93.19 617 GLU A C 1
ATOM 4812 O O . GLU A 1 617 ? -7.275 10.478 44.071 1.00 93.19 617 GLU A O 1
ATOM 4817 N N . ARG A 1 618 ? -9.147 10.850 42.878 1.00 90.75 618 ARG A N 1
ATOM 4818 C CA . ARG A 1 618 ? -9.805 11.700 43.889 1.00 90.75 618 ARG A CA 1
ATOM 4819 C C . ARG A 1 618 ? -10.169 10.936 45.158 1.00 90.75 618 ARG A C 1
ATOM 4821 O O . ARG A 1 618 ? -10.153 11.533 46.229 1.00 90.75 618 ARG A O 1
ATOM 4828 N N . ASP A 1 619 ? -10.455 9.643 45.033 1.00 90.62 619 ASP A N 1
ATOM 4829 C CA . ASP A 1 619 ? -10.706 8.736 46.160 1.00 90.62 619 ASP A CA 1
ATOM 4830 C C . ASP A 1 619 ? -9.396 8.276 46.848 1.00 90.62 619 ASP A C 1
ATOM 4832 O O . ASP A 1 619 ? -9.424 7.388 47.699 1.00 90.62 619 ASP A O 1
ATOM 4836 N N . GLU A 1 620 ? -8.237 8.835 46.464 1.00 94.00 620 GLU A N 1
ATOM 4837 C CA . GLU A 1 620 ? -6.891 8.459 46.933 1.00 94.00 620 GLU A CA 1
ATOM 4838 C C . GLU A 1 620 ? -6.528 6.976 46.679 1.00 94.00 620 GLU A C 1
ATOM 4840 O O . GLU A 1 620 ? -5.551 6.446 47.216 1.00 94.00 620 GLU A O 1
ATOM 4845 N N . ASN A 1 621 ? -7.263 6.292 45.794 1.00 94.50 621 ASN A N 1
ATOM 4846 C CA . ASN A 1 621 ? -7.000 4.919 45.370 1.00 94.50 621 ASN A CA 1
ATOM 4847 C C . ASN A 1 621 ? -6.112 4.895 44.119 1.00 94.50 621 ASN A C 1
ATOM 4849 O O . ASN A 1 621 ? -6.547 4.634 42.992 1.00 94.50 621 ASN A O 1
ATOM 4853 N N . VAL A 1 622 ? -4.825 5.153 44.346 1.00 94.94 622 VAL A N 1
ATOM 4854 C CA . VAL A 1 622 ? -3.801 5.239 43.293 1.00 94.94 622 VAL A CA 1
ATOM 4855 C C . VAL A 1 622 ? -3.712 3.955 42.459 1.00 94.94 622 VAL A C 1
ATOM 4857 O O . VAL A 1 622 ? -3.514 4.026 41.250 1.00 94.94 622 VAL A O 1
ATOM 4860 N N . ALA A 1 623 ? -3.892 2.784 43.078 1.00 95.50 623 ALA A N 1
ATOM 4861 C CA . ALA A 1 623 ? -3.774 1.503 42.383 1.00 95.50 623 ALA A CA 1
ATOM 4862 C C . ALA A 1 623 ? -4.862 1.327 41.310 1.00 95.50 623 ALA A C 1
ATOM 4864 O O . ALA A 1 623 ? -4.539 1.073 40.152 1.00 95.50 623 ALA A O 1
ATOM 4865 N N . LEU A 1 624 ? -6.139 1.532 41.657 1.00 95.88 624 LEU A N 1
ATOM 4866 C CA . LEU A 1 624 ? -7.223 1.449 40.669 1.00 95.88 624 LEU A CA 1
ATOM 4867 C C . LEU A 1 624 ? -7.142 2.573 39.636 1.00 95.88 624 LEU A C 1
ATOM 4869 O O . LEU A 1 624 ? -7.404 2.341 38.456 1.00 95.88 624 LEU A O 1
ATOM 4873 N N . SER A 1 625 ? -6.740 3.774 40.058 1.00 96.56 625 SER A N 1
ATOM 4874 C CA . SER A 1 625 ? -6.541 4.896 39.141 1.00 96.56 625 SER A CA 1
ATOM 4875 C C . SER A 1 625 ? -5.558 4.549 38.012 1.00 96.56 625 SER A C 1
ATOM 4877 O O . SER A 1 625 ? -5.871 4.775 36.838 1.00 96.56 625 SER A O 1
ATOM 4879 N N . GLN A 1 626 ? -4.425 3.922 38.352 1.00 96.81 626 GLN A N 1
ATOM 4880 C CA . GLN A 1 626 ? -3.396 3.488 37.401 1.00 96.81 626 GLN A CA 1
ATOM 4881 C C . GLN A 1 626 ? -3.852 2.334 36.496 1.00 96.81 626 GLN A C 1
ATOM 4883 O O . GLN A 1 626 ? -3.529 2.328 35.304 1.00 96.81 626 GLN A O 1
ATOM 4888 N N . GLU A 1 627 ? -4.618 1.373 37.022 1.00 97.25 627 GLU A N 1
ATOM 4889 C CA . GLU A 1 627 ? -5.189 0.275 36.226 1.00 97.25 627 GLU A CA 1
ATOM 4890 C C . GLU A 1 627 ? -6.119 0.822 35.127 1.00 97.25 627 GLU A C 1
ATOM 4892 O O . GLU A 1 627 ? -5.948 0.516 33.942 1.00 97.25 627 GLU A O 1
ATOM 4897 N N . PHE A 1 628 ? -7.051 1.713 35.487 1.00 97.75 628 PHE A N 1
ATOM 4898 C CA . PHE A 1 628 ? -7.950 2.347 34.519 1.00 97.75 628 PHE A CA 1
ATOM 4899 C C . PHE A 1 628 ? -7.217 3.254 33.529 1.00 97.75 628 PHE A C 1
ATOM 4901 O O . PHE A 1 628 ? -7.551 3.253 32.342 1.00 97.75 628 PHE A O 1
ATOM 4908 N N . GLU A 1 629 ? -6.198 3.995 33.972 1.00 97.12 629 GLU A N 1
ATOM 4909 C CA . GLU A 1 629 ? -5.378 4.818 33.077 1.00 97.12 629 GLU A CA 1
ATOM 4910 C C . GLU A 1 629 ? -4.633 3.958 32.044 1.00 97.12 629 GLU A C 1
ATOM 4912 O O . GLU A 1 629 ? -4.586 4.288 30.856 1.00 97.12 629 GLU A O 1
ATOM 4917 N N . THR A 1 630 ? -4.094 2.816 32.475 1.00 97.06 630 THR A N 1
ATOM 4918 C CA . THR A 1 630 ? -3.393 1.864 31.603 1.00 97.06 630 THR A CA 1
ATOM 4919 C C . THR A 1 630 ? -4.335 1.284 30.547 1.00 97.06 630 THR A C 1
ATOM 4921 O O . THR A 1 630 ? -3.981 1.213 29.361 1.00 97.06 630 THR A O 1
ATOM 4924 N N . LEU A 1 631 ? -5.563 0.934 30.936 1.00 97.50 631 LEU A N 1
ATOM 4925 C CA . LEU A 1 631 ? -6.606 0.503 30.004 1.00 97.50 631 LEU A CA 1
ATOM 4926 C C . LEU A 1 631 ? -6.994 1.632 29.037 1.00 97.50 631 LEU A C 1
ATOM 4928 O O . LEU A 1 631 ? -7.065 1.401 27.827 1.00 97.50 631 LEU A O 1
ATOM 4932 N N . ALA A 1 632 ? -7.170 2.865 29.528 1.00 97.38 632 ALA A N 1
ATOM 4933 C CA . ALA A 1 632 ? -7.502 4.027 28.702 1.00 97.38 632 ALA A CA 1
ATOM 4934 C C . ALA A 1 632 ? -6.426 4.286 27.635 1.00 97.38 632 ALA A C 1
ATOM 4936 O O . ALA A 1 632 ? -6.740 4.415 26.448 1.00 97.38 632 ALA A O 1
ATOM 4937 N N . LYS A 1 633 ? -5.146 4.269 28.032 1.00 95.94 633 LYS A N 1
ATOM 4938 C CA . LYS A 1 633 ? -3.990 4.386 27.129 1.00 95.94 633 LYS A CA 1
ATOM 4939 C C . LYS A 1 633 ? -3.939 3.243 26.115 1.00 95.94 633 LYS A C 1
ATOM 4941 O O . LYS A 1 633 ? -3.620 3.471 24.946 1.00 95.94 633 LYS A O 1
ATOM 4946 N N . THR A 1 634 ? -4.295 2.026 26.523 1.00 97.25 634 THR A N 1
ATOM 4947 C CA . THR A 1 634 ? -4.341 0.855 25.635 1.00 97.25 634 THR A CA 1
ATOM 4948 C C . THR A 1 634 ? -5.425 0.996 24.569 1.00 97.25 634 THR A C 1
ATOM 4950 O O . THR A 1 634 ? -5.124 0.858 23.382 1.00 97.25 634 THR A O 1
ATOM 4953 N N . VAL A 1 635 ? -6.656 1.347 24.950 1.00 96.44 635 VAL A N 1
ATOM 4954 C CA . VAL A 1 635 ? -7.760 1.558 23.996 1.00 96.44 635 VAL A CA 1
ATOM 4955 C C . VAL A 1 635 ? -7.492 2.769 23.098 1.00 96.44 635 VAL A C 1
ATOM 4957 O O . VAL A 1 635 ? -7.719 2.698 21.891 1.00 96.44 635 VAL A O 1
ATOM 4960 N N . TYR A 1 636 ? -6.913 3.848 23.633 1.00 93.56 636 TYR A N 1
ATOM 4961 C CA . TYR A 1 636 ? -6.497 4.999 22.829 1.00 93.56 636 TYR A CA 1
ATOM 4962 C C . TYR A 1 636 ? -5.453 4.606 21.780 1.00 93.56 636 TYR A C 1
ATOM 4964 O O . TYR A 1 636 ? -5.554 5.004 20.617 1.00 93.56 636 TYR A O 1
ATOM 4972 N N . LYS A 1 637 ? -4.462 3.796 22.174 1.00 93.44 637 LYS A N 1
ATOM 4973 C CA . LYS A 1 637 ? -3.444 3.259 21.268 1.00 93.44 637 LYS A CA 1
ATOM 4974 C C . LYS A 1 637 ? -4.073 2.377 20.189 1.00 93.44 637 LYS A C 1
ATOM 4976 O O . LYS A 1 637 ? -3.611 2.444 19.058 1.00 93.44 637 LYS A O 1
ATOM 4981 N N . ILE A 1 638 ? -5.099 1.581 20.501 1.00 95.06 638 ILE A N 1
ATOM 4982 C CA . ILE A 1 638 ? -5.839 0.773 19.515 1.00 95.06 638 ILE A CA 1
ATOM 4983 C C . ILE A 1 638 ? -6.543 1.670 18.497 1.00 95.06 638 ILE A C 1
ATOM 4985 O O . ILE A 1 638 ? -6.381 1.463 17.298 1.00 95.06 638 ILE A O 1
ATOM 4989 N N . GLU A 1 639 ? -7.280 2.679 18.965 1.00 89.50 639 GLU A N 1
ATOM 4990 C CA . GLU A 1 639 ? -8.064 3.562 18.096 1.00 89.50 639 GLU A CA 1
ATOM 4991 C C . GLU A 1 639 ? -7.192 4.412 17.171 1.00 89.50 639 GLU A C 1
ATOM 4993 O O . GLU A 1 639 ? -7.519 4.578 15.999 1.00 89.50 639 GLU A O 1
ATOM 4998 N N . ASN A 1 640 ? -6.075 4.928 17.683 1.00 85.81 640 ASN A N 1
ATOM 4999 C CA . ASN A 1 640 ? -5.230 5.871 16.952 1.00 85.81 640 ASN A CA 1
ATOM 5000 C C . ASN A 1 640 ? -4.025 5.166 16.283 1.00 85.81 640 ASN A C 1
ATOM 5002 O O . ASN A 1 640 ? -3.490 5.617 15.275 1.00 85.81 640 ASN A O 1
ATOM 5006 N N . GLY A 1 641 ? -3.597 4.006 16.777 1.00 89.12 641 GLY A N 1
ATOM 5007 C CA . GLY A 1 641 ? -2.415 3.268 16.307 1.00 89.12 641 GLY A CA 1
ATOM 5008 C C . GLY A 1 641 ? -1.120 3.604 17.046 1.00 89.12 641 GLY A C 1
ATOM 5009 O O . GLY A 1 641 ? -0.150 2.851 16.951 1.00 89.12 641 GLY A O 1
ATOM 5010 N N . THR A 1 642 ? -1.083 4.673 17.837 1.00 88.38 642 THR A N 1
ATOM 5011 C CA . THR A 1 642 ? 0.038 5.012 18.729 1.00 88.38 642 THR A CA 1
ATOM 5012 C C . THR A 1 642 ? -0.488 5.794 19.938 1.00 88.38 642 THR A C 1
ATOM 5014 O O . THR A 1 642 ? -1.520 6.458 19.821 1.00 88.38 642 THR A O 1
ATOM 5017 N N . PRO A 1 643 ? 0.164 5.704 21.114 1.00 86.75 643 PRO A N 1
ATOM 5018 C CA . PRO A 1 643 ? -0.258 6.439 22.310 1.00 86.75 643 PRO A CA 1
ATOM 5019 C C . PRO A 1 643 ? -0.064 7.964 22.217 1.00 86.75 643 PRO A C 1
ATOM 5021 O O . PRO A 1 643 ? -0.525 8.691 23.094 1.00 86.75 643 PRO A O 1
ATOM 5024 N N . ILE A 1 644 ? 0.610 8.468 21.175 1.00 85.06 644 ILE A N 1
ATOM 5025 C CA . ILE A 1 644 ? 0.909 9.899 21.017 1.00 85.06 644 ILE A CA 1
ATOM 5026 C C . ILE A 1 644 ? -0.379 10.738 21.041 1.00 85.06 644 ILE A C 1
ATOM 5028 O O . ILE A 1 644 ? -1.344 10.479 20.317 1.00 85.06 644 ILE A O 1
ATOM 5032 N N . GLY A 1 645 ? -0.370 11.780 21.872 1.00 81.31 645 GLY A N 1
ATOM 5033 C CA . GLY A 1 645 ? -1.474 12.726 22.020 1.00 81.31 645 GLY A CA 1
ATOM 5034 C C . GLY A 1 645 ? -2.521 12.352 23.071 1.00 81.31 645 GLY A C 1
ATOM 5035 O O . GLY A 1 645 ? -3.438 13.148 23.264 1.00 81.31 645 GLY A O 1
ATOM 5036 N N . TYR A 1 646 ? -2.381 11.210 23.762 1.00 85.12 646 TYR A N 1
ATOM 5037 C CA . TYR A 1 646 ? -3.269 10.840 24.872 1.00 85.12 646 TYR A CA 1
ATOM 5038 C C . TYR A 1 646 ? -3.255 11.905 25.977 1.00 85.12 646 TYR A C 1
ATOM 5040 O O . TYR A 1 646 ? -4.296 12.503 26.240 1.00 85.12 646 TYR A O 1
ATOM 5048 N N . ASP A 1 647 ? -2.074 12.230 26.518 1.00 83.94 647 ASP A N 1
ATOM 5049 C CA . ASP A 1 647 ? -1.922 13.191 27.629 1.00 83.94 647 ASP A CA 1
ATOM 5050 C C . ASP A 1 647 ? -2.273 14.641 27.225 1.00 83.94 647 ASP A C 1
ATOM 5052 O O . ASP A 1 647 ? -2.447 15.517 28.063 1.00 83.94 647 ASP A O 1
ATOM 5056 N N . LEU A 1 648 ? -2.373 14.931 25.919 1.00 77.19 648 LEU A N 1
ATOM 5057 C CA . LEU A 1 648 ? -2.849 16.232 25.427 1.00 77.19 648 LEU A CA 1
ATOM 5058 C C . LEU A 1 648 ? -4.380 16.328 25.397 1.00 77.19 648 LEU A C 1
ATOM 5060 O O . LEU A 1 648 ? -4.913 17.409 25.141 1.00 77.19 648 LEU A O 1
ATOM 5064 N N . ARG A 1 649 ? -5.089 15.202 25.515 1.00 72.44 649 ARG A N 1
ATOM 5065 C CA . ARG A 1 649 ? -6.547 15.117 25.358 1.00 72.44 649 ARG A CA 1
ATOM 5066 C C . ARG A 1 649 ? -7.263 14.749 26.657 1.00 72.44 649 ARG A C 1
ATOM 5068 O O . ARG A 1 649 ? -8.391 15.205 26.838 1.00 72.44 649 ARG A O 1
ATOM 5075 N N . TYR A 1 650 ? -6.646 13.927 27.499 1.00 77.44 650 TYR A N 1
ATOM 5076 C CA . TYR A 1 650 ? -7.192 13.416 28.758 1.00 77.44 650 TYR A CA 1
ATOM 5077 C C . TYR A 1 650 ? -6.299 13.836 29.910 1.00 77.44 650 TYR A C 1
ATOM 5079 O O . TYR A 1 650 ? -6.885 14.147 30.977 1.00 77.44 650 TYR A O 1
#

pLDDT: mean 89.68, std 11.61, range [29.8, 98.69]

Foldseek 3Di:
DPDPADAADPDFVVQADEDAPVPDDEQDQQARHKFKWAFADAWDDQAFFTKTWIAGPVRDIFIETEHLPQNVDDSCLVHNHGWIKMAHRWGFYQDPVRDTHTYHDFPQRIDGD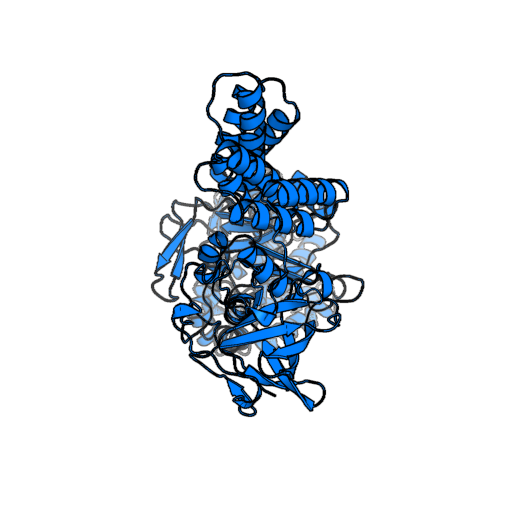DLPDPPRDPVSHDPDDDALVVLQVVLVVCVVVVVLSSSLVSLVVSLVRDDPPPLQSLLVSLLSNLVSLLVVLLLQSNLVSLVSNQPPDDDLVNLQSNLSSLQSNLSSCLSVLVLVSNLVSLVSSCVSVVPPPVSVVSNVVSVQQVCCQDPVDDPLLVLLVQCLVPVLDDSHHKHQVQWDWDQDPPDGIFIFGQAKAAFLDWNIKFFFPFKFKFDPPDCLDRLVVRLSVNSSNCQSYQQCQLLQLPADQDPPRDPDDSGQDQHPNGTRDGSSSSSSSQLQAKDKDFDDNDSFFAFRPPPDDPDTMIMITGTSNVSRAAADQLFQWTWTDRRRMIIIGGNHIHHGGHTHHDHPDNPLDPDLPVVQCVCCVRPNDGHPYPVSVLVVPQDDPLVVLLVVVVVLVVVVDADDVSLVVLVVSLVVNCVSSVSCLVVLAAQNSSLVSLLVNLVRCVVVVPLVSVLVSLCVNQSNQSWDWDDDPLAIDTHCSNGDQDVSNLVSLQSQLVSCVVVVSNSNNVNSNVVSLSSCCRRRVHSPCVVVPD

InterPro domains:
  IPR001214 SET domain [PF00856] (300-464)
  IPR001214 SET domain [PS50280] (289-465)
  IPR001214 SET domain [SM00317] (289-471)
  IPR011990 Tetratricopeptide-like helical domain superfamily [G3DSA:1.25.40.10] (128-275)
  IPR011990 Tetratricopeptide-like helical domain superfamily [SSF48452] (127-265)
  IPR019734 Tetratricopeptide repeat [PS50005] (211-244)
  IPR019734 Tetratricopeptide repeat [SM00028] (132-165)
  IPR019734 Tetratricopeptide repeat [SM00028] (171-204)
  IPR019734 Tetratricopeptide repeat [SM00028] (211-244)
  IPR046341 SET domain superfamily [G3DSA:2.170.270.10] (381-498)
  IPR046341 SET domain superfamily [SSF82199] (289-489)
  IPR053209 Gramillin-biosynthesis-related methyltransferase [PTHR47643] (5-512)